Protein AF-A0A7X6SJB8-F1 (afdb_monomer_lite)

pLDDT: mean 87.21, std 11.18, range [40.03, 98.75]

Radius of gyration: 23.11 Å; chains: 1; bounding box: 65×49×62 Å

Foldseek 3Di:
DDDDDDDDPLEFLQDAFFFDFPPDDSCVNRPPVNNCCLFVLLVCCVVVVDQADEHEGALSLQGWGDRDPPRPTDGCVDPLSVLSSLLSVLLSCLSNCLSQHQYEYEQDAQAQADDPPDPDGSCPTPSRPRVSSVSNVVSLVVSCVLDVSYHYDHLNVQCQVVAVGQCHCQQHVRRHDGDPVVVVSSVVVVCVVCPPRGGDDDPPQDDLQPQDPQPDPDDADAADPPQAFDAADVPRAFEEEFEEEVQSQLLLSLLCVVCVPPHRHHGHRNHHHPAHLLDWFWFADPNDIDIDRPSSSCSSPLLVVCVSRVGSAYEYDYALNLATWGQHPPGDDTDGQVDPSSLVSSLRSVLSVLCSNCVSNHAYEYEQFAQFQAQVVVVDGDDSSNPVVSSVRVRVSLVVSCVSHDPRYDYDHVRCVQCVPPPDHGDCVQPVRRGHGDNVNSNVVSVVVVVVSSVSSNDDD

Structure (mmCIF, N/CA/C/O backbone):
data_AF-A0A7X6SJB8-F1
#
_entry.id   AF-A0A7X6SJB8-F1
#
loop_
_atom_site.group_PDB
_atom_site.id
_atom_site.type_symbol
_atom_site.label_atom_id
_atom_site.label_alt_id
_atom_site.label_comp_id
_atom_site.label_asym_id
_atom_site.label_entity_id
_atom_site.label_seq_id
_atom_site.pdbx_PDB_ins_code
_atom_site.Cartn_x
_atom_site.Cartn_y
_atom_site.Cartn_z
_atom_site.occupancy
_atom_site.B_iso_or_equiv
_atom_site.auth_seq_id
_atom_site.auth_comp_id
_atom_site.auth_asym_id
_atom_site.auth_atom_id
_atom_site.pdbx_PDB_model_num
ATOM 1 N N . MET A 1 1 ? 20.930 -30.275 -2.840 1.00 73.94 1 MET A N 1
ATOM 2 C CA . MET A 1 1 ? 20.291 -28.973 -3.097 1.00 73.94 1 MET A CA 1
ATOM 3 C C . MET A 1 1 ? 19.413 -29.147 -4.318 1.00 73.94 1 MET A C 1
ATOM 5 O O . MET A 1 1 ? 19.915 -29.628 -5.327 1.00 73.94 1 MET A O 1
ATOM 9 N N . VAL A 1 2 ? 18.123 -28.867 -4.185 1.00 82.69 2 VAL A N 1
ATOM 10 C CA . VAL A 1 2 ? 17.165 -28.847 -5.297 1.00 82.69 2 VAL A CA 1
ATOM 11 C C . VAL A 1 2 ? 16.886 -27.376 -5.569 1.00 82.69 2 VAL A C 1
ATOM 13 O O . VAL A 1 2 ? 16.696 -26.624 -4.618 1.00 82.69 2 VAL A O 1
ATOM 16 N N . ILE A 1 3 ? 16.951 -26.963 -6.831 1.00 86.19 3 ILE A N 1
ATOM 17 C CA . ILE A 1 3 ? 16.716 -25.577 -7.239 1.00 86.19 3 ILE A CA 1
ATOM 18 C C . ILE A 1 3 ? 15.522 -25.582 -8.181 1.00 86.19 3 ILE A C 1
ATOM 20 O O . ILE A 1 3 ? 15.520 -26.324 -9.163 1.00 86.19 3 ILE A O 1
ATOM 24 N N . GLU A 1 4 ? 14.558 -24.721 -7.890 1.00 88.88 4 GLU A N 1
ATOM 25 C CA . GLU A 1 4 ? 13.525 -24.310 -8.830 1.00 88.88 4 GLU A CA 1
ATOM 26 C C . GLU A 1 4 ? 13.706 -22.827 -9.152 1.00 88.88 4 GLU A C 1
ATOM 28 O O . GLU A 1 4 ? 14.265 -22.066 -8.360 1.00 88.88 4 GLU A O 1
ATOM 33 N N . SER A 1 5 ? 13.288 -22.429 -10.350 1.00 90.44 5 SER A N 1
ATOM 34 C CA . SER A 1 5 ? 13.408 -21.053 -10.822 1.00 90.44 5 SER A CA 1
ATOM 35 C C . SER A 1 5 ? 12.132 -20.637 -11.525 1.00 90.44 5 SER A C 1
ATOM 37 O O . SER A 1 5 ? 11.656 -21.358 -12.403 1.00 90.44 5 SER A O 1
ATOM 39 N N . ASP A 1 6 ? 11.658 -19.440 -11.213 1.00 91.00 6 ASP A N 1
ATOM 40 C CA . ASP A 1 6 ? 10.577 -18.779 -11.927 1.00 91.00 6 ASP A CA 1
ATOM 41 C C . ASP A 1 6 ? 11.060 -17.417 -12.420 1.00 91.00 6 ASP A C 1
ATOM 43 O O . ASP A 1 6 ? 11.679 -16.659 -11.674 1.00 91.00 6 ASP A O 1
ATOM 47 N N . ILE A 1 7 ? 10.845 -17.138 -13.704 1.00 88.88 7 ILE A N 1
ATOM 48 C CA . ILE A 1 7 ? 11.342 -15.927 -14.357 1.00 88.88 7 ILE A CA 1
ATOM 49 C C . ILE A 1 7 ? 10.234 -15.377 -15.242 1.00 88.88 7 ILE A C 1
ATOM 51 O O . ILE A 1 7 ? 9.797 -16.044 -16.179 1.00 88.88 7 ILE A O 1
ATOM 55 N N . THR A 1 8 ? 9.859 -14.123 -14.994 1.00 89.00 8 THR A N 1
ATOM 56 C CA . THR A 1 8 ? 8.967 -13.361 -15.871 1.00 89.00 8 THR A CA 1
ATOM 57 C C . THR A 1 8 ? 9.757 -12.200 -16.481 1.00 89.00 8 THR A C 1
ATOM 59 O O . THR A 1 8 ? 9.997 -11.191 -15.811 1.00 89.00 8 THR A O 1
ATOM 62 N N . PRO A 1 9 ? 10.242 -12.335 -17.732 1.00 88.06 9 PRO A N 1
ATOM 63 C CA . PRO A 1 9 ? 11.034 -11.296 -18.377 1.00 88.06 9 PRO A CA 1
ATOM 64 C C . PRO A 1 9 ? 10.268 -9.978 -18.470 1.00 88.06 9 PRO A C 1
ATOM 66 O O . PRO A 1 9 ? 9.088 -9.959 -18.804 1.00 88.06 9 PRO A O 1
ATOM 69 N N . GLY A 1 10 ? 10.962 -8.865 -18.237 1.00 88.12 10 GLY A N 1
ATOM 70 C CA . GLY A 1 10 ? 10.339 -7.544 -18.342 1.00 88.12 10 GLY A CA 1
ATOM 71 C C . GLY A 1 10 ? 9.633 -7.074 -17.071 1.00 88.12 10 GLY A C 1
ATOM 72 O O . GLY A 1 10 ? 9.008 -6.019 -17.109 1.00 88.12 10 GLY A O 1
ATOM 73 N N . CYS A 1 11 ? 9.731 -7.810 -15.963 1.00 91.38 11 CYS A N 1
ATOM 74 C CA . CYS A 1 11 ? 9.098 -7.450 -14.697 1.00 91.38 11 CYS A CA 1
ATOM 75 C C . CYS A 1 11 ? 10.116 -7.153 -13.592 1.00 91.38 11 CYS A C 1
ATOM 77 O O . CYS A 1 11 ? 11.247 -7.643 -13.624 1.00 91.38 11 CYS A O 1
ATOM 79 N N . GLY A 1 12 ? 9.697 -6.317 -12.643 1.00 92.25 12 GLY A N 1
ATOM 80 C CA . GLY A 1 12 ? 10.386 -6.077 -11.378 1.00 92.25 12 GLY A CA 1
ATOM 81 C C . GLY A 1 12 ? 9.691 -6.798 -10.223 1.00 92.25 12 GLY A C 1
ATOM 82 O O . GLY A 1 12 ? 8.715 -7.520 -10.429 1.00 92.25 12 GLY A O 1
ATOM 83 N N . ALA A 1 13 ? 10.194 -6.579 -9.015 1.00 92.12 13 ALA A N 1
ATOM 84 C CA . ALA A 1 13 ? 9.530 -6.960 -7.776 1.00 92.12 13 ALA A CA 1
ATOM 85 C C . ALA A 1 13 ? 8.397 -5.992 -7.388 1.00 92.12 13 ALA A C 1
ATOM 87 O O . ALA A 1 13 ? 7.448 -6.420 -6.738 1.00 92.12 13 ALA A O 1
ATOM 88 N N . THR A 1 14 ? 8.479 -4.717 -7.777 1.00 91.38 14 THR A N 1
ATOM 89 C CA . THR A 1 14 ? 7.467 -3.699 -7.473 1.00 91.38 14 THR A CA 1
ATOM 90 C C . THR A 1 14 ? 6.388 -3.670 -8.552 1.00 91.38 14 THR A C 1
ATOM 92 O O . THR A 1 14 ? 6.624 -3.264 -9.700 1.00 91.38 14 THR A O 1
ATOM 95 N N . VAL A 1 15 ? 5.183 -4.118 -8.198 1.00 84.69 15 VAL A N 1
ATOM 96 C CA . VAL A 1 15 ? 4.076 -4.335 -9.137 1.00 84.69 15 VAL A CA 1
ATOM 97 C C . VAL A 1 15 ? 2.980 -3.304 -8.882 1.00 84.69 15 VAL A C 1
ATOM 99 O O . VAL A 1 15 ? 2.517 -3.124 -7.765 1.00 84.69 15 VAL A O 1
ATOM 102 N N . GLY A 1 16 ? 2.557 -2.606 -9.935 1.00 81.81 16 GLY A N 1
ATOM 103 C CA . GLY A 1 16 ? 1.631 -1.475 -9.843 1.00 81.81 16 GLY A CA 1
ATOM 104 C C . GLY A 1 16 ? 2.263 -0.168 -10.313 1.00 81.81 16 GLY A C 1
ATOM 105 O O . GLY A 1 16 ? 3.471 -0.102 -10.543 1.00 81.81 16 GLY A O 1
ATOM 106 N N . ALA A 1 17 ? 1.431 0.865 -10.473 1.00 82.38 17 ALA A N 1
ATOM 107 C CA . ALA A 1 17 ? 1.760 2.087 -11.209 1.00 82.38 17 ALA A CA 1
ATOM 108 C C . ALA A 1 17 ? 2.204 1.827 -12.667 1.00 82.38 17 ALA A C 1
ATOM 110 O O . ALA A 1 17 ? 2.637 0.742 -13.053 1.00 82.38 17 ALA A O 1
ATOM 111 N N . THR A 1 18 ? 2.076 2.835 -13.523 1.00 88.75 18 THR A N 1
ATOM 112 C CA . THR A 1 18 ? 2.458 2.722 -14.934 1.00 88.75 18 THR A CA 1
ATOM 113 C C . THR A 1 18 ? 3.924 3.089 -15.088 1.00 88.75 18 THR A C 1
ATOM 115 O O . THR A 1 18 ? 4.294 4.241 -14.865 1.00 88.75 18 THR A O 1
ATOM 118 N N . ARG A 1 19 ? 4.772 2.140 -15.499 1.00 93.00 19 ARG A N 1
ATOM 119 C CA . ARG A 1 19 ? 6.168 2.440 -15.849 1.00 93.00 19 ARG A CA 1
ATOM 120 C C . ARG A 1 19 ? 6.223 3.325 -17.084 1.00 93.00 19 ARG A C 1
ATOM 122 O O . ARG A 1 19 ? 5.568 3.029 -18.083 1.00 93.00 19 ARG A O 1
ATOM 129 N N . VAL A 1 20 ? 7.044 4.360 -17.010 1.00 93.56 20 VAL A N 1
ATOM 130 C CA . VAL A 1 20 ? 7.344 5.299 -18.086 1.00 93.56 20 VAL A CA 1
ATOM 131 C C . VAL A 1 20 ? 8.816 5.136 -18.433 1.00 93.56 20 VAL A C 1
ATOM 133 O O . VAL A 1 20 ? 9.686 5.217 -17.568 1.00 93.56 20 VAL A O 1
ATOM 136 N N . VAL A 1 21 ? 9.087 4.841 -19.702 1.00 94.69 21 VAL A N 1
ATOM 137 C CA . VAL A 1 21 ? 10.436 4.550 -20.199 1.00 94.69 21 VAL A CA 1
ATOM 138 C C . VAL A 1 21 ? 10.669 5.327 -21.485 1.00 94.69 21 VAL A C 1
ATOM 140 O O . VAL A 1 21 ? 9.822 5.349 -22.381 1.00 94.69 21 VAL A O 1
ATOM 143 N N . THR A 1 22 ? 11.838 5.946 -21.582 1.00 94.75 22 THR A N 1
ATOM 144 C CA . THR A 1 22 ? 12.256 6.824 -22.671 1.00 94.75 22 THR A CA 1
ATOM 145 C C . THR A 1 22 ? 11.993 6.191 -24.035 1.00 94.75 22 THR A C 1
ATOM 147 O O . THR A 1 22 ? 12.540 5.144 -24.381 1.00 94.75 22 THR A O 1
ATOM 150 N N . GLY A 1 23 ? 11.139 6.846 -24.826 1.00 92.69 23 GLY A N 1
ATOM 151 C CA . GLY A 1 23 ? 10.826 6.453 -26.200 1.00 92.69 23 GLY A CA 1
ATOM 152 C C . GLY A 1 23 ? 10.146 5.088 -26.355 1.00 92.69 23 GLY A C 1
ATOM 153 O O . GLY A 1 23 ? 10.135 4.556 -27.462 1.00 92.69 23 GLY A O 1
ATOM 154 N N . GLN A 1 24 ? 9.596 4.511 -25.282 1.00 93.44 24 GLN A N 1
ATOM 155 C CA . GLN A 1 24 ? 8.822 3.269 -25.328 1.00 93.44 24 GLN A CA 1
ATOM 156 C C . GLN A 1 24 ? 7.328 3.543 -25.125 1.00 93.44 24 GLN A C 1
ATOM 158 O O . GLN A 1 24 ? 6.945 4.458 -24.401 1.00 93.44 24 GLN A O 1
ATOM 163 N N . ALA A 1 25 ? 6.477 2.723 -25.744 1.00 90.00 25 ALA A N 1
ATOM 164 C CA . ALA A 1 25 ? 5.044 2.732 -25.463 1.00 90.00 25 ALA A CA 1
ATOM 165 C C . ALA A 1 25 ? 4.762 2.100 -24.090 1.00 90.00 25 ALA A C 1
ATOM 167 O O . ALA A 1 25 ? 5.371 1.081 -23.750 1.00 90.00 25 ALA A O 1
ATOM 168 N N . ASN A 1 26 ? 3.820 2.664 -23.329 1.00 86.06 26 ASN A N 1
ATOM 169 C CA . ASN A 1 26 ? 3.499 2.204 -21.974 1.00 86.06 26 ASN A CA 1
ATOM 170 C C . ASN A 1 26 ? 3.107 0.721 -21.944 1.00 86.06 26 ASN A C 1
ATOM 172 O O . ASN A 1 26 ? 3.527 0.001 -21.044 1.00 86.06 26 ASN A O 1
ATOM 176 N N . GLU A 1 27 ? 2.368 0.232 -22.939 1.00 83.50 27 GLU A N 1
ATOM 177 C CA . GLU A 1 27 ? 1.947 -1.171 -23.021 1.00 83.50 27 GLU A CA 1
ATOM 178 C C . GLU A 1 27 ? 3.139 -2.118 -23.214 1.00 83.50 27 GLU A C 1
ATOM 180 O O . GLU A 1 27 ? 3.134 -3.239 -22.711 1.00 83.50 27 GLU A O 1
ATOM 185 N N . ALA A 1 28 ? 4.183 -1.667 -23.917 1.00 85.44 28 ALA A N 1
ATOM 186 C CA . ALA A 1 28 ? 5.380 -2.467 -24.165 1.00 85.44 28 ALA A CA 1
ATOM 187 C C . ALA A 1 28 ? 6.241 -2.626 -22.905 1.00 85.44 28 ALA A C 1
ATOM 189 O O . ALA A 1 28 ? 6.912 -3.644 -22.737 1.00 85.44 28 ALA A O 1
ATOM 190 N N . VAL A 1 29 ? 6.215 -1.628 -22.019 1.00 88.94 29 VAL A N 1
ATOM 191 C CA . VAL A 1 29 ? 6.977 -1.637 -20.764 1.00 88.94 29 VAL A CA 1
ATOM 192 C C . VAL A 1 29 ? 6.134 -2.000 -19.552 1.00 88.94 29 VAL A C 1
ATOM 194 O O . VAL A 1 29 ? 6.699 -2.119 -18.478 1.00 88.94 29 VAL A O 1
ATOM 197 N N . ASN A 1 30 ? 4.830 -2.245 -19.710 1.00 88.75 30 ASN A N 1
ATOM 198 C CA . ASN A 1 30 ? 3.932 -2.747 -18.667 1.00 88.75 30 ASN A CA 1
ATOM 199 C C . ASN A 1 30 ? 3.173 -4.000 -19.141 1.00 88.75 30 ASN A C 1
ATOM 201 O O . ASN A 1 30 ? 1.950 -3.963 -19.285 1.00 88.75 30 ASN A O 1
ATOM 205 N N . PRO A 1 31 ? 3.870 -5.119 -19.423 1.00 90.12 31 PRO A N 1
ATOM 206 C CA . PRO A 1 31 ? 3.198 -6.345 -19.827 1.00 90.12 31 PRO A CA 1
ATOM 207 C C . PRO A 1 31 ? 2.320 -6.885 -18.692 1.00 90.12 31 PRO A C 1
ATOM 209 O O . PRO A 1 31 ? 2.777 -7.008 -17.557 1.00 90.12 31 PRO A O 1
ATOM 212 N N . ALA A 1 32 ? 1.092 -7.291 -19.031 1.00 84.62 32 ALA A N 1
ATOM 213 C CA . ALA A 1 32 ? 0.098 -7.803 -18.079 1.00 84.62 32 ALA A CA 1
ATOM 214 C C . ALA A 1 32 ? 0.592 -9.000 -17.243 1.00 84.62 32 ALA A C 1
ATOM 216 O O . ALA A 1 32 ? 0.143 -9.203 -16.123 1.00 84.62 32 ALA A O 1
ATOM 217 N N . ALA A 1 33 ? 1.563 -9.767 -17.751 1.00 86.25 33 ALA A N 1
ATOM 218 C CA . ALA A 1 33 ? 2.172 -10.873 -17.012 1.00 86.25 33 ALA A CA 1
ATOM 219 C C . ALA A 1 33 ? 2.864 -10.431 -15.705 1.00 86.25 33 ALA A C 1
ATOM 221 O O . ALA A 1 33 ? 3.036 -11.249 -14.806 1.00 86.25 33 ALA A O 1
ATOM 222 N N . CYS A 1 34 ? 3.259 -9.158 -15.573 1.00 88.44 34 CYS A N 1
ATOM 223 C CA . CYS A 1 34 ? 3.830 -8.661 -14.320 1.00 88.44 34 CYS A CA 1
ATOM 224 C C . CYS A 1 34 ? 2.791 -8.562 -13.197 1.00 88.44 34 CYS A C 1
ATOM 226 O O . CYS A 1 34 ? 3.163 -8.690 -12.033 1.00 88.44 34 CYS A O 1
ATOM 228 N N . ASP A 1 35 ? 1.508 -8.389 -13.529 1.00 83.06 35 ASP A N 1
ATOM 229 C CA . ASP A 1 35 ? 0.429 -8.249 -12.543 1.00 83.06 35 ASP A CA 1
ATOM 230 C C . ASP A 1 35 ? 0.170 -9.560 -11.779 1.00 83.06 35 ASP A C 1
ATOM 232 O O . ASP A 1 35 ? -0.405 -9.548 -10.691 1.00 83.06 35 ASP A O 1
ATOM 236 N N . GLU A 1 36 ? 0.628 -10.692 -12.324 1.00 83.62 36 GLU A N 1
ATOM 237 C CA . GLU A 1 36 ? 0.484 -12.024 -11.729 1.00 83.62 36 GLU A CA 1
ATOM 238 C C . GLU A 1 36 ? 1.592 -12.364 -10.722 1.00 83.62 36 GLU A C 1
ATOM 240 O O . GLU A 1 36 ? 1.409 -13.260 -9.898 1.00 83.62 36 GLU A O 1
ATOM 245 N N . ILE A 1 37 ? 2.733 -11.661 -10.746 1.00 86.31 37 ILE A N 1
ATOM 246 C CA . ILE A 1 37 ? 3.886 -11.937 -9.865 1.00 86.31 37 ILE A CA 1
ATOM 247 C C . ILE A 1 37 ? 3.498 -11.976 -8.376 1.00 86.31 37 ILE A C 1
ATOM 249 O O . ILE A 1 37 ? 3.881 -12.938 -7.704 1.00 86.31 37 ILE A O 1
ATOM 253 N N . PRO A 1 38 ? 2.699 -11.018 -7.858 1.00 80.38 38 PRO A N 1
ATOM 254 C CA . PRO A 1 38 ? 2.208 -11.025 -6.480 1.00 80.38 38 PRO A CA 1
ATOM 255 C C . PRO A 1 38 ? 1.437 -12.274 -6.048 1.00 80.38 38 PRO A C 1
ATOM 257 O O . PRO A 1 38 ? 1.288 -12.504 -4.855 1.00 80.38 38 PRO A O 1
ATOM 260 N N . THR A 1 39 ? 0.893 -13.038 -6.994 1.00 76.88 39 THR A N 1
ATOM 261 C CA . THR A 1 39 ? 0.118 -14.256 -6.718 1.00 76.88 39 THR A CA 1
ATOM 262 C C . THR A 1 39 ? 0.949 -15.501 -7.011 1.00 76.88 39 THR A C 1
ATOM 264 O O . THR A 1 39 ? 1.017 -16.422 -6.202 1.00 76.88 39 THR A O 1
ATOM 267 N N . ARG A 1 40 ? 1.656 -15.499 -8.143 1.00 83.56 40 ARG A N 1
ATOM 268 C CA . ARG A 1 40 ? 2.423 -16.638 -8.653 1.00 83.56 40 ARG A CA 1
ATOM 269 C C . ARG A 1 40 ? 3.593 -17.021 -7.753 1.00 83.56 40 ARG A C 1
ATOM 271 O O . ARG A 1 40 ? 3.819 -18.201 -7.499 1.00 83.56 40 ARG A O 1
ATOM 278 N N . TRP A 1 41 ? 4.371 -16.043 -7.295 1.00 89.50 41 TRP A N 1
ATOM 279 C CA . TRP A 1 41 ? 5.560 -16.319 -6.486 1.00 89.50 41 TRP A CA 1
ATOM 280 C C . TRP A 1 41 ? 5.223 -16.983 -5.141 1.00 89.50 41 TRP A C 1
ATOM 282 O O . TRP A 1 41 ? 5.845 -18.003 -4.829 1.00 89.50 41 TRP A O 1
ATOM 292 N N . PRO A 1 42 ? 4.232 -16.495 -4.370 1.00 78.50 42 PRO A N 1
ATOM 293 C CA . PRO A 1 42 ? 3.814 -17.160 -3.135 1.00 78.50 42 PRO A CA 1
ATOM 294 C C . PRO A 1 42 ? 3.244 -18.560 -3.365 1.00 78.50 42 PRO A C 1
ATOM 296 O O . PRO A 1 42 ? 3.556 -19.468 -2.600 1.00 78.50 42 PRO A O 1
ATOM 299 N N . GLU A 1 43 ? 2.473 -18.778 -4.436 1.00 80.62 43 GLU A N 1
ATOM 300 C CA . GLU A 1 43 ? 1.957 -20.109 -4.792 1.00 80.62 43 GLU A CA 1
ATOM 301 C C . GLU A 1 43 ? 3.086 -21.111 -5.058 1.00 80.62 43 GLU A C 1
ATOM 303 O O . GLU A 1 43 ? 3.062 -22.234 -4.548 1.00 80.62 43 GLU A O 1
ATOM 308 N N . LEU A 1 44 ? 4.110 -20.696 -5.808 1.00 84.25 44 LEU A N 1
ATOM 309 C CA . LEU A 1 44 ? 5.292 -21.519 -6.063 1.00 84.25 44 LEU A CA 1
ATOM 310 C C . LEU A 1 44 ? 6.082 -21.783 -4.779 1.00 84.25 44 LEU A C 1
ATOM 312 O O . LEU A 1 44 ? 6.469 -22.923 -4.523 1.00 84.25 44 LEU A O 1
ATOM 316 N N . ALA A 1 45 ? 6.279 -20.765 -3.938 1.00 84.69 45 ALA A N 1
ATOM 317 C CA . ALA A 1 45 ? 6.945 -20.926 -2.648 1.00 84.69 45 ALA A CA 1
ATOM 318 C C . ALA A 1 45 ? 6.169 -21.876 -1.718 1.00 84.69 45 ALA A C 1
ATOM 320 O O . ALA A 1 45 ? 6.773 -22.723 -1.062 1.00 84.69 45 ALA A O 1
ATOM 321 N N . ALA A 1 46 ? 4.838 -21.795 -1.693 1.00 76.62 46 ALA A N 1
ATOM 322 C CA . ALA A 1 46 ? 3.979 -22.686 -0.919 1.00 76.62 46 ALA A CA 1
ATOM 323 C C . ALA A 1 46 ? 4.022 -24.133 -1.428 1.00 76.62 46 ALA A C 1
ATOM 325 O O . ALA A 1 46 ? 4.078 -25.065 -0.620 1.00 76.62 46 ALA A O 1
ATOM 326 N N . ALA A 1 47 ? 4.033 -24.324 -2.750 1.00 76.00 47 ALA A N 1
ATOM 327 C CA . ALA A 1 47 ? 4.099 -25.641 -3.377 1.00 76.00 47 ALA A CA 1
ATOM 328 C C . ALA A 1 47 ? 5.470 -26.311 -3.194 1.00 76.00 47 ALA A C 1
ATOM 330 O O . ALA A 1 47 ? 5.538 -27.501 -2.884 1.00 76.00 47 ALA A O 1
ATOM 331 N N . PHE A 1 48 ? 6.554 -25.553 -3.368 1.00 87.25 48 PHE A N 1
ATOM 332 C CA . PHE A 1 48 ? 7.923 -26.070 -3.316 1.00 87.25 48 PHE A CA 1
ATOM 333 C C . PHE A 1 48 ? 8.499 -26.126 -1.891 1.00 87.25 48 PHE A C 1
ATOM 335 O O . PHE A 1 48 ? 9.322 -26.989 -1.593 1.00 87.25 48 PHE A O 1
ATOM 342 N N . GLN A 1 49 ? 8.050 -25.238 -0.998 1.00 83.38 49 GLN A N 1
ATOM 343 C CA . GLN A 1 49 ? 8.553 -25.053 0.373 1.00 83.38 49 GLN A CA 1
ATOM 344 C C . GLN A 1 49 ? 10.084 -24.884 0.473 1.00 83.38 49 GLN A C 1
ATOM 346 O O . GLN A 1 49 ? 10.751 -25.672 1.150 1.00 83.38 49 GLN A O 1
ATOM 351 N N . PRO A 1 50 ? 10.664 -23.859 -0.177 1.00 89.00 50 PRO A N 1
ATOM 352 C CA . PRO A 1 50 ? 12.107 -23.644 -0.183 1.00 89.00 50 PRO A CA 1
ATOM 353 C C . PRO A 1 50 ? 12.664 -23.267 1.199 1.00 89.00 50 PRO A C 1
ATOM 355 O O . PRO A 1 50 ? 12.041 -22.540 1.970 1.00 89.00 50 PRO A O 1
ATOM 358 N N . ASP A 1 51 ? 13.901 -23.686 1.480 1.00 89.31 51 ASP A N 1
ATOM 359 C CA . ASP A 1 51 ? 14.662 -23.191 2.637 1.00 89.31 51 ASP A CA 1
ATOM 360 C C . ASP A 1 51 ? 15.119 -21.737 2.450 1.00 89.31 51 ASP A C 1
ATOM 362 O O . ASP A 1 51 ? 15.182 -20.953 3.403 1.00 89.31 51 ASP A O 1
ATOM 366 N N . VAL A 1 52 ? 15.456 -21.392 1.206 1.00 93.19 52 VAL A N 1
ATOM 367 C CA . VAL A 1 52 ? 15.987 -20.095 0.793 1.00 93.19 52 VAL A CA 1
ATOM 368 C C . VAL A 1 52 ? 15.327 -19.693 -0.513 1.00 93.19 52 VAL A C 1
ATOM 370 O O . VAL A 1 52 ? 15.280 -20.490 -1.450 1.00 93.19 52 VAL A O 1
ATOM 373 N N . ILE A 1 53 ? 14.879 -18.446 -0.595 1.00 95.50 53 ILE A N 1
ATOM 374 C CA . ILE A 1 53 ? 14.393 -17.844 -1.836 1.00 95.50 53 ILE A CA 1
ATOM 375 C C . ILE A 1 53 ? 15.347 -16.721 -2.207 1.00 95.50 53 ILE A C 1
ATOM 377 O O . ILE A 1 53 ? 15.573 -15.810 -1.412 1.00 95.50 53 ILE A O 1
ATOM 381 N N . VAL A 1 54 ? 15.913 -16.793 -3.410 1.00 96.19 54 VAL A N 1
ATOM 382 C CA . VAL A 1 54 ? 16.741 -15.715 -3.953 1.00 96.19 54 VAL A CA 1
ATOM 383 C C . VAL A 1 54 ? 15.890 -14.865 -4.883 1.00 96.19 54 VAL A C 1
ATOM 385 O O . VAL A 1 54 ? 15.360 -15.379 -5.866 1.00 96.19 54 VAL A O 1
ATOM 388 N N . VAL A 1 55 ? 15.800 -13.569 -4.597 1.00 96.25 55 VAL A N 1
ATOM 389 C CA . VAL A 1 55 ? 15.102 -12.599 -5.442 1.00 96.25 55 VAL A CA 1
ATOM 390 C C . VAL A 1 55 ? 16.128 -11.715 -6.140 1.00 96.25 55 VAL A C 1
ATOM 392 O O . VAL A 1 55 ? 16.956 -11.062 -5.499 1.00 96.25 55 VAL A O 1
ATOM 395 N N . SER A 1 56 ? 16.084 -11.716 -7.472 1.00 93.88 56 SER A N 1
ATOM 396 C CA . SER A 1 56 ? 16.974 -10.925 -8.320 1.00 93.88 56 SER A CA 1
ATOM 397 C C . SER A 1 56 ? 16.159 -10.115 -9.324 1.00 93.88 56 SER A C 1
ATOM 399 O O . SER A 1 56 ? 15.691 -10.631 -10.338 1.00 93.88 56 SER A O 1
ATOM 401 N N . THR A 1 57 ? 15.964 -8.838 -9.003 1.00 93.44 57 THR A N 1
ATOM 402 C CA . THR A 1 57 ? 15.199 -7.848 -9.778 1.00 93.44 57 THR A CA 1
ATOM 403 C C . THR A 1 57 ? 15.957 -6.512 -9.790 1.00 93.44 57 THR A C 1
ATOM 405 O O . THR A 1 57 ? 17.085 -6.443 -9.298 1.00 93.44 57 THR A O 1
ATOM 408 N N . GLY A 1 58 ? 15.401 -5.450 -10.386 1.00 88.50 58 GLY A N 1
ATOM 409 C CA . GLY A 1 58 ? 16.001 -4.118 -10.276 1.00 88.50 58 GLY A CA 1
ATOM 410 C C . GLY A 1 58 ? 15.717 -3.168 -11.438 1.00 88.50 58 GLY A C 1
ATOM 411 O O . GLY A 1 58 ? 15.154 -2.106 -11.215 1.00 88.50 58 GLY A O 1
ATOM 412 N N . PHE A 1 59 ? 16.088 -3.504 -12.686 1.00 92.44 59 PHE A N 1
ATOM 413 C CA . PHE A 1 59 ? 16.051 -2.517 -13.791 1.00 92.44 59 PHE A CA 1
ATOM 414 C C . PHE A 1 59 ? 14.655 -1.899 -13.967 1.00 92.44 59 PHE A C 1
ATOM 416 O O . PHE A 1 59 ? 14.521 -0.694 -14.135 1.00 92.44 59 PHE A O 1
ATOM 423 N N . TRP A 1 60 ? 13.616 -2.729 -13.880 1.00 93.81 60 TRP A N 1
ATOM 424 C CA . TRP A 1 60 ? 12.217 -2.309 -13.990 1.00 93.81 60 TRP A CA 1
ATOM 425 C C . TRP A 1 60 ? 11.642 -1.721 -12.692 1.00 93.81 60 TRP A C 1
ATOM 427 O O . TRP A 1 60 ? 10.604 -1.061 -12.716 1.00 93.81 60 TRP A O 1
ATOM 437 N N . ASP A 1 61 ? 12.304 -1.957 -11.562 1.00 94.81 61 ASP A N 1
ATOM 438 C CA . ASP A 1 61 ? 11.940 -1.430 -10.244 1.00 94.81 61 ASP A CA 1
ATOM 439 C C . ASP A 1 61 ? 12.397 0.014 -10.044 1.00 94.81 61 ASP A C 1
ATOM 441 O O . ASP A 1 61 ? 11.968 0.651 -9.092 1.00 94.81 61 ASP A O 1
ATOM 445 N N . VAL A 1 62 ? 13.262 0.514 -10.932 1.00 95.75 62 VAL A N 1
ATOM 446 C CA . VAL A 1 62 ? 13.813 1.871 -10.875 1.00 95.75 62 VAL A CA 1
ATOM 447 C C . VAL A 1 62 ? 13.447 2.724 -12.081 1.00 95.75 62 VAL A C 1
ATOM 449 O O . VAL A 1 62 ? 13.977 3.820 -12.207 1.00 95.75 62 VAL A O 1
ATOM 452 N N . THR A 1 63 ? 12.597 2.257 -12.999 1.00 95.00 63 THR A N 1
ATOM 453 C CA . THR A 1 63 ? 12.085 3.102 -14.095 1.00 95.00 63 THR A CA 1
ATOM 454 C C . THR A 1 63 ? 11.121 4.139 -13.546 1.00 95.00 63 THR A C 1
ATOM 456 O O . THR A 1 63 ? 10.444 3.864 -12.555 1.00 95.00 63 THR A O 1
ATOM 459 N N . ASP A 1 64 ? 10.996 5.289 -14.201 1.00 95.56 64 ASP A N 1
ATOM 460 C CA . ASP A 1 64 ? 10.017 6.290 -13.775 1.00 95.56 64 ASP A CA 1
ATOM 461 C C . ASP A 1 64 ? 8.603 5.713 -13.792 1.00 95.56 64 ASP A C 1
ATOM 463 O O . ASP A 1 64 ? 8.297 4.789 -14.556 1.00 95.56 64 ASP A O 1
ATOM 467 N N . ARG A 1 65 ? 7.744 6.214 -12.906 1.00 92.00 65 ARG A N 1
ATOM 468 C CA . ARG A 1 65 ? 6.379 5.709 -12.759 1.00 92.00 65 ARG A CA 1
ATOM 469 C C . ARG A 1 65 ? 5.379 6.840 -12.673 1.00 92.00 65 ARG A C 1
ATOM 471 O O . ARG A 1 65 ? 5.602 7.851 -12.023 1.00 92.00 65 ARG A O 1
ATOM 478 N N . SER A 1 66 ? 4.252 6.628 -13.323 1.00 87.25 66 SER A N 1
ATOM 479 C CA . SER A 1 66 ? 3.035 7.395 -13.131 1.00 87.25 66 SER A CA 1
ATOM 480 C C . SER A 1 66 ? 2.121 6.540 -12.256 1.00 87.25 66 SER A C 1
ATOM 482 O O . SER A 1 66 ? 1.687 5.462 -12.670 1.00 87.25 66 SER A O 1
ATOM 484 N N . PHE A 1 67 ? 1.910 6.958 -11.007 1.00 79.62 67 PHE A N 1
ATOM 485 C CA . PHE A 1 67 ? 1.087 6.210 -10.048 1.00 79.62 67 PHE A CA 1
ATOM 486 C C . PHE A 1 67 ? -0.386 6.214 -10.448 1.00 79.62 67 PHE A C 1
ATOM 488 O O . PHE A 1 67 ? -1.082 5.215 -10.265 1.00 79.62 67 PHE A O 1
ATOM 495 N N . TRP A 1 68 ? -0.808 7.283 -11.119 1.00 70.38 68 TRP A N 1
ATOM 496 C CA . TRP A 1 68 ? -2.164 7.490 -11.611 1.00 70.38 68 TRP A CA 1
ATOM 497 C C . TRP A 1 68 ? -2.121 8.135 -12.995 1.00 70.38 68 TRP A C 1
ATOM 499 O O . TRP A 1 68 ? -1.167 8.831 -13.312 1.00 70.38 68 TRP A O 1
ATOM 509 N N . ILE A 1 69 ? -3.150 7.949 -13.828 1.00 59.50 69 ILE A N 1
ATOM 510 C CA . ILE A 1 69 ? -3.100 8.358 -15.249 1.00 59.50 69 ILE A CA 1
ATOM 511 C C . ILE A 1 69 ? -2.841 9.862 -15.470 1.00 59.50 69 ILE A C 1
ATOM 513 O O . ILE A 1 69 ? -2.333 10.244 -16.522 1.00 59.50 69 ILE A O 1
ATOM 517 N N . GLU A 1 70 ? -3.194 10.701 -14.493 1.00 62.16 70 GLU A N 1
ATOM 518 C CA . GLU A 1 70 ? -3.001 12.158 -14.519 1.00 62.16 70 GLU A CA 1
ATOM 519 C C . GLU A 1 70 ? -1.842 12.616 -13.626 1.00 62.16 70 GLU A C 1
ATOM 521 O O . GLU A 1 70 ? -1.509 13.801 -13.589 1.00 62.16 70 GLU A O 1
ATOM 526 N N . ASP A 1 71 ? -1.222 11.681 -12.908 1.00 66.50 71 ASP A N 1
ATOM 527 C CA . ASP A 1 71 ? -0.159 11.984 -11.972 1.00 66.50 71 ASP A CA 1
ATOM 528 C C . ASP A 1 71 ? 1.124 12.343 -12.716 1.00 66.50 71 ASP A C 1
ATOM 530 O O . ASP A 1 71 ? 1.459 11.692 -13.720 1.00 66.50 71 ASP A O 1
ATOM 534 N N . PRO A 1 72 ? 1.881 13.344 -12.233 1.00 83.69 72 PRO A N 1
ATOM 535 C CA . PRO A 1 72 ? 3.187 13.611 -12.793 1.00 83.69 72 PRO A CA 1
ATOM 536 C C . PRO A 1 72 ? 4.051 12.357 -12.678 1.00 83.69 72 PRO A C 1
ATOM 538 O O . PRO A 1 72 ? 4.005 11.614 -11.697 1.00 83.69 72 PRO A O 1
ATOM 541 N N . VAL A 1 73 ? 4.849 12.129 -13.714 1.00 90.75 73 VAL A N 1
ATOM 542 C CA . VAL A 1 73 ? 5.829 11.049 -13.728 1.00 90.75 73 VAL A CA 1
ATOM 543 C C . VAL A 1 73 ? 6.812 11.272 -12.580 1.00 90.75 73 VAL A C 1
ATOM 545 O O . VAL A 1 73 ? 7.450 12.321 -12.510 1.00 90.75 73 VAL A O 1
ATOM 548 N N . ARG A 1 74 ? 6.915 10.282 -11.693 1.00 91.62 74 ARG A N 1
ATOM 549 C CA . ARG A 1 74 ? 7.771 10.286 -10.508 1.00 91.62 74 ARG A CA 1
ATOM 550 C C . ARG A 1 74 ? 9.034 9.469 -10.746 1.00 91.62 74 ARG A C 1
ATOM 552 O O . ARG A 1 74 ? 8.988 8.386 -11.340 1.00 91.62 74 ARG A O 1
ATOM 559 N N . SER A 1 75 ? 10.143 9.970 -10.223 1.00 94.25 75 SER A N 1
ATOM 560 C CA . SER A 1 75 ? 11.459 9.329 -10.237 1.00 94.25 75 SER A CA 1
ATOM 561 C C . SER A 1 75 ? 11.795 8.684 -8.881 1.00 94.25 75 SER A C 1
ATOM 563 O O . SER A 1 75 ? 11.262 9.115 -7.858 1.00 94.25 75 SER A O 1
ATOM 565 N N . PRO A 1 76 ? 12.731 7.713 -8.821 1.00 93.56 76 PRO A N 1
ATOM 566 C CA . PRO A 1 76 ? 13.054 6.965 -7.601 1.00 93.56 76 PRO A CA 1
ATOM 567 C C . PRO A 1 76 ? 13.351 7.776 -6.333 1.00 93.56 76 PRO A C 1
ATOM 569 O O . PRO A 1 76 ? 13.054 7.337 -5.230 1.00 93.56 76 PRO A O 1
ATOM 572 N N . THR A 1 77 ? 13.930 8.968 -6.459 1.00 89.06 77 THR A N 1
ATOM 573 C CA . THR A 1 77 ? 14.302 9.793 -5.300 1.00 89.06 77 THR A CA 1
ATOM 574 C C . THR A 1 77 ? 13.151 10.621 -4.725 1.00 89.06 77 THR A C 1
ATOM 576 O O . THR A 1 77 ? 13.346 11.283 -3.710 1.00 89.06 77 THR A O 1
ATOM 579 N N . GLU A 1 78 ? 11.982 10.638 -5.366 1.00 89.56 78 GLU A N 1
ATOM 580 C CA . GLU A 1 78 ? 10.796 11.333 -4.855 1.00 89.56 78 GLU A CA 1
ATOM 581 C C . GLU A 1 78 ? 10.099 10.492 -3.775 1.00 89.56 78 GLU A C 1
ATOM 583 O O . GLU A 1 78 ? 9.993 9.275 -3.921 1.00 89.56 78 GLU A O 1
ATOM 588 N N . SER A 1 79 ? 9.603 11.130 -2.706 1.00 80.81 79 SER A N 1
ATOM 589 C CA . SER A 1 79 ? 9.061 10.449 -1.512 1.00 80.81 79 SER A CA 1
ATOM 590 C C . SER A 1 79 ? 7.985 9.415 -1.846 1.00 80.81 79 SER A C 1
ATOM 592 O O . SER A 1 79 ? 8.116 8.258 -1.466 1.00 80.81 79 SER A O 1
ATOM 594 N N . VAL A 1 80 ? 7.005 9.776 -2.680 1.00 77.81 80 VAL A N 1
ATOM 595 C CA . VAL A 1 80 ? 5.942 8.857 -3.133 1.00 77.81 80 VAL A CA 1
ATOM 596 C C . VAL A 1 80 ? 6.509 7.589 -3.790 1.00 77.81 80 VAL A C 1
ATOM 598 O O . VAL A 1 80 ? 6.000 6.488 -3.578 1.00 77.81 80 VAL A O 1
ATOM 601 N N . TYR A 1 81 ? 7.587 7.716 -4.571 1.00 89.75 81 TYR A N 1
ATOM 602 C CA . TYR A 1 81 ? 8.237 6.567 -5.203 1.00 89.75 81 TYR A CA 1
ATOM 603 C C . TYR A 1 81 ? 8.992 5.713 -4.180 1.00 89.75 81 TYR A C 1
ATOM 605 O O . TYR A 1 81 ? 8.941 4.478 -4.246 1.00 89.75 81 TYR A O 1
ATOM 613 N N . VAL A 1 82 ? 9.691 6.362 -3.242 1.00 86.56 82 VAL A N 1
ATOM 614 C CA . VAL A 1 82 ? 10.393 5.701 -2.133 1.00 86.56 82 VAL A CA 1
ATOM 615 C C . VAL A 1 82 ? 9.414 4.860 -1.321 1.00 86.56 82 VAL A C 1
ATOM 617 O O . VAL A 1 82 ? 9.661 3.668 -1.135 1.00 86.56 82 VAL A O 1
ATOM 620 N N . ASP A 1 83 ? 8.284 5.433 -0.919 1.00 74.06 83 ASP A N 1
ATOM 621 C CA . ASP A 1 83 ? 7.287 4.751 -0.093 1.00 74.06 83 ASP A CA 1
ATOM 622 C C . ASP A 1 83 ? 6.648 3.581 -0.831 1.00 74.06 83 ASP A C 1
ATOM 624 O O . ASP A 1 83 ? 6.547 2.484 -0.279 1.00 74.06 83 ASP A O 1
ATOM 628 N N . PHE A 1 84 ? 6.296 3.775 -2.106 1.00 86.00 84 PHE A N 1
ATOM 629 C CA . PHE A 1 84 ? 5.798 2.695 -2.953 1.00 86.00 84 PHE A CA 1
ATOM 630 C C . PHE A 1 84 ? 6.803 1.543 -3.045 1.00 86.00 84 PHE A C 1
ATOM 632 O O . PHE A 1 84 ? 6.450 0.382 -2.850 1.00 86.00 84 PHE A O 1
ATOM 639 N N . THR A 1 85 ? 8.069 1.856 -3.320 1.00 92.06 85 THR A N 1
ATOM 640 C CA . THR A 1 85 ? 9.104 0.832 -3.499 1.00 92.06 85 THR A CA 1
ATOM 641 C C . THR A 1 85 ? 9.366 0.085 -2.200 1.00 92.06 85 THR A C 1
ATOM 643 O O . THR A 1 85 ? 9.462 -1.139 -2.211 1.00 92.06 85 THR A O 1
ATOM 646 N N . ASN A 1 86 ? 9.423 0.794 -1.073 1.00 85.31 86 ASN A N 1
ATOM 647 C CA . ASN A 1 86 ? 9.590 0.189 0.244 1.00 85.31 86 ASN A CA 1
ATOM 648 C C . ASN A 1 86 ? 8.416 -0.720 0.606 1.00 85.31 86 ASN A C 1
ATOM 650 O O . ASN A 1 86 ? 8.636 -1.847 1.055 1.00 85.31 86 ASN A O 1
ATOM 654 N N . ALA A 1 87 ? 7.185 -0.263 0.369 1.00 76.12 87 ALA A N 1
ATOM 655 C CA . ALA A 1 87 ? 5.982 -1.047 0.615 1.00 76.12 87 ALA A CA 1
ATOM 656 C C . ALA A 1 87 ? 5.959 -2.324 -0.235 1.00 76.12 87 ALA A C 1
ATOM 658 O O . ALA A 1 87 ? 5.714 -3.409 0.292 1.00 76.12 87 ALA A O 1
ATOM 659 N N . GLU A 1 88 ? 6.281 -2.225 -1.524 1.00 87.69 88 GLU A N 1
ATOM 660 C CA . GLU A 1 88 ? 6.297 -3.375 -2.427 1.00 87.69 88 GLU A CA 1
ATOM 661 C C . GLU A 1 88 ? 7.426 -4.365 -2.102 1.00 87.69 88 GLU A C 1
ATOM 663 O O . GLU A 1 88 ? 7.191 -5.573 -2.043 1.00 87.69 88 GLU A O 1
ATOM 668 N N . LEU A 1 89 ? 8.646 -3.892 -1.828 1.00 92.12 89 LEU A N 1
ATOM 669 C CA . LEU A 1 89 ? 9.765 -4.762 -1.443 1.00 92.12 89 LEU A CA 1
ATOM 670 C C . LEU A 1 89 ? 9.494 -5.498 -0.123 1.00 92.12 89 LEU A C 1
ATOM 672 O O . LEU A 1 89 ? 9.770 -6.701 -0.015 1.00 92.12 89 LEU A O 1
ATOM 676 N N . GLN A 1 90 ? 8.919 -4.799 0.860 1.00 81.50 90 GLN A N 1
ATOM 677 C CA . GLN A 1 90 ? 8.472 -5.407 2.111 1.00 81.50 90 GLN A CA 1
ATOM 678 C C . GLN A 1 90 ? 7.377 -6.441 1.843 1.00 81.50 90 GLN A C 1
ATOM 680 O O . GLN A 1 90 ? 7.511 -7.587 2.261 1.00 81.50 90 GLN A O 1
ATOM 685 N N . ALA A 1 91 ? 6.350 -6.092 1.064 1.00 76.50 91 ALA A N 1
ATOM 686 C CA . ALA A 1 91 ? 5.274 -7.015 0.730 1.00 76.50 91 ALA A CA 1
ATOM 687 C C . ALA A 1 91 ? 5.799 -8.279 0.033 1.00 76.50 91 ALA A C 1
ATOM 689 O O . ALA A 1 91 ? 5.333 -9.377 0.325 1.00 76.50 91 ALA A O 1
ATOM 690 N N . ARG A 1 92 ? 6.758 -8.159 -0.903 1.00 88.50 92 ARG A N 1
ATOM 691 C CA . ARG A 1 92 ? 7.332 -9.313 -1.641 1.00 88.50 92 ARG A CA 1
ATOM 692 C C . ARG A 1 92 ? 8.147 -10.193 -0.721 1.00 88.50 92 ARG A C 1
ATOM 694 O O . ARG A 1 92 ? 8.062 -11.412 -0.815 1.00 88.50 92 ARG A O 1
ATOM 701 N N . THR A 1 93 ? 8.874 -9.576 0.197 1.00 88.31 93 THR A N 1
ATOM 702 C CA . THR A 1 93 ? 9.578 -10.296 1.249 1.00 88.31 93 THR A CA 1
ATOM 703 C C . THR A 1 93 ? 8.617 -11.082 2.127 1.00 88.31 93 THR A C 1
ATOM 705 O O . THR A 1 93 ? 8.825 -12.280 2.289 1.00 88.31 93 THR A O 1
ATOM 708 N N . ASP A 1 94 ? 7.574 -10.439 2.652 1.00 76.69 94 ASP A N 1
ATOM 709 C CA . ASP A 1 94 ? 6.624 -11.064 3.579 1.00 76.69 94 ASP A CA 1
ATOM 710 C C . ASP A 1 94 ? 5.889 -12.237 2.928 1.00 76.69 94 ASP A C 1
ATOM 712 O O . ASP A 1 94 ? 5.732 -13.301 3.520 1.00 76.69 94 ASP A O 1
ATOM 716 N N . GLU A 1 95 ? 5.477 -12.073 1.672 1.00 76.50 95 GLU A N 1
ATOM 717 C CA . GLU A 1 95 ? 4.765 -13.122 0.946 1.00 76.50 95 GLU A CA 1
ATOM 718 C C . GLU A 1 95 ? 5.655 -14.334 0.640 1.00 76.50 95 GLU A C 1
ATOM 720 O O . GLU A 1 95 ? 5.219 -15.479 0.746 1.00 76.50 95 GLU A O 1
ATOM 725 N N . LEU A 1 96 ? 6.921 -14.103 0.292 1.00 86.94 96 LEU A N 1
ATOM 726 C CA . LEU A 1 96 ? 7.878 -15.182 0.050 1.00 86.94 96 LEU A CA 1
ATOM 727 C C . LEU A 1 96 ? 8.320 -15.851 1.361 1.00 86.94 96 LEU A C 1
ATOM 729 O O . LEU A 1 96 ? 8.571 -17.060 1.390 1.00 86.94 96 LEU A O 1
ATOM 733 N N . SER A 1 97 ? 8.408 -15.089 2.454 1.00 82.44 97 SER A N 1
ATOM 734 C CA . SER A 1 97 ? 8.819 -15.590 3.768 1.00 82.44 97 SER A CA 1
ATOM 735 C C . SER A 1 97 ? 7.678 -16.240 4.549 1.00 82.44 97 SER A C 1
ATOM 737 O O . SER A 1 97 ? 7.953 -16.868 5.569 1.00 82.44 97 SER A O 1
ATOM 739 N N . ALA A 1 98 ? 6.430 -16.181 4.067 1.00 72.81 98 ALA A N 1
ATOM 740 C CA . ALA A 1 98 ? 5.250 -16.750 4.730 1.00 72.81 98 ALA A CA 1
ATOM 741 C C . ALA A 1 98 ? 5.406 -18.243 5.073 1.00 72.81 98 ALA A C 1
ATOM 743 O O . ALA A 1 98 ? 4.936 -18.726 6.102 1.00 72.81 98 ALA A O 1
ATOM 744 N N . THR A 1 99 ? 6.144 -18.993 4.249 1.00 72.88 99 THR A N 1
ATOM 745 C CA . THR A 1 99 ? 6.448 -20.406 4.522 1.00 72.88 99 THR A CA 1
ATOM 746 C C . THR A 1 99 ? 7.639 -20.598 5.467 1.00 72.88 99 THR A C 1
ATOM 748 O O . THR A 1 99 ? 7.938 -21.722 5.856 1.00 72.88 99 THR A O 1
ATOM 751 N N . GLY A 1 100 ? 8.314 -19.537 5.894 1.00 78.62 100 GLY A N 1
ATOM 752 C CA . GLY A 1 100 ? 9.506 -19.544 6.743 1.00 78.62 100 GLY A CA 1
ATOM 753 C C . GLY A 1 100 ? 10.829 -19.566 5.975 1.00 78.62 100 GLY A C 1
ATOM 754 O O . GLY A 1 100 ? 11.872 -19.780 6.593 1.00 78.62 100 GLY A O 1
ATOM 755 N N . ALA A 1 101 ? 10.819 -19.407 4.650 1.00 88.88 101 ALA A N 1
ATOM 756 C CA . ALA A 1 101 ? 12.042 -19.339 3.853 1.00 88.88 101 ALA A CA 1
ATOM 757 C C . ALA A 1 101 ? 12.905 -18.128 4.256 1.00 88.88 101 ALA A C 1
ATOM 759 O O . ALA A 1 101 ? 12.383 -17.051 4.541 1.00 88.88 101 ALA A O 1
ATOM 760 N N . THR A 1 102 ? 14.233 -18.282 4.244 1.00 92.19 102 THR A N 1
ATOM 761 C CA . THR A 1 102 ? 15.136 -17.119 4.322 1.00 92.19 102 THR A CA 1
ATOM 762 C C . THR A 1 102 ? 15.115 -16.395 2.980 1.00 92.19 102 THR A C 1
ATOM 764 O O . THR A 1 102 ? 15.357 -17.022 1.945 1.00 92.19 102 THR A O 1
ATOM 767 N N . ILE A 1 103 ? 14.868 -15.086 2.982 1.00 95.44 103 ILE A N 1
ATOM 768 C CA . ILE A 1 103 ? 14.795 -14.295 1.747 1.00 95.44 103 ILE A CA 1
ATOM 769 C C . ILE A 1 103 ? 16.145 -13.645 1.481 1.00 95.44 103 ILE A C 1
ATOM 771 O O . ILE A 1 103 ? 16.698 -12.962 2.340 1.00 95.44 103 ILE A O 1
ATOM 775 N N . VAL A 1 104 ? 16.689 -13.867 0.290 1.00 97.44 104 VAL A N 1
ATOM 776 C CA . VAL A 1 104 ? 17.982 -13.337 -0.138 1.00 97.44 104 VAL A CA 1
ATOM 777 C C . VAL A 1 104 ? 17.773 -12.436 -1.347 1.00 97.44 104 VAL A C 1
ATOM 779 O O . VAL A 1 104 ? 17.554 -12.915 -2.456 1.00 97.44 104 VAL A O 1
ATOM 782 N N . TRP A 1 105 ? 17.875 -11.128 -1.151 1.00 97.94 105 TRP A N 1
ATOM 783 C CA . TRP A 1 105 ? 17.854 -10.156 -2.240 1.00 97.94 105 TRP A CA 1
ATOM 784 C C . TRP A 1 105 ? 19.260 -9.947 -2.803 1.00 97.94 105 TRP A C 1
ATOM 786 O O . TRP A 1 105 ? 20.235 -9.845 -2.054 1.00 97.94 105 TRP A O 1
ATOM 796 N N . THR A 1 106 ? 19.384 -9.857 -4.125 1.00 97.62 106 THR A N 1
ATOM 797 C CA . THR A 1 106 ? 20.660 -9.528 -4.780 1.00 97.62 106 THR A CA 1
ATOM 798 C C . THR A 1 106 ? 20.730 -8.043 -5.111 1.00 97.62 106 THR A C 1
ATOM 800 O O . THR A 1 106 ? 19.795 -7.523 -5.720 1.00 97.62 106 THR A O 1
ATOM 803 N N . THR A 1 107 ? 21.845 -7.373 -4.808 1.00 97.44 107 THR A N 1
ATOM 804 C CA . THR A 1 107 ? 22.062 -5.997 -5.288 1.00 97.44 107 THR A CA 1
ATOM 805 C C . THR A 1 107 ? 22.129 -5.943 -6.817 1.00 97.44 107 THR A C 1
ATOM 807 O O . THR A 1 107 ? 22.664 -6.832 -7.482 1.00 97.44 107 THR A O 1
ATOM 810 N N . MET A 1 108 ? 21.592 -4.875 -7.396 1.00 94.31 108 MET A N 1
ATOM 811 C CA . MET A 1 108 ? 21.615 -4.605 -8.825 1.00 94.31 108 MET A CA 1
ATOM 812 C C . MET A 1 108 ? 22.912 -3.866 -9.210 1.00 94.31 108 MET A C 1
ATOM 814 O O . MET A 1 108 ? 23.161 -2.770 -8.700 1.00 94.31 108 MET A O 1
ATOM 818 N N . PRO A 1 109 ? 23.737 -4.392 -10.139 1.00 94.06 109 PRO A N 1
ATOM 819 C CA . PRO A 1 109 ? 24.830 -3.616 -10.718 1.00 94.06 109 PRO A CA 1
ATOM 820 C C . PRO A 1 109 ? 24.300 -2.472 -11.607 1.00 94.06 109 PRO A C 1
ATOM 822 O O . PRO A 1 109 ? 23.173 -2.563 -12.098 1.00 94.06 109 PRO A O 1
ATOM 825 N N . PRO A 1 110 ? 25.099 -1.423 -11.889 1.00 93.88 110 PRO A N 1
ATOM 826 C CA . PRO A 1 110 ? 24.734 -0.378 -12.848 1.00 93.88 110 PRO A CA 1
ATOM 827 C C . PRO A 1 110 ? 24.270 -0.951 -14.192 1.00 93.88 110 PRO A C 1
ATOM 829 O O . PRO A 1 110 ? 24.715 -2.026 -14.600 1.00 93.88 110 PRO A O 1
ATOM 832 N N . GLN A 1 111 ? 23.372 -0.251 -14.879 1.00 93.19 111 GLN A N 1
ATOM 833 C CA . GLN A 1 111 ? 22.701 -0.744 -16.085 1.00 93.19 111 GLN A CA 1
ATOM 834 C C . GLN A 1 111 ? 23.157 0.056 -17.309 1.00 93.19 111 GLN A C 1
ATOM 836 O O . GLN A 1 111 ? 23.421 1.250 -17.211 1.00 93.19 111 GLN A O 1
ATOM 841 N N . ARG A 1 112 ? 23.298 -0.609 -18.461 1.00 92.81 112 ARG A N 1
ATOM 842 C CA . ARG A 1 112 ? 23.592 0.042 -19.750 1.00 92.81 112 ARG A CA 1
ATOM 843 C C . ARG A 1 112 ? 22.733 -0.576 -20.844 1.00 92.81 112 ARG A C 1
ATOM 845 O O . ARG A 1 112 ? 23.229 -1.232 -21.753 1.00 92.81 112 ARG A O 1
ATOM 852 N N . ARG A 1 113 ? 21.421 -0.391 -20.733 1.00 91.69 113 ARG A N 1
ATOM 853 C CA . ARG A 1 113 ? 20.449 -0.904 -21.696 1.00 91.69 113 ARG A CA 1
ATOM 854 C C . ARG A 1 113 ? 20.371 -0.010 -22.931 1.00 91.69 113 ARG A C 1
ATOM 856 O O . ARG A 1 113 ? 20.139 1.188 -22.812 1.00 91.69 113 ARG A O 1
ATOM 863 N N . VAL A 1 114 ? 20.448 -0.607 -24.116 1.00 91.62 114 VAL A N 1
ATOM 864 C CA . VAL A 1 114 ? 19.999 0.043 -25.357 1.00 91.62 114 VAL A CA 1
ATOM 865 C C . VAL A 1 114 ? 18.493 -0.186 -25.506 1.00 91.62 114 VAL A C 1
ATOM 867 O O . VAL A 1 114 ? 18.040 -1.332 -25.496 1.00 91.62 114 VAL A O 1
ATOM 870 N N . LEU A 1 115 ? 17.711 0.889 -25.621 1.00 90.88 115 LEU A N 1
ATOM 871 C CA . LEU A 1 115 ? 16.257 0.816 -25.793 1.00 90.88 115 LEU A CA 1
ATOM 872 C C . LEU A 1 115 ? 15.886 0.744 -27.278 1.00 90.88 115 LEU A C 1
ATOM 874 O O . LEU A 1 115 ? 16.398 1.495 -28.108 1.00 90.88 115 LEU A O 1
ATOM 878 N N . ALA A 1 116 ? 14.991 -0.181 -27.625 1.00 89.56 116 ALA A N 1
ATOM 879 C CA . ALA A 1 116 ? 14.602 -0.413 -29.010 1.00 89.56 116 ALA A CA 1
ATOM 880 C C . ALA A 1 116 ? 13.885 0.814 -29.595 1.00 89.56 116 ALA A C 1
ATOM 882 O O . ALA A 1 116 ? 12.920 1.302 -29.018 1.00 89.56 116 ALA A O 1
ATOM 883 N N . GLY A 1 117 ? 14.335 1.299 -30.754 1.00 90.19 117 GLY A N 1
ATOM 884 C CA . GLY A 1 117 ? 13.727 2.460 -31.416 1.00 90.19 117 GLY A CA 1
ATOM 885 C C . GLY A 1 117 ? 14.110 3.820 -30.819 1.00 90.19 117 GLY A C 1
ATOM 886 O O . GLY A 1 117 ? 13.572 4.832 -31.259 1.00 90.19 117 GLY A O 1
ATOM 887 N N . VAL A 1 118 ? 15.045 3.859 -29.865 1.00 92.38 118 VAL A N 1
ATOM 888 C CA . VAL A 1 118 ? 15.550 5.100 -29.265 1.00 92.38 118 VAL A CA 1
ATOM 889 C C . VAL A 1 118 ? 16.912 5.441 -29.862 1.00 92.38 118 VAL A C 1
ATOM 891 O O . VAL A 1 118 ? 17.878 4.704 -29.678 1.00 92.38 118 VAL A O 1
ATOM 894 N N . ASP A 1 119 ? 16.993 6.568 -30.572 1.00 92.12 119 ASP A N 1
ATOM 895 C CA . ASP A 1 119 ? 18.240 7.089 -31.149 1.00 92.12 119 ASP A CA 1
ATOM 896 C C . ASP A 1 119 ? 18.993 7.956 -30.125 1.00 92.12 119 ASP A C 1
ATOM 898 O O . ASP A 1 119 ? 19.090 9.177 -30.243 1.00 92.12 119 ASP A O 1
ATOM 902 N N . ALA A 1 120 ? 19.454 7.313 -29.051 1.00 91.56 120 ALA A N 1
ATOM 903 C CA . ALA A 1 120 ? 20.271 7.929 -28.011 1.00 91.56 120 ALA A CA 1
ATOM 904 C C . ALA A 1 120 ? 21.306 6.930 -27.483 1.00 91.56 120 ALA A C 1
ATOM 906 O O . ALA A 1 120 ? 21.081 5.717 -27.472 1.00 91.56 120 ALA A O 1
ATOM 907 N N . ALA A 1 121 ? 22.452 7.438 -27.025 1.00 92.00 121 ALA A N 1
ATOM 908 C CA . ALA A 1 121 ? 23.454 6.600 -26.377 1.00 92.00 121 ALA A CA 1
ATOM 909 C C . ALA A 1 121 ? 22.897 6.043 -25.060 1.00 92.00 121 ALA A C 1
ATOM 911 O O . ALA A 1 121 ? 22.246 6.772 -24.308 1.00 92.00 121 ALA A O 1
ATOM 912 N N . ALA A 1 122 ? 23.185 4.776 -24.753 1.00 91.75 122 ALA A N 1
ATOM 913 C CA . ALA A 1 122 ? 22.672 4.120 -23.551 1.00 91.75 122 ALA A CA 1
ATOM 914 C C . ALA A 1 122 ? 23.030 4.904 -22.277 1.00 91.75 122 ALA A C 1
ATOM 916 O O . ALA A 1 122 ? 22.205 5.043 -21.384 1.00 91.75 122 ALA A O 1
ATOM 917 N N . GLU A 1 123 ? 24.224 5.489 -22.222 1.00 90.50 123 GLU A N 1
ATOM 918 C CA . GLU A 1 123 ? 24.728 6.282 -21.097 1.00 90.50 123 GLU A CA 1
ATOM 919 C C . GLU A 1 123 ? 23.970 7.597 -20.874 1.00 90.50 123 GLU A C 1
ATOM 921 O O . GLU A 1 123 ? 24.103 8.204 -19.817 1.00 90.50 123 GLU A O 1
ATOM 926 N N . THR A 1 124 ? 23.204 8.057 -21.865 1.00 93.19 124 THR A N 1
ATOM 927 C CA . THR A 1 124 ? 22.396 9.284 -21.769 1.00 93.19 124 THR A CA 1
ATOM 928 C C . THR A 1 124 ? 20.946 9.024 -21.374 1.00 93.19 124 THR A C 1
ATOM 930 O O . THR A 1 124 ? 20.207 9.973 -21.126 1.00 93.19 124 THR A O 1
ATOM 933 N N . LEU A 1 125 ? 20.532 7.755 -21.320 1.00 95.12 125 LEU A N 1
ATOM 934 C CA . LEU A 1 125 ? 19.190 7.368 -20.903 1.00 95.12 125 LEU A CA 1
ATOM 935 C C . LEU A 1 125 ? 19.091 7.426 -19.382 1.00 95.12 125 LEU A C 1
ATOM 937 O O . LEU A 1 125 ? 19.934 6.864 -18.680 1.00 95.12 125 LEU A O 1
ATOM 941 N N . VAL A 1 126 ? 18.045 8.076 -18.877 1.00 94.12 126 VAL A N 1
ATOM 942 C CA . VAL A 1 126 ? 17.860 8.282 -17.436 1.00 94.12 126 VAL A CA 1
ATOM 943 C C . VAL A 1 126 ? 17.718 6.953 -16.683 1.00 94.12 126 VAL A C 1
ATOM 945 O O . VAL A 1 126 ? 18.178 6.828 -15.552 1.00 94.12 126 VAL A O 1
ATOM 948 N N . GLU A 1 127 ? 17.162 5.926 -17.327 1.00 93.50 127 GLU A N 1
ATOM 949 C CA . GLU A 1 127 ? 16.982 4.577 -16.778 1.00 93.50 127 GLU A CA 1
ATOM 950 C C . GLU A 1 127 ? 18.313 3.855 -16.527 1.00 93.50 127 GLU A C 1
ATOM 952 O O . GLU A 1 127 ? 18.370 2.916 -15.735 1.00 93.50 127 GLU A O 1
ATOM 957 N N . ASN A 1 128 ? 19.385 4.289 -17.196 1.00 95.12 128 ASN A N 1
ATOM 958 C CA . ASN A 1 128 ? 20.733 3.748 -17.043 1.00 95.12 128 ASN A CA 1
ATOM 959 C C . ASN A 1 128 ? 21.600 4.567 -16.076 1.00 95.12 128 ASN A C 1
ATOM 961 O O . ASN A 1 128 ? 22.782 4.253 -15.917 1.00 95.12 128 ASN A O 1
ATOM 965 N N . ASP A 1 129 ? 21.050 5.601 -15.429 1.00 95.50 129 ASP A N 1
ATOM 966 C CA . ASP A 1 129 ? 21.787 6.365 -14.424 1.00 95.50 129 ASP A CA 1
ATOM 967 C C . ASP A 1 129 ? 22.252 5.418 -13.294 1.00 95.50 129 ASP A C 1
ATOM 969 O O . ASP A 1 129 ? 21.417 4.786 -12.633 1.00 95.50 129 ASP A O 1
ATOM 973 N N . PRO A 1 130 ? 23.570 5.283 -13.040 1.00 94.25 130 PRO A N 1
ATOM 974 C CA . PRO A 1 130 ? 24.081 4.421 -11.977 1.00 94.25 130 PRO A CA 1
ATOM 975 C C . PRO A 1 130 ? 23.529 4.781 -10.590 1.00 94.25 130 PRO A C 1
ATOM 977 O O . PRO A 1 130 ? 23.446 3.895 -9.736 1.00 94.25 130 PRO A O 1
ATOM 980 N N . ALA A 1 131 ? 23.102 6.031 -10.370 1.00 96.06 131 ALA A N 1
ATOM 981 C CA . ALA A 1 131 ? 22.460 6.453 -9.129 1.00 96.06 131 ALA A CA 1
ATOM 982 C C . ALA A 1 131 ? 21.149 5.698 -8.862 1.00 96.06 131 ALA A C 1
ATOM 984 O O . ALA A 1 131 ? 20.833 5.436 -7.706 1.00 96.06 131 ALA A O 1
ATOM 985 N N . ARG A 1 132 ? 20.416 5.263 -9.899 1.00 96.31 132 ARG A N 1
ATOM 986 C CA . ARG A 1 132 ? 19.199 4.445 -9.735 1.00 96.31 132 ARG A CA 1
ATOM 987 C C . ARG A 1 132 ? 19.514 3.058 -9.181 1.00 96.31 132 ARG A C 1
ATOM 989 O O . ARG A 1 132 ? 18.817 2.572 -8.294 1.00 96.31 132 ARG A O 1
ATOM 996 N N . ALA A 1 133 ? 20.591 2.433 -9.664 1.00 95.44 133 ALA A N 1
ATOM 997 C CA . ALA A 1 133 ? 21.049 1.148 -9.139 1.00 95.44 133 ALA A CA 1
ATOM 998 C C . ALA A 1 133 ? 21.538 1.265 -7.695 1.00 95.44 133 ALA A C 1
ATOM 1000 O O . ALA A 1 133 ? 21.184 0.436 -6.859 1.00 95.44 133 ALA A O 1
ATOM 1001 N N . GLN A 1 134 ? 22.297 2.319 -7.391 1.00 95.75 134 GLN A N 1
ATOM 1002 C CA . GLN A 1 134 ? 22.712 2.610 -6.023 1.00 95.75 134 GLN A CA 1
ATOM 1003 C C . GLN A 1 134 ? 21.501 2.809 -5.103 1.00 95.75 134 GLN A C 1
ATOM 1005 O O . GLN A 1 134 ? 21.409 2.146 -4.074 1.00 95.75 134 GLN A O 1
ATOM 1010 N N . TRP A 1 135 ? 20.557 3.660 -5.503 1.00 97.25 135 TRP A N 1
ATOM 1011 C CA . TRP A 1 135 ? 19.346 3.949 -4.740 1.00 97.25 135 TRP A CA 1
ATOM 1012 C C . TRP A 1 135 ? 18.540 2.679 -4.434 1.00 97.25 135 TRP A C 1
ATOM 1014 O O . TRP A 1 135 ? 18.133 2.472 -3.294 1.00 97.25 135 TRP A O 1
ATOM 1024 N N . TYR A 1 136 ? 18.368 1.780 -5.409 1.00 97.69 136 TYR A N 1
ATOM 1025 C CA . TYR A 1 136 ? 17.657 0.514 -5.194 1.00 97.69 136 TYR A CA 1
ATOM 1026 C C . TYR A 1 136 ? 18.385 -0.392 -4.196 1.00 97.69 136 TYR A C 1
ATOM 1028 O O . TYR A 1 136 ? 17.769 -0.974 -3.304 1.00 97.69 136 TYR A O 1
ATOM 1036 N N . ASN A 1 137 ? 19.713 -0.469 -4.301 1.00 97.81 137 ASN A N 1
ATOM 1037 C CA . ASN A 1 137 ? 20.533 -1.261 -3.386 1.00 97.81 137 ASN A CA 1
ATOM 1038 C C . ASN A 1 137 ? 20.484 -0.726 -1.947 1.00 97.81 137 ASN A C 1
ATOM 1040 O O . ASN A 1 137 ? 20.526 -1.520 -1.009 1.00 97.81 137 ASN A O 1
ATOM 1044 N N . GLU A 1 138 ? 20.360 0.590 -1.763 1.00 96.75 138 GLU A N 1
ATOM 1045 C CA . GLU A 1 138 ? 20.155 1.209 -0.448 1.00 96.75 138 GLU A CA 1
ATOM 1046 C C . GLU A 1 138 ? 18.807 0.797 0.164 1.00 96.75 138 GLU A C 1
ATOM 1048 O O . GLU A 1 138 ? 18.772 0.416 1.333 1.00 96.75 138 GLU A O 1
ATOM 1053 N N . ARG A 1 139 ? 17.721 0.757 -0.624 1.00 96.62 139 ARG A N 1
ATOM 1054 C CA . ARG A 1 139 ? 16.404 0.274 -0.153 1.00 96.62 139 ARG A CA 1
ATOM 1055 C C . ARG A 1 139 ? 16.435 -1.201 0.246 1.00 96.62 139 ARG A C 1
ATOM 1057 O O . ARG A 1 139 ? 15.885 -1.577 1.278 1.00 96.62 139 ARG A O 1
ATOM 1064 N N . LEU A 1 140 ? 17.137 -2.040 -0.520 1.00 97.81 140 LEU A N 1
ATOM 1065 C CA . LEU A 1 140 ? 17.358 -3.439 -0.141 1.00 97.81 140 LEU A CA 1
ATOM 1066 C C . LEU A 1 140 ? 18.135 -3.549 1.181 1.00 97.81 140 LEU A C 1
ATOM 1068 O O . LEU A 1 140 ? 17.790 -4.366 2.036 1.00 97.81 140 LEU A O 1
ATOM 1072 N N . ALA A 1 141 ? 19.171 -2.727 1.373 1.00 96.19 141 ALA A N 1
ATOM 1073 C CA . ALA A 1 141 ? 19.946 -2.712 2.612 1.00 96.19 141 ALA A CA 1
ATOM 1074 C C . ALA A 1 141 ? 19.099 -2.277 3.822 1.00 96.19 141 ALA A C 1
ATOM 1076 O O . ALA A 1 141 ? 19.209 -2.883 4.888 1.00 96.19 141 ALA A O 1
ATOM 1077 N N . GLU A 1 142 ? 18.230 -1.278 3.655 1.00 90.69 142 GLU A N 1
ATOM 1078 C CA . GLU A 1 142 ? 17.268 -0.846 4.677 1.00 90.69 142 GLU A CA 1
ATOM 1079 C C . GLU A 1 142 ? 16.268 -1.954 5.025 1.00 90.69 142 GLU A C 1
ATOM 1081 O O . GLU A 1 142 ? 16.060 -2.241 6.206 1.00 90.69 142 GLU A O 1
ATOM 1086 N N . LEU A 1 143 ? 15.724 -2.644 4.018 1.00 90.44 143 LEU A N 1
ATOM 1087 C CA . LEU A 1 143 ? 14.834 -3.792 4.205 1.00 90.44 143 LEU A CA 1
ATOM 1088 C C . LEU A 1 143 ? 15.503 -4.908 5.022 1.00 90.44 143 LEU A C 1
ATOM 1090 O O . LEU A 1 143 ? 14.913 -5.435 5.964 1.00 90.44 143 LEU A O 1
ATOM 1094 N N . ALA A 1 144 ? 16.757 -5.242 4.709 1.00 92.81 144 ALA A N 1
ATOM 1095 C CA . ALA A 1 144 ? 17.520 -6.241 5.459 1.00 92.81 144 ALA A CA 1
ATOM 1096 C C . ALA A 1 144 ? 17.869 -5.792 6.884 1.00 92.81 144 ALA A C 1
ATOM 1098 O O . ALA A 1 144 ? 17.915 -6.614 7.798 1.00 92.81 144 ALA A O 1
ATOM 1099 N N . ALA A 1 145 ? 18.106 -4.496 7.096 1.00 86.38 145 ALA A N 1
ATOM 1100 C CA . ALA A 1 145 ? 18.342 -3.950 8.429 1.00 86.38 145 ALA A CA 1
ATOM 1101 C C . ALA A 1 145 ? 17.078 -4.004 9.306 1.00 86.38 145 ALA A C 1
ATOM 1103 O O . ALA A 1 145 ? 17.187 -4.176 10.521 1.00 86.38 145 ALA A O 1
ATOM 1104 N N . ALA A 1 146 ? 15.896 -3.881 8.695 1.00 78.31 146 ALA A N 1
ATOM 1105 C CA . ALA A 1 146 ? 14.606 -3.948 9.375 1.00 78.31 146 ALA A CA 1
ATOM 1106 C C . ALA A 1 146 ? 14.098 -5.385 9.596 1.00 78.31 146 ALA A C 1
ATOM 1108 O O . ALA A 1 146 ? 13.325 -5.613 10.526 1.00 78.31 146 ALA A O 1
ATOM 1109 N N . ASN A 1 147 ? 14.530 -6.360 8.787 1.00 77.75 147 ASN A N 1
ATOM 1110 C CA . ASN A 1 147 ? 14.012 -7.727 8.826 1.00 77.75 147 ASN A CA 1
ATOM 1111 C C . ASN A 1 147 ? 15.127 -8.782 8.939 1.00 77.75 147 ASN A C 1
ATOM 1113 O 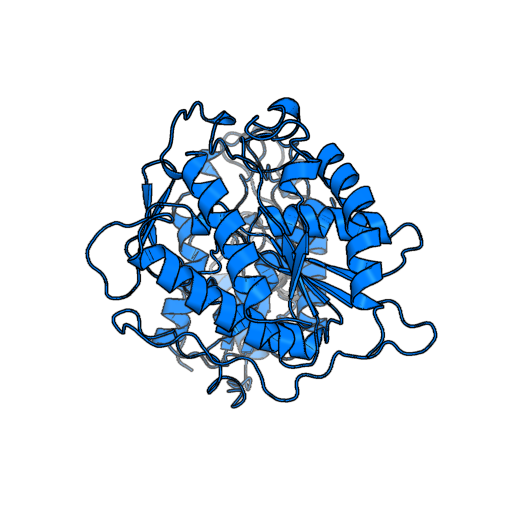O . ASN A 1 147 ? 15.839 -9.080 7.986 1.00 77.75 147 ASN A O 1
ATOM 1117 N N . SER A 1 148 ? 15.214 -9.436 10.101 1.00 79.94 148 SER A N 1
ATOM 1118 C CA . SER A 1 148 ? 16.223 -10.475 10.373 1.00 79.94 148 SER A CA 1
ATOM 1119 C C . SER A 1 148 ? 16.103 -11.754 9.524 1.00 79.94 148 SER A C 1
ATOM 1121 O O . SER A 1 148 ? 17.064 -12.525 9.454 1.00 79.94 148 SER A O 1
ATOM 1123 N N . GLN A 1 149 ? 14.955 -11.992 8.877 1.00 79.25 149 GLN A N 1
ATOM 1124 C CA . GLN A 1 149 ? 14.762 -13.091 7.919 1.00 79.25 149 GLN A CA 1
ATOM 1125 C C . GLN A 1 149 ? 15.229 -12.734 6.501 1.00 79.25 149 GLN A C 1
ATOM 1127 O O . GLN A 1 149 ? 15.272 -13.606 5.628 1.00 79.25 149 GLN A O 1
ATOM 1132 N N . VAL A 1 150 ? 15.601 -11.473 6.277 1.00 92.56 150 VAL A N 1
ATOM 1133 C CA . VAL A 1 150 ? 16.107 -10.968 5.007 1.00 92.56 150 VAL A CA 1
ATOM 1134 C C . VAL A 1 150 ? 17.622 -10.873 5.041 1.00 92.56 150 VAL A C 1
ATOM 1136 O O . VAL A 1 150 ? 18.236 -10.423 6.007 1.00 92.56 150 VAL A O 1
ATOM 1139 N N . ARG A 1 151 ? 18.244 -11.265 3.935 1.00 95.25 151 ARG A N 1
ATOM 1140 C CA . ARG A 1 151 ? 19.652 -11.012 3.652 1.00 95.25 151 ARG A CA 1
ATOM 1141 C C . ARG A 1 151 ? 19.778 -10.303 2.321 1.00 95.25 151 ARG A C 1
ATOM 1143 O O . ARG A 1 151 ? 19.043 -10.595 1.384 1.00 95.25 151 ARG A O 1
ATOM 1150 N N . VAL A 1 152 ? 20.760 -9.421 2.229 1.00 97.38 152 VAL A N 1
ATOM 1151 C CA . VAL A 1 152 ? 21.175 -8.825 0.961 1.00 97.38 152 VAL A CA 1
ATOM 1152 C C . VAL A 1 152 ? 22.569 -9.321 0.637 1.00 97.38 152 VAL A C 1
ATOM 1154 O O . VAL A 1 152 ? 23.467 -9.255 1.476 1.00 97.38 152 VAL A O 1
ATOM 1157 N N . VAL A 1 153 ? 22.739 -9.838 -0.575 1.00 97.31 153 VAL A N 1
ATOM 1158 C CA . VAL A 1 153 ? 24.033 -10.285 -1.094 1.00 97.31 153 VAL A CA 1
ATOM 1159 C C . VAL A 1 153 ? 24.492 -9.334 -2.189 1.00 97.31 153 VAL A C 1
ATOM 1161 O O . VAL A 1 153 ? 23.722 -8.963 -3.078 1.00 97.31 153 VAL A O 1
ATOM 1164 N N . ASP A 1 154 ? 25.759 -8.928 -2.117 1.00 95.88 154 ASP A N 1
ATOM 1165 C CA . ASP A 1 154 ? 26.291 -7.867 -2.969 1.00 95.88 154 ASP A CA 1
ATOM 1166 C C . ASP A 1 154 ? 26.716 -8.377 -4.356 1.00 95.88 154 ASP A C 1
ATOM 1168 O O . ASP A 1 154 ? 27.899 -8.488 -4.697 1.00 95.88 154 ASP A O 1
ATOM 1172 N N . PHE A 1 155 ? 25.714 -8.725 -5.158 1.00 94.75 155 PHE A N 1
ATOM 1173 C CA . PHE A 1 155 ? 25.894 -9.210 -6.517 1.00 94.75 155 PHE A CA 1
ATOM 1174 C C . PHE A 1 155 ? 26.480 -8.135 -7.444 1.00 94.75 155 PHE A C 1
ATOM 1176 O O . PHE A 1 155 ? 27.307 -8.446 -8.304 1.00 94.75 155 PHE A O 1
ATOM 1183 N N . ALA A 1 156 ? 26.133 -6.863 -7.229 1.00 93.25 156 ALA A N 1
ATOM 1184 C CA . ALA A 1 156 ? 26.694 -5.725 -7.950 1.00 93.25 156 ALA A CA 1
ATOM 1185 C C . ALA A 1 156 ? 28.228 -5.679 -7.860 1.00 93.25 156 ALA A C 1
ATOM 1187 O O . ALA A 1 156 ? 28.913 -5.594 -8.890 1.00 93.25 156 ALA A O 1
ATOM 1188 N N . SER A 1 157 ? 28.781 -5.793 -6.649 1.00 91.81 157 SER A N 1
ATOM 1189 C CA . SER A 1 157 ? 30.234 -5.835 -6.446 1.00 91.81 157 SER A CA 1
ATOM 1190 C C . SER A 1 157 ? 30.859 -7.131 -6.951 1.00 91.81 157 SER A C 1
ATOM 1192 O O . SER A 1 157 ? 31.957 -7.096 -7.513 1.00 91.81 157 SER A O 1
ATOM 1194 N N . ALA A 1 158 ? 30.172 -8.269 -6.801 1.00 91.12 158 ALA A N 1
ATOM 1195 C CA . ALA A 1 158 ? 30.661 -9.561 -7.280 1.00 91.12 158 ALA A CA 1
ATOM 1196 C C . ALA A 1 158 ? 30.872 -9.563 -8.800 1.00 91.12 158 ALA A C 1
ATOM 1198 O O . ALA A 1 158 ? 31.955 -9.902 -9.275 1.00 91.12 158 ALA A O 1
ATOM 1199 N N . VAL A 1 159 ? 29.877 -9.102 -9.561 1.00 86.50 159 VAL A N 1
ATOM 1200 C CA . VAL A 1 159 ? 29.958 -8.974 -11.024 1.00 86.50 159 VAL A CA 1
ATOM 1201 C C . VAL A 1 159 ? 31.023 -7.962 -11.439 1.00 86.50 159 VAL A C 1
ATOM 1203 O O . VAL A 1 159 ? 31.797 -8.231 -12.354 1.00 86.50 159 VAL A O 1
ATOM 1206 N N . THR A 1 160 ? 31.107 -6.823 -10.745 1.00 81.81 160 THR A N 1
ATOM 1207 C CA . THR A 1 160 ? 32.127 -5.797 -11.028 1.00 81.81 160 THR A CA 1
ATOM 1208 C C . THR A 1 160 ? 33.545 -6.306 -10.768 1.00 81.81 160 THR A C 1
ATOM 1210 O O . THR A 1 160 ? 34.477 -5.875 -11.435 1.00 81.81 160 THR A O 1
ATOM 1213 N N . SER A 1 161 ? 33.718 -7.236 -9.827 1.00 82.00 161 SER A N 1
ATOM 1214 C CA . SER A 1 161 ? 35.020 -7.832 -9.501 1.00 82.00 161 SER A CA 1
ATOM 1215 C C . SER A 1 161 ? 35.406 -8.994 -10.430 1.00 82.00 161 SER A C 1
ATOM 1217 O O . SER A 1 161 ? 36.573 -9.380 -10.467 1.00 82.00 161 SER A O 1
ATOM 1219 N N . ALA A 1 162 ? 34.444 -9.557 -11.172 1.00 71.75 162 ALA A N 1
ATOM 1220 C CA . ALA A 1 162 ? 34.631 -10.697 -12.076 1.00 71.75 162 ALA A CA 1
ATOM 1221 C C . ALA A 1 162 ? 35.121 -10.316 -13.487 1.00 71.75 162 ALA A C 1
ATOM 1223 O O . ALA A 1 162 ? 35.609 -11.176 -14.219 1.00 71.75 162 ALA A O 1
ATOM 1224 N N . GLY A 1 163 ? 34.995 -9.043 -13.867 1.00 59.97 163 GLY A N 1
ATOM 1225 C CA . GLY A 1 163 ? 35.401 -8.478 -15.157 1.00 59.97 163 GLY A CA 1
ATOM 1226 C C . GLY A 1 163 ? 35.930 -7.057 -14.969 1.00 59.97 163 GLY A C 1
ATOM 1227 O O . GLY A 1 163 ? 35.841 -6.507 -13.880 1.00 59.97 163 GLY A O 1
ATOM 1228 N N . ILE A 1 164 ? 36.511 -6.433 -15.990 1.00 60.81 164 ILE A N 1
ATOM 1229 C CA . ILE A 1 164 ? 37.253 -5.149 -15.891 1.00 60.81 164 ILE A CA 1
ATOM 1230 C C . ILE A 1 164 ? 36.283 -3.938 -15.769 1.00 60.81 164 ILE A C 1
ATOM 1232 O O . ILE A 1 164 ? 36.445 -2.909 -16.423 1.00 60.81 164 ILE A O 1
ATOM 1236 N N . GLY A 1 165 ? 35.224 -4.069 -14.963 1.00 74.25 165 GLY A N 1
ATOM 1237 C CA . GLY A 1 165 ? 34.160 -3.088 -14.747 1.00 74.25 165 GLY A CA 1
ATOM 1238 C C . GLY A 1 165 ? 32.740 -3.675 -14.857 1.00 74.25 165 GLY A C 1
ATOM 1239 O O . GLY A 1 165 ? 32.556 -4.799 -15.322 1.00 74.25 165 GLY A O 1
ATOM 1240 N N . PRO A 1 166 ? 31.701 -2.903 -14.482 1.00 82.88 166 PRO A N 1
ATOM 1241 C CA . PRO A 1 166 ? 30.309 -3.377 -14.365 1.00 82.88 166 PRO A CA 1
ATOM 1242 C C . PRO A 1 166 ? 29.620 -3.728 -15.701 1.00 82.88 166 PRO A C 1
ATOM 1244 O O . PRO A 1 166 ? 28.496 -4.237 -15.705 1.00 82.88 166 PRO A O 1
ATOM 1247 N N . PHE A 1 167 ? 30.288 -3.453 -16.827 1.00 89.00 167 PHE A N 1
ATOM 1248 C CA . PHE A 1 167 ? 29.795 -3.632 -18.198 1.00 89.00 167 PHE A CA 1
ATOM 1249 C C . PHE A 1 167 ? 30.753 -4.461 -19.063 1.00 89.00 167 PHE A C 1
ATOM 1251 O O . PHE A 1 167 ? 30.800 -4.273 -20.278 1.00 89.00 167 PHE A O 1
ATOM 1258 N N . ASP A 1 168 ? 31.568 -5.325 -18.451 1.00 88.75 168 ASP A N 1
ATOM 1259 C CA . ASP A 1 168 ? 32.445 -6.226 -19.199 1.00 88.75 168 ASP A CA 1
ATOM 1260 C C . ASP A 1 168 ? 31.605 -7.075 -20.175 1.00 88.75 168 ASP A C 1
ATOM 1262 O O . ASP A 1 168 ? 30.769 -7.858 -19.719 1.00 88.75 168 ASP A O 1
ATOM 1266 N N . PRO A 1 169 ? 31.803 -6.963 -21.502 1.00 88.75 169 PRO A N 1
ATOM 1267 C CA . PRO A 1 169 ? 30.965 -7.648 -22.481 1.00 88.75 169 PRO A CA 1
ATOM 1268 C C . PRO A 1 169 ? 31.097 -9.178 -22.435 1.00 88.75 169 PRO A C 1
ATOM 1270 O O . PRO A 1 169 ? 30.226 -9.876 -22.953 1.00 88.75 169 PRO A O 1
ATOM 1273 N N . ALA A 1 170 ? 32.147 -9.725 -21.809 1.00 88.19 170 ALA A N 1
ATOM 1274 C CA . ALA A 1 170 ? 32.264 -11.164 -21.583 1.00 88.19 170 ALA A CA 1
ATOM 1275 C C . ALA A 1 170 ? 31.279 -11.663 -20.515 1.00 88.19 170 ALA A C 1
ATOM 1277 O O . ALA A 1 170 ? 30.835 -12.810 -20.587 1.00 88.19 170 ALA A O 1
ATOM 1278 N N . ILE A 1 171 ? 30.916 -10.813 -19.551 1.00 89.50 171 ILE A N 1
ATOM 1279 C CA . ILE A 1 171 ? 30.005 -11.135 -18.442 1.00 89.50 171 ILE A CA 1
ATOM 1280 C C . ILE A 1 171 ? 28.605 -10.578 -18.707 1.00 89.50 171 ILE A C 1
ATOM 1282 O O . ILE A 1 171 ? 27.628 -11.294 -18.502 1.00 89.50 171 ILE A O 1
ATOM 1286 N N . ARG A 1 172 ? 28.503 -9.340 -19.203 1.00 91.38 172 ARG A N 1
ATOM 1287 C CA . ARG A 1 172 ? 27.259 -8.615 -19.498 1.00 91.38 172 ARG A CA 1
ATOM 1288 C C . ARG A 1 172 ? 27.291 -8.014 -20.906 1.00 91.38 172 ARG A C 1
ATOM 1290 O O . ARG A 1 172 ? 27.610 -6.834 -21.059 1.00 91.38 172 ARG A O 1
ATOM 1297 N N . PRO A 1 173 ? 26.990 -8.808 -21.948 1.00 89.62 173 PRO A N 1
ATOM 1298 C CA . PRO A 1 173 ? 27.217 -8.427 -23.345 1.00 89.62 173 PRO A CA 1
ATOM 1299 C C . PRO A 1 173 ? 26.380 -7.229 -23.805 1.00 89.62 173 PRO A C 1
ATOM 1301 O O . PRO A 1 173 ? 26.802 -6.496 -24.695 1.00 89.62 173 PRO A O 1
ATOM 1304 N N . ASP A 1 174 ? 25.217 -7.014 -23.197 1.00 87.88 174 ASP A N 1
ATOM 1305 C CA . ASP A 1 174 ? 24.306 -5.896 -23.460 1.00 87.88 174 ASP A CA 1
ATOM 1306 C C . ASP A 1 174 ? 24.258 -4.893 -22.292 1.00 87.88 174 ASP A C 1
ATOM 1308 O O . ASP A 1 174 ? 23.346 -4.075 -22.223 1.00 87.88 174 ASP A O 1
ATOM 1312 N N . GLY A 1 175 ? 25.194 -4.997 -21.338 1.00 88.88 175 GLY A N 1
ATOM 1313 C CA . GLY A 1 175 ? 25.233 -4.157 -20.141 1.00 88.88 175 GLY A CA 1
ATOM 1314 C C . GLY A 1 175 ? 24.092 -4.386 -19.142 1.00 88.88 175 GLY A C 1
ATOM 1315 O O . GLY A 1 175 ? 23.987 -3.628 -18.176 1.00 88.88 175 GLY A O 1
ATOM 1316 N N . VAL A 1 176 ? 23.251 -5.406 -19.353 1.00 89.25 176 VAL A N 1
ATOM 1317 C CA . VAL A 1 176 ? 22.080 -5.727 -18.525 1.00 89.25 176 VAL A CA 1
ATOM 1318 C C . VAL A 1 176 ? 22.088 -7.203 -18.139 1.00 89.25 176 VAL A C 1
ATOM 1320 O O . VAL A 1 176 ? 22.248 -7.519 -16.959 1.00 89.25 176 VAL A O 1
ATOM 1323 N N . THR A 1 177 ? 21.940 -8.090 -19.119 1.00 89.06 177 THR A N 1
ATOM 1324 C CA . THR A 1 177 ? 21.825 -9.541 -18.965 1.00 89.06 177 THR A CA 1
ATOM 1325 C C . THR A 1 177 ? 23.183 -10.197 -18.756 1.00 89.06 177 THR A C 1
ATOM 1327 O O . THR A 1 177 ? 24.222 -9.631 -19.087 1.00 89.06 177 THR A O 1
ATOM 1330 N N . LEU A 1 178 ? 23.186 -11.401 -18.181 1.00 89.88 178 LEU A N 1
ATOM 1331 C CA . LEU A 1 178 ? 24.397 -12.206 -18.054 1.00 89.88 178 LEU A CA 1
ATOM 1332 C C . LEU A 1 178 ? 24.615 -13.035 -19.321 1.00 89.88 178 LEU A C 1
ATOM 1334 O O . LEU A 1 178 ? 23.696 -13.681 -19.828 1.00 89.88 178 LEU A O 1
ATOM 1338 N N . SER A 1 179 ? 25.859 -13.080 -19.795 1.00 92.38 179 SER A N 1
ATOM 1339 C CA . SER A 1 179 ? 26.299 -14.123 -20.718 1.00 92.38 179 SER A CA 1
ATOM 1340 C C . SER A 1 179 ? 26.259 -15.486 -20.021 1.00 92.38 179 SER A C 1
ATOM 1342 O O . SER A 1 179 ? 26.138 -15.578 -18.801 1.00 92.38 179 SER A O 1
ATOM 1344 N N . ARG A 1 180 ? 26.464 -16.572 -20.771 1.00 91.94 180 ARG A N 1
ATOM 1345 C CA . ARG A 1 180 ? 26.621 -17.901 -20.164 1.00 91.94 180 ARG A CA 1
ATOM 1346 C C . ARG A 1 180 ? 27.785 -17.962 -19.167 1.00 91.94 180 ARG A C 1
ATOM 1348 O O . ARG A 1 180 ? 27.635 -18.543 -18.104 1.00 91.94 180 ARG A O 1
ATOM 1355 N N . VAL A 1 181 ? 28.906 -17.312 -19.486 1.00 89.94 181 VAL A N 1
ATOM 1356 C CA . VAL A 1 181 ? 30.072 -17.228 -18.590 1.00 89.94 181 VAL A CA 1
ATOM 1357 C C . VAL A 1 181 ? 29.728 -16.427 -17.333 1.00 89.94 181 VAL A C 1
ATOM 1359 O O . VAL A 1 181 ? 30.074 -16.834 -16.228 1.00 89.94 181 VAL A O 1
ATOM 1362 N N . GLY A 1 182 ? 29.009 -15.313 -17.492 1.00 90.62 182 GLY A N 1
ATOM 1363 C CA . GLY A 1 182 ? 28.535 -14.511 -16.368 1.00 90.62 182 GLY A CA 1
ATOM 1364 C C . GLY A 1 182 ? 27.530 -15.251 -15.486 1.00 90.62 182 GLY A C 1
ATOM 1365 O O . GLY A 1 182 ? 27.593 -15.124 -14.269 1.00 90.62 182 GLY A O 1
ATOM 1366 N N . ALA A 1 183 ? 26.643 -16.051 -16.079 1.00 90.81 183 ALA A N 1
ATOM 1367 C CA . ALA A 1 183 ? 25.674 -16.871 -15.359 1.00 90.81 183 ALA A CA 1
ATOM 1368 C C . ALA A 1 183 ? 26.350 -18.005 -14.574 1.00 90.81 183 ALA A C 1
ATOM 1370 O O . ALA A 1 183 ? 26.004 -18.212 -13.415 1.00 90.81 183 ALA A O 1
ATOM 1371 N N . ASP A 1 184 ? 27.342 -18.685 -15.163 1.00 90.25 184 ASP A N 1
ATOM 1372 C CA . ASP A 1 184 ? 28.124 -19.718 -14.471 1.00 90.25 184 ASP A CA 1
ATOM 1373 C C . ASP A 1 184 ? 28.864 -19.118 -13.259 1.00 90.25 184 ASP A C 1
ATOM 1375 O O . ASP A 1 184 ? 28.798 -19.667 -12.161 1.00 90.25 184 ASP A O 1
ATOM 1379 N N . PHE A 1 185 ? 29.493 -17.946 -13.426 1.00 90.75 185 PHE A N 1
ATOM 1380 C CA . PHE A 1 185 ? 30.105 -17.198 -12.321 1.00 90.75 185 PHE A CA 1
ATOM 1381 C C . PHE A 1 185 ? 29.082 -16.807 -11.243 1.00 90.75 185 PHE A C 1
ATOM 1383 O O . PHE A 1 185 ? 29.314 -17.033 -10.055 1.00 90.75 185 PHE A O 1
ATOM 1390 N N . ALA A 1 186 ? 27.956 -16.215 -11.653 1.00 90.94 186 ALA A N 1
ATOM 1391 C CA . ALA A 1 186 ? 26.921 -15.734 -10.745 1.00 90.94 186 ALA A CA 1
ATOM 1392 C C . ALA A 1 186 ? 26.328 -16.874 -9.918 1.00 90.94 186 ALA A C 1
ATOM 1394 O O . ALA A 1 186 ? 26.136 -16.713 -8.715 1.00 90.94 186 ALA A O 1
ATOM 1395 N N . LEU A 1 187 ? 26.078 -18.025 -10.550 1.00 90.38 187 LEU A N 1
ATOM 1396 C CA . LEU A 1 187 ? 25.584 -19.218 -9.879 1.00 90.38 187 LEU A CA 1
ATOM 1397 C C . LEU A 1 187 ? 26.584 -19.698 -8.825 1.00 90.38 187 LEU A C 1
ATOM 1399 O O . LEU A 1 187 ? 26.205 -19.846 -7.668 1.00 90.38 187 LEU A O 1
ATOM 1403 N N . ASP A 1 188 ? 27.851 -19.890 -9.190 1.00 91.25 188 ASP A N 1
ATOM 1404 C CA . ASP A 1 188 ? 28.871 -20.410 -8.268 1.00 91.25 188 ASP A CA 1
ATOM 1405 C C . ASP A 1 188 ? 29.077 -19.469 -7.066 1.00 91.25 188 ASP A C 1
ATOM 1407 O O . ASP A 1 188 ? 29.105 -19.900 -5.909 1.00 91.25 188 ASP A O 1
ATOM 1411 N N . TRP A 1 189 ? 29.117 -18.158 -7.326 1.00 94.38 189 TRP A N 1
ATOM 1412 C CA . TRP A 1 189 ? 29.187 -17.134 -6.285 1.00 94.38 189 TRP A CA 1
ATOM 1413 C C . TRP A 1 189 ? 27.958 -17.154 -5.367 1.00 94.38 189 TRP A C 1
ATOM 1415 O O . TRP A 1 189 ? 28.111 -17.183 -4.142 1.00 94.38 189 TRP A O 1
ATOM 1425 N N . LEU A 1 190 ? 26.750 -17.165 -5.940 1.00 93.56 190 LEU A N 1
ATOM 1426 C CA . LEU A 1 190 ? 25.489 -17.109 -5.197 1.00 93.56 190 LEU A CA 1
ATOM 1427 C C . LEU A 1 190 ? 25.301 -18.351 -4.326 1.00 93.56 190 LEU A C 1
ATOM 1429 O O . LEU A 1 190 ? 24.901 -18.228 -3.170 1.00 93.56 190 LEU A O 1
ATOM 1433 N N . LEU A 1 191 ? 25.650 -19.533 -4.841 1.00 91.75 191 LEU A N 1
ATOM 1434 C CA . LEU A 1 191 ? 25.622 -20.775 -4.071 1.00 91.75 191 LEU A CA 1
ATOM 1435 C C . LEU A 1 191 ? 26.523 -20.703 -2.837 1.00 91.75 191 LEU A C 1
ATOM 1437 O O . LEU A 1 191 ? 26.134 -21.188 -1.776 1.00 91.75 191 LEU A O 1
ATOM 1441 N N . GLY A 1 192 ? 27.677 -20.041 -2.944 1.00 93.62 192 GLY A N 1
ATOM 1442 C CA . GLY A 1 192 ? 28.539 -19.751 -1.800 1.00 93.62 192 GLY A CA 1
ATOM 1443 C C . GLY A 1 192 ? 27.903 -18.811 -0.769 1.00 93.62 192 GLY A C 1
ATOM 1444 O O . GLY A 1 192 ? 28.163 -18.967 0.422 1.00 93.62 192 GLY A O 1
ATOM 1445 N N . GLN A 1 193 ? 27.049 -17.872 -1.196 1.00 94.88 193 GLN A N 1
ATOM 1446 C CA . GLN A 1 193 ? 26.368 -16.933 -0.291 1.00 94.88 193 GLN A CA 1
ATOM 1447 C C . GLN A 1 193 ? 25.192 -17.565 0.459 1.00 94.88 193 GLN A C 1
ATOM 1449 O O . GLN A 1 193 ? 24.939 -17.222 1.613 1.00 94.88 193 GLN A O 1
ATOM 1454 N N . VAL A 1 194 ? 24.457 -18.468 -0.195 1.00 93.06 194 VAL A N 1
ATOM 1455 C CA . VAL A 1 194 ? 23.244 -19.077 0.381 1.00 93.06 194 VAL A CA 1
ATOM 1456 C C . VAL A 1 194 ? 23.512 -20.395 1.105 1.00 93.06 194 VAL A C 1
ATOM 1458 O O . VAL A 1 194 ? 22.615 -20.955 1.738 1.00 93.06 194 VAL A O 1
ATOM 1461 N N . HIS A 1 195 ? 24.741 -20.909 1.033 1.00 89.25 195 HIS A N 1
ATOM 1462 C CA . HIS A 1 195 ? 25.107 -22.167 1.666 1.00 89.25 195 HIS A CA 1
ATOM 1463 C C . HIS A 1 195 ? 24.904 -22.122 3.189 1.00 89.25 195 HIS A C 1
ATOM 1465 O O . HIS A 1 195 ? 25.421 -21.247 3.879 1.00 89.25 195 HIS A O 1
ATOM 1471 N N . GLY A 1 196 ? 24.180 -23.110 3.722 1.00 85.31 196 GLY A N 1
ATOM 1472 C CA . GLY A 1 196 ? 23.947 -23.256 5.162 1.00 85.31 196 GLY A CA 1
ATOM 1473 C C . GLY A 1 196 ? 22.839 -22.369 5.736 1.00 85.31 196 GLY A C 1
ATOM 1474 O O . GLY A 1 196 ? 22.589 -22.439 6.938 1.00 85.31 196 GLY A O 1
ATOM 1475 N N . LEU A 1 197 ? 22.161 -21.567 4.911 1.00 88.56 197 LEU A N 1
ATOM 1476 C CA . LEU A 1 197 ? 20.926 -20.900 5.314 1.00 88.56 197 LEU A CA 1
ATOM 1477 C C . LEU A 1 197 ? 19.802 -21.932 5.473 1.00 88.56 197 LEU A C 1
ATOM 1479 O O . LEU A 1 197 ? 19.735 -22.913 4.732 1.00 88.56 197 LEU A O 1
ATOM 1483 N N . THR A 1 198 ? 18.933 -21.714 6.455 1.00 81.44 198 THR A N 1
ATOM 1484 C CA . THR A 1 198 ? 17.861 -22.647 6.818 1.00 81.44 198 THR A CA 1
ATOM 1485 C C . THR A 1 198 ? 16.529 -21.928 6.926 1.00 81.44 198 THR A C 1
ATOM 1487 O O . THR A 1 198 ? 16.471 -20.777 7.366 1.00 81.44 198 THR A O 1
ATOM 1490 N N . ARG A 1 199 ? 15.447 -22.643 6.622 1.00 80.00 199 ARG A N 1
ATOM 1491 C CA . ARG A 1 199 ? 14.080 -22.212 6.919 1.00 80.00 199 ARG A CA 1
ATOM 1492 C C . ARG A 1 199 ? 13.918 -21.897 8.413 1.00 80.00 199 ARG A C 1
ATOM 1494 O O . ARG A 1 199 ? 14.301 -22.702 9.261 1.00 80.00 199 ARG A O 1
ATOM 1501 N N . THR A 1 200 ? 13.308 -20.761 8.738 1.00 70.31 200 THR A N 1
ATOM 1502 C CA . THR A 1 200 ? 12.896 -20.397 10.101 1.00 70.31 200 THR A CA 1
ATOM 1503 C C . THR A 1 200 ? 11.375 -20.385 10.172 1.00 70.31 200 THR A C 1
ATOM 1505 O O . THR A 1 200 ? 10.727 -19.416 9.792 1.00 70.31 200 THR A O 1
ATOM 1508 N N . VAL A 1 201 ? 10.790 -21.475 10.667 1.00 59.59 201 VAL A N 1
ATOM 1509 C CA . VAL A 1 201 ? 9.340 -21.551 10.881 1.00 59.59 201 VAL A CA 1
ATOM 1510 C C . VAL A 1 201 ? 9.013 -20.892 12.219 1.00 59.59 201 VAL A C 1
ATOM 1512 O O . VAL A 1 201 ? 9.311 -21.445 13.279 1.00 59.59 201 VAL A O 1
ATOM 1515 N N . SER A 1 202 ? 8.422 -19.698 12.178 1.00 48.03 202 SER A N 1
ATOM 1516 C CA . SER A 1 202 ? 7.853 -19.080 13.376 1.00 48.03 202 SER A CA 1
ATOM 1517 C C . SER A 1 202 ? 6.604 -19.857 13.792 1.00 48.03 202 SER A C 1
ATOM 1519 O O . SER A 1 202 ? 5.672 -20.010 13.013 1.00 48.03 202 SER A O 1
ATOM 1521 N N . SER A 1 203 ? 6.571 -20.341 15.034 1.00 40.06 203 SER A N 1
ATOM 1522 C CA . SER A 1 203 ? 5.397 -21.006 15.622 1.00 40.06 203 SER A CA 1
ATOM 1523 C C . SER A 1 203 ? 4.325 -20.021 16.118 1.00 40.06 203 SER A C 1
ATOM 1525 O O . SER A 1 203 ? 3.352 -20.439 16.740 1.00 40.06 203 SER A O 1
ATOM 1527 N N . ALA A 1 204 ? 4.496 -18.715 15.873 1.00 42.12 204 ALA A N 1
ATOM 1528 C CA . ALA A 1 204 ? 3.640 -17.661 16.421 1.00 42.12 204 ALA A CA 1
ATOM 1529 C C . ALA A 1 204 ? 2.399 -17.332 15.569 1.00 42.12 204 ALA A C 1
ATOM 1531 O O . ALA A 1 204 ? 1.506 -16.634 16.046 1.00 42.12 204 ALA A O 1
ATOM 1532 N N . ALA A 1 205 ? 2.308 -17.838 14.340 1.00 40.97 205 ALA A N 1
ATOM 1533 C CA . ALA A 1 205 ? 1.166 -17.603 13.466 1.00 40.97 205 ALA A CA 1
ATOM 1534 C C . ALA A 1 205 ? 0.259 -18.833 13.445 1.00 40.97 205 ALA A C 1
ATOM 1536 O O . ALA A 1 205 ? 0.408 -19.657 12.559 1.00 40.97 205 ALA A O 1
ATOM 1537 N N . THR A 1 206 ? -0.632 -18.981 14.433 1.00 44.38 206 THR A N 1
ATOM 1538 C CA . THR A 1 206 ? -1.925 -19.688 14.281 1.00 44.38 206 THR A CA 1
ATOM 1539 C C . THR A 1 206 ? -2.635 -19.807 15.627 1.00 44.38 206 THR A C 1
ATOM 1541 O O . THR A 1 206 ? -2.237 -20.613 16.465 1.00 44.38 206 THR A O 1
ATOM 1544 N N . ALA A 1 207 ? -3.690 -19.006 15.806 1.00 40.50 207 ALA A N 1
ATOM 1545 C CA . ALA A 1 207 ? -4.883 -19.326 16.611 1.00 40.50 207 ALA A CA 1
ATOM 1546 C C . ALA A 1 207 ? -5.930 -18.190 16.569 1.00 40.50 207 ALA A C 1
ATOM 1548 O O . ALA A 1 207 ? -7.099 -18.439 16.831 1.00 40.50 207 ALA A O 1
ATOM 1549 N N . ALA A 1 208 ? -5.539 -16.954 16.228 1.00 40.03 208 ALA A N 1
ATOM 1550 C CA . ALA A 1 208 ? -6.444 -15.793 16.193 1.00 40.03 208 ALA A CA 1
ATOM 1551 C C . ALA A 1 208 ? -6.919 -15.389 14.776 1.00 40.03 208 ALA A C 1
ATOM 1553 O O . ALA A 1 208 ? -7.574 -14.365 14.628 1.00 40.03 208 ALA A O 1
ATOM 1554 N N . ALA A 1 209 ? -6.562 -16.166 13.746 1.00 46.31 209 ALA A N 1
ATOM 1555 C CA . ALA A 1 209 ? -6.534 -15.733 12.343 1.00 46.31 209 ALA A CA 1
ATOM 1556 C C . ALA A 1 209 ? -7.335 -16.607 11.361 1.00 46.31 209 ALA A C 1
ATOM 1558 O O . ALA A 1 209 ? -7.334 -16.308 10.168 1.00 46.31 209 ALA A O 1
ATOM 1559 N N . GLU A 1 210 ? -7.993 -17.682 11.814 1.00 53.62 210 GLU A N 1
ATOM 1560 C CA . GLU A 1 210 ? -8.751 -18.535 10.889 1.00 53.62 210 GLU A CA 1
ATOM 1561 C C . GLU A 1 210 ? -9.808 -17.706 10.144 1.00 53.62 210 GLU A C 1
ATOM 1563 O O . GLU A 1 210 ? -10.550 -16.926 10.752 1.00 53.62 210 GLU A O 1
ATOM 1568 N N . MET A 1 211 ? -9.825 -17.840 8.812 1.00 51.94 211 MET A N 1
ATOM 1569 C CA . MET A 1 211 ? -10.826 -17.214 7.953 1.00 51.94 211 MET A CA 1
ATOM 1570 C C . MET A 1 211 ? -12.213 -17.559 8.489 1.00 51.94 211 MET A C 1
ATOM 1572 O O . MET A 1 211 ? -12.497 -18.702 8.858 1.00 51.94 211 MET A O 1
ATOM 1576 N N . THR A 1 212 ? -13.054 -16.541 8.621 1.00 54.84 212 THR A N 1
ATOM 1577 C CA . THR A 1 212 ? -14.309 -16.688 9.339 1.00 54.84 212 THR A CA 1
ATOM 1578 C C . THR A 1 212 ? -15.294 -17.515 8.496 1.00 54.84 212 THR A C 1
ATOM 1580 O O . THR A 1 212 ? -15.841 -16.984 7.543 1.00 54.84 212 THR A O 1
ATOM 1583 N N . ASP A 1 213 ? -15.591 -18.770 8.887 1.00 50.69 213 ASP A N 1
ATOM 1584 C CA . ASP A 1 213 ? -16.459 -19.729 8.149 1.00 50.69 213 ASP A CA 1
ATOM 1585 C C . ASP A 1 213 ? -17.629 -19.053 7.408 1.00 50.69 213 ASP A C 1
ATOM 1587 O O . ASP A 1 213 ? -18.513 -18.446 8.022 1.00 50.69 213 ASP A O 1
ATOM 1591 N N . ASP A 1 214 ? -17.579 -19.133 6.084 1.00 48.50 214 ASP A N 1
ATOM 1592 C CA . ASP A 1 214 ? -18.252 -18.249 5.128 1.00 48.50 214 ASP A CA 1
ATOM 1593 C C . ASP A 1 214 ? -19.734 -18.600 4.902 1.00 48.50 214 ASP A C 1
ATOM 1595 O O . ASP A 1 214 ? -20.475 -17.869 4.236 1.00 48.50 214 ASP A O 1
ATOM 1599 N N . VAL A 1 215 ? -20.168 -19.758 5.414 1.00 47.34 215 VAL A N 1
ATOM 1600 C CA . VAL A 1 215 ? -21.515 -20.326 5.202 1.00 47.34 215 VAL A CA 1
ATOM 1601 C C . VAL A 1 215 ? -22.324 -20.362 6.498 1.00 47.34 215 VAL A C 1
ATOM 1603 O O . VAL A 1 215 ? -23.553 -20.485 6.479 1.00 47.34 215 VAL A O 1
ATOM 1606 N N . ALA A 1 216 ? -21.664 -20.232 7.643 1.00 47.94 216 ALA A N 1
ATOM 1607 C CA . ALA A 1 216 ? -22.355 -20.167 8.910 1.00 47.94 216 ALA A CA 1
ATOM 1608 C C . ALA A 1 216 ? -23.078 -18.814 9.037 1.00 47.94 216 ALA A C 1
ATOM 1610 O O . ALA A 1 216 ? -22.480 -17.749 8.887 1.00 47.94 216 ALA A O 1
ATOM 1611 N N . ASN A 1 217 ? -24.345 -18.843 9.464 1.00 50.56 217 ASN A N 1
ATOM 1612 C CA . ASN A 1 217 ? -24.862 -17.799 10.356 1.00 50.56 217 ASN A CA 1
ATOM 1613 C C . ASN A 1 217 ? -24.057 -17.884 11.665 1.00 50.56 217 ASN A C 1
ATOM 1615 O O . ASN A 1 217 ? -24.567 -18.317 12.695 1.00 50.56 217 ASN A O 1
ATOM 1619 N N . ALA A 1 218 ? -22.759 -17.606 11.587 1.00 57.53 218 ALA A N 1
ATOM 1620 C CA . ALA A 1 218 ? -21.881 -17.551 12.726 1.00 57.53 218 ALA A CA 1
ATOM 1621 C C . ALA A 1 218 ? -22.243 -16.282 13.479 1.00 57.53 218 ALA A C 1
ATOM 1623 O O . ALA A 1 218 ? -22.353 -15.204 12.883 1.00 57.53 218 ALA A O 1
ATOM 1624 N N . ASP A 1 219 ? -22.430 -16.426 14.784 1.00 66.31 219 ASP A N 1
ATOM 1625 C CA . ASP A 1 219 ? -22.551 -15.279 15.663 1.00 66.31 219 ASP A CA 1
ATOM 1626 C C . ASP A 1 219 ? -21.342 -14.357 15.461 1.00 66.31 219 ASP A C 1
ATOM 1628 O O . ASP A 1 219 ? -20.221 -14.800 15.186 1.00 66.31 219 ASP A O 1
ATOM 1632 N N . LEU A 1 220 ? -21.578 -13.051 15.577 1.00 78.19 220 LEU A N 1
ATOM 1633 C CA . LEU A 1 220 ? -20.496 -12.076 15.531 1.00 78.19 220 LEU A CA 1
ATOM 1634 C C . LEU A 1 220 ? -19.480 -12.381 16.642 1.00 78.19 220 LEU A C 1
ATOM 1636 O O . LEU A 1 220 ? -19.883 -12.786 17.739 1.00 78.19 220 LEU A O 1
ATOM 1640 N N . PRO A 1 221 ? -18.175 -12.153 16.404 1.00 72.25 221 PRO A N 1
ATOM 1641 C CA . PRO A 1 221 ? -17.171 -12.350 17.437 1.00 72.25 221 PRO A CA 1
ATOM 1642 C C . PRO A 1 221 ? -17.518 -11.506 18.669 1.00 72.25 221 PRO A C 1
ATOM 1644 O O . PRO A 1 221 ? -17.825 -10.309 18.570 1.00 72.25 221 PRO A O 1
ATOM 1647 N N . SER A 1 222 ? -17.484 -12.146 19.839 1.00 73.69 222 SER A N 1
ATOM 1648 C CA . SER A 1 222 ? -17.704 -11.467 21.117 1.00 73.69 222 SER A CA 1
ATOM 1649 C C . SER A 1 222 ? -16.639 -10.395 21.337 1.00 73.69 222 SER A C 1
ATOM 1651 O O . SER A 1 222 ? -15.489 -10.576 20.948 1.00 73.69 222 SER A O 1
ATOM 1653 N N . ALA A 1 223 ? -17.014 -9.284 21.973 1.00 75.62 223 ALA A N 1
ATOM 1654 C CA . ALA A 1 223 ? -16.060 -8.224 22.274 1.00 75.62 223 ALA A CA 1
ATOM 1655 C C . ALA A 1 223 ? -14.911 -8.739 23.169 1.00 75.62 223 ALA A C 1
ATOM 1657 O O . ALA A 1 223 ? -15.175 -9.516 24.096 1.00 75.62 223 ALA A O 1
ATOM 1658 N N . PRO A 1 224 ? -13.660 -8.292 22.944 1.00 74.69 224 PRO A N 1
ATOM 1659 C CA . PRO A 1 224 ? -12.532 -8.650 23.794 1.00 74.69 224 PRO A CA 1
ATOM 1660 C C . PRO A 1 224 ? -12.792 -8.296 25.265 1.00 74.69 224 PRO A C 1
ATOM 1662 O O . PRO A 1 224 ? -13.089 -7.150 25.609 1.00 74.69 224 PRO A O 1
ATOM 1665 N N . VAL A 1 225 ? -12.668 -9.281 26.157 1.00 75.00 225 VAL A N 1
ATOM 1666 C CA . VAL A 1 225 ? -12.824 -9.067 27.601 1.00 75.00 225 VAL A CA 1
ATOM 1667 C C . VAL A 1 225 ? -11.510 -8.560 28.183 1.00 75.00 225 VAL A C 1
ATOM 1669 O O . VAL A 1 225 ? -10.462 -9.165 27.978 1.00 75.00 225 VAL A O 1
ATOM 1672 N N . GLY A 1 226 ? -11.568 -7.475 28.958 1.00 77.31 226 GLY A N 1
ATOM 1673 C CA . GLY A 1 226 ? -10.392 -6.954 29.660 1.00 77.31 226 GLY A CA 1
ATOM 1674 C C . GLY A 1 226 ? -9.372 -6.275 28.747 1.00 77.31 226 GLY A C 1
ATOM 1675 O O . GLY A 1 226 ? -8.200 -6.209 29.108 1.00 77.31 226 GLY A O 1
ATOM 1676 N N . TRP A 1 227 ? -9.802 -5.771 27.586 1.00 87.25 227 TRP A N 1
ATOM 1677 C CA . TRP A 1 227 ? -8.973 -4.896 26.762 1.00 87.25 227 TRP A CA 1
ATOM 1678 C C . TRP A 1 227 ? -8.534 -3.664 27.566 1.00 87.25 227 TRP A C 1
ATOM 1680 O O . TRP A 1 227 ? -9.338 -3.047 28.270 1.00 87.25 227 TRP A O 1
ATOM 1690 N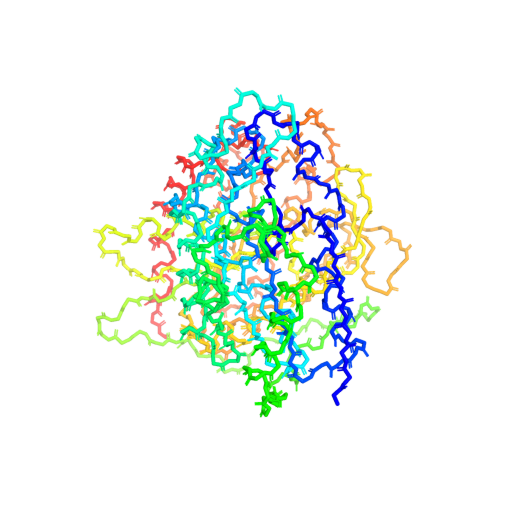 N . VAL A 1 228 ? -7.251 -3.317 27.471 1.00 85.12 228 VAL A N 1
ATOM 1691 C CA . VAL A 1 228 ? -6.658 -2.159 28.149 1.00 85.12 228 VAL A CA 1
ATOM 1692 C C . VAL A 1 228 ? -5.875 -1.351 27.117 1.00 85.12 228 VAL A C 1
ATOM 1694 O O . VAL A 1 228 ? -5.009 -1.929 26.456 1.00 85.12 228 VAL A O 1
ATOM 1697 N N . PRO A 1 229 ? -6.115 -0.032 26.996 1.00 89.06 229 PRO A N 1
ATOM 1698 C CA . PRO A 1 229 ? -5.378 0.789 26.051 1.00 89.06 229 PRO A CA 1
ATOM 1699 C C . PRO A 1 229 ? -3.897 0.879 26.432 1.00 89.06 229 PRO A C 1
ATOM 1701 O O . PRO A 1 229 ? -3.536 1.015 27.612 1.00 89.06 229 PRO A O 1
ATOM 1704 N N . LEU A 1 230 ? -3.033 0.873 25.417 1.00 87.75 230 LEU A N 1
ATOM 1705 C CA . LEU A 1 230 ? -1.630 1.235 25.573 1.00 87.75 230 LEU A CA 1
ATOM 1706 C C . LEU A 1 230 ? -1.540 2.649 26.142 1.00 87.75 230 LEU A C 1
ATOM 1708 O O . LEU A 1 230 ? -2.220 3.571 25.704 1.00 87.75 230 LEU A O 1
ATOM 1712 N N . SER A 1 231 ? -0.715 2.804 27.171 1.00 84.12 231 SER A N 1
ATOM 1713 C CA . SER A 1 231 ? -0.537 4.081 27.857 1.00 84.12 231 SER A CA 1
ATOM 1714 C C . SER A 1 231 ? 0.724 4.754 27.332 1.00 84.12 231 SER A C 1
ATOM 1716 O O . SER A 1 231 ? 1.773 4.116 27.302 1.00 84.12 231 SER A O 1
ATOM 1718 N N . LEU A 1 232 ? 0.622 6.029 26.962 1.00 88.25 232 LEU A N 1
ATOM 1719 C CA . LEU A 1 232 ? 1.777 6.837 26.573 1.00 88.25 232 LEU A CA 1
ATOM 1720 C C . LEU A 1 232 ? 2.636 7.175 27.791 1.00 88.25 232 LEU A C 1
ATOM 1722 O O . LEU A 1 232 ? 2.122 7.647 28.811 1.00 88.25 232 LEU A O 1
ATOM 1726 N N . ALA A 1 233 ? 3.946 6.981 27.678 1.00 85.94 233 ALA A N 1
ATOM 1727 C CA . ALA A 1 233 ? 4.894 7.496 28.654 1.00 85.94 233 ALA A CA 1
ATOM 1728 C C . ALA A 1 233 ? 4.996 9.031 28.575 1.00 85.94 233 ALA A C 1
ATOM 1730 O O . ALA A 1 233 ? 4.672 9.664 27.568 1.00 85.94 233 ALA A O 1
ATOM 1731 N N . ALA A 1 234 ? 5.468 9.659 29.654 1.00 84.06 234 ALA A N 1
ATOM 1732 C CA . ALA A 1 234 ? 5.661 11.107 29.682 1.00 84.06 234 ALA A CA 1
ATOM 1733 C C . ALA A 1 234 ? 6.655 11.547 28.590 1.00 84.06 234 ALA A C 1
ATOM 1735 O O . ALA A 1 234 ? 7.795 11.088 28.564 1.00 84.06 234 ALA A O 1
ATOM 1736 N N . GLY A 1 235 ? 6.218 12.445 27.703 1.00 83.88 235 GLY A N 1
ATOM 1737 C CA . GLY A 1 235 ? 7.022 12.931 26.575 1.00 83.88 235 GLY A CA 1
ATOM 1738 C C . GLY A 1 235 ? 7.091 11.981 25.372 1.00 83.88 235 GLY A C 1
ATOM 1739 O O . GLY A 1 235 ? 7.743 12.316 24.386 1.00 83.88 235 GLY A O 1
ATOM 1740 N N . GLU A 1 236 ? 6.423 10.825 25.415 1.00 88.69 236 GLU A N 1
ATOM 1741 C CA . GLU A 1 236 ? 6.330 9.914 24.274 1.00 88.69 236 GLU A CA 1
ATOM 1742 C C . GLU A 1 236 ? 5.364 10.457 23.212 1.00 88.69 236 GLU A C 1
ATOM 1744 O O . GLU A 1 236 ? 4.244 10.874 23.518 1.00 88.69 236 GLU A O 1
ATOM 1749 N N . LYS A 1 237 ? 5.790 10.425 21.944 1.00 91.12 237 LYS A N 1
ATOM 1750 C CA . LYS A 1 237 ? 4.910 10.705 20.806 1.00 91.12 237 LYS A CA 1
ATOM 1751 C C . LYS A 1 237 ? 4.076 9.453 20.479 1.00 91.12 237 LYS A C 1
ATOM 1753 O O . LYS A 1 237 ? 4.659 8.372 20.341 1.00 91.12 237 LYS A O 1
ATOM 1758 N N . PRO A 1 238 ? 2.745 9.558 20.319 1.00 93.81 238 PRO A N 1
ATOM 1759 C CA . PRO A 1 238 ? 1.925 8.433 19.900 1.00 93.81 238 PRO A CA 1
ATOM 1760 C C . PRO A 1 238 ? 2.324 7.913 18.524 1.00 93.81 238 PRO A C 1
ATOM 1762 O O . PRO A 1 238 ? 2.292 8.643 17.546 1.00 93.81 238 PRO A O 1
ATOM 1765 N N . ARG A 1 239 ? 2.663 6.624 18.463 1.00 93.81 239 ARG A N 1
ATOM 1766 C CA . ARG A 1 239 ? 2.707 5.831 17.228 1.00 93.81 239 ARG A CA 1
ATOM 1767 C C . ARG A 1 239 ? 1.293 5.575 16.710 1.00 93.81 239 ARG A C 1
ATOM 1769 O O . ARG A 1 239 ? 0.495 4.983 17.443 1.00 93.81 239 ARG A O 1
ATOM 1776 N N . ILE A 1 240 ? 1.013 6.005 15.488 1.00 97.44 240 ILE A N 1
ATOM 1777 C CA . ILE A 1 240 ? -0.289 5.891 14.831 1.00 97.44 240 ILE A CA 1
ATOM 1778 C C . ILE A 1 240 ? -0.073 5.176 13.500 1.00 97.44 240 ILE A C 1
ATOM 1780 O O . ILE A 1 240 ? 0.638 5.674 12.633 1.00 97.44 240 ILE A O 1
ATOM 1784 N N . MET A 1 241 ? -0.657 3.991 13.353 1.00 97.62 241 MET A N 1
ATOM 1785 C CA . MET A 1 241 ? -0.514 3.170 12.151 1.00 97.62 241 MET A CA 1
ATOM 1786 C C . MET A 1 241 ? -1.726 3.354 11.240 1.00 97.62 241 MET A C 1
ATOM 1788 O O . MET A 1 241 ? -2.857 3.317 11.715 1.00 97.62 241 MET A O 1
ATOM 1792 N N . ILE A 1 242 ? -1.501 3.541 9.942 1.00 98.06 242 ILE A N 1
ATOM 1793 C CA . ILE A 1 242 ? -2.558 3.705 8.942 1.00 98.06 242 ILE A CA 1
ATOM 1794 C C . ILE A 1 242 ? -2.590 2.433 8.109 1.00 98.06 242 ILE A C 1
ATOM 1796 O 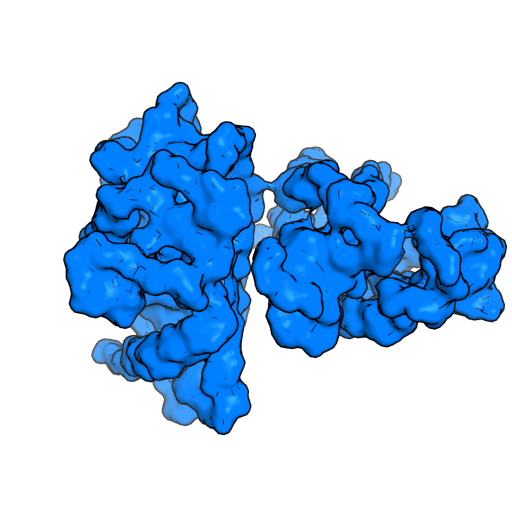O . ILE A 1 242 ? -1.604 2.103 7.456 1.00 98.06 242 ILE A O 1
ATOM 1800 N N . VAL A 1 243 ? -3.706 1.714 8.140 1.00 96.94 243 VAL A N 1
ATOM 1801 C CA . VAL A 1 243 ? -3.907 0.482 7.372 1.00 96.94 243 VAL A CA 1
ATOM 1802 C C . VAL A 1 243 ? -5.102 0.632 6.445 1.00 96.94 243 VAL A C 1
ATOM 1804 O O . VAL A 1 243 ? -6.058 1.349 6.741 1.00 96.94 243 VAL A O 1
ATOM 1807 N N . GLY A 1 244 ? -5.051 -0.078 5.329 1.00 95.38 244 GLY A N 1
ATOM 1808 C CA . GLY A 1 244 ? -6.161 -0.184 4.401 1.00 95.38 244 GLY A CA 1
ATOM 1809 C C . GLY A 1 244 ? -5.679 -0.450 2.992 1.00 95.38 244 GLY A C 1
ATOM 1810 O O . GLY A 1 244 ? -4.698 -1.171 2.827 1.00 95.38 244 GLY A O 1
ATOM 1811 N N . ASP A 1 245 ? -6.352 0.111 1.995 1.00 93.19 245 ASP A N 1
ATOM 1812 C CA . ASP A 1 245 ? -5.988 -0.057 0.588 1.00 93.19 245 ASP A CA 1
ATOM 1813 C C . ASP A 1 245 ? -5.115 1.104 0.058 1.00 93.19 245 ASP A C 1
ATOM 1815 O O . ASP A 1 245 ? -4.348 1.724 0.802 1.00 93.19 245 ASP A O 1
ATOM 1819 N N . SER A 1 246 ? -5.191 1.388 -1.244 1.00 91.06 246 SER A N 1
ATOM 1820 C CA . SER A 1 246 ? -4.490 2.502 -1.882 1.00 91.06 246 SER A CA 1
ATOM 1821 C C . SER A 1 246 ? -4.936 3.877 -1.369 1.00 91.06 246 SER A C 1
ATOM 1823 O O . SER A 1 246 ? -4.117 4.798 -1.344 1.00 91.06 246 SER A O 1
ATOM 1825 N N . VAL A 1 247 ? -6.184 4.044 -0.906 1.00 95.62 247 VAL A N 1
ATOM 1826 C CA . VAL A 1 247 ? -6.626 5.326 -0.330 1.00 95.62 247 VAL A CA 1
ATOM 1827 C C . VAL A 1 247 ? -6.063 5.536 1.078 1.00 95.62 247 VAL A C 1
ATOM 1829 O O . VAL A 1 247 ? -5.688 6.658 1.422 1.00 95.62 247 VAL A O 1
ATOM 1832 N N . ALA A 1 248 ? -5.898 4.464 1.867 1.00 96.81 248 ALA A N 1
ATOM 1833 C CA . ALA A 1 248 ? -5.126 4.508 3.113 1.00 96.81 248 ALA A CA 1
ATOM 1834 C C . ALA A 1 248 ? -3.657 4.828 2.856 1.00 96.81 248 ALA A C 1
ATOM 1836 O O . ALA A 1 248 ? -3.070 5.575 3.633 1.00 96.81 248 ALA A O 1
ATOM 1837 N N . PHE A 1 249 ? -3.071 4.289 1.784 1.00 93.81 249 PHE A N 1
ATOM 1838 C CA . PHE A 1 249 ? -1.684 4.579 1.440 1.00 93.81 249 PHE A CA 1
ATOM 1839 C C . PHE A 1 249 ? -1.469 6.072 1.162 1.00 93.81 249 PHE A C 1
ATOM 1841 O O . PHE A 1 249 ? -0.575 6.673 1.753 1.00 93.81 249 PHE A O 1
ATOM 1848 N N . GLY A 1 250 ? -2.311 6.693 0.328 1.00 92.00 250 GLY A N 1
ATOM 1849 C CA . GLY A 1 250 ? -2.224 8.137 0.066 1.00 92.00 250 GLY A CA 1
ATOM 1850 C C . GLY A 1 250 ? -2.428 8.978 1.331 1.00 92.00 250 GLY A C 1
ATOM 1851 O O . GLY A 1 250 ? -1.704 9.943 1.571 1.00 92.00 250 GLY A O 1
ATOM 1852 N N . LEU A 1 251 ? -3.373 8.578 2.189 1.00 96.44 251 LEU A N 1
ATOM 1853 C CA . LEU A 1 251 ? -3.607 9.243 3.471 1.00 96.44 251 LEU A CA 1
ATOM 1854 C C . LEU A 1 251 ? -2.422 9.097 4.437 1.00 96.44 251 LEU A C 1
ATOM 1856 O O . LEU A 1 251 ? -2.065 10.053 5.120 1.00 96.44 251 LEU A O 1
ATOM 1860 N N . GLY A 1 252 ? -1.819 7.908 4.499 1.00 94.62 252 GLY A N 1
ATOM 1861 C CA . GLY A 1 252 ? -0.642 7.621 5.313 1.00 94.62 252 GLY A CA 1
ATOM 1862 C C . GLY A 1 252 ? 0.552 8.475 4.903 1.00 94.62 252 GLY A C 1
ATOM 1863 O O . GLY A 1 252 ? 1.151 9.097 5.772 1.00 94.62 252 GLY A O 1
ATOM 1864 N N . TRP A 1 253 ? 0.811 8.581 3.596 1.00 93.56 253 TRP A N 1
ATOM 1865 C CA . TRP A 1 253 ? 1.853 9.448 3.038 1.00 93.56 253 TRP A CA 1
ATOM 1866 C C . TRP A 1 253 ? 1.688 10.906 3.491 1.00 93.56 253 TRP A C 1
ATOM 1868 O O . TRP A 1 253 ? 2.615 11.498 4.035 1.00 93.56 253 TRP A O 1
ATOM 1878 N N . ALA A 1 254 ? 0.489 11.482 3.354 1.00 94.12 254 ALA A N 1
ATOM 1879 C CA . ALA A 1 254 ? 0.270 12.874 3.749 1.00 94.12 254 ALA A CA 1
ATOM 1880 C C . ALA A 1 254 ? 0.343 13.101 5.266 1.00 94.12 254 ALA A C 1
ATOM 1882 O O . ALA A 1 254 ? 0.731 14.180 5.707 1.00 94.12 254 ALA A O 1
ATOM 1883 N N . LEU A 1 255 ? -0.016 12.101 6.076 1.00 95.00 255 LEU A N 1
ATOM 1884 C CA . LEU A 1 255 ? 0.159 12.156 7.530 1.00 95.00 255 LEU A CA 1
ATOM 1885 C C . LEU A 1 255 ? 1.634 12.057 7.943 1.00 95.00 255 LEU A C 1
ATOM 1887 O O . LEU A 1 255 ? 2.022 12.684 8.927 1.00 95.00 255 LEU A O 1
ATOM 1891 N N . GLU A 1 256 ? 2.446 11.288 7.217 1.00 91.12 256 GLU A N 1
ATOM 1892 C CA . GLU A 1 256 ? 3.899 11.229 7.414 1.00 91.12 256 GLU A CA 1
ATOM 1893 C C . GLU A 1 256 ? 4.549 12.571 7.040 1.00 91.12 256 GLU A C 1
ATOM 1895 O O . GLU A 1 256 ? 5.260 13.137 7.868 1.00 91.12 256 GLU A O 1
ATOM 1900 N N . GLU A 1 257 ? 4.198 13.155 5.889 1.00 87.06 257 GLU A N 1
ATOM 1901 C CA . GLU A 1 257 ? 4.658 14.496 5.479 1.00 87.06 257 GLU A CA 1
ATOM 1902 C C . GLU A 1 257 ? 4.253 15.582 6.495 1.00 87.06 257 GLU A C 1
ATOM 1904 O O . GLU A 1 257 ? 5.020 16.496 6.800 1.00 87.06 257 GLU A O 1
ATOM 1909 N N . TRP A 1 258 ? 3.055 15.472 7.080 1.00 88.06 258 TRP A N 1
ATOM 1910 C CA . TRP A 1 258 ? 2.585 16.390 8.121 1.00 88.06 258 TRP A CA 1
ATOM 1911 C C . TRP A 1 258 ? 3.440 16.340 9.406 1.00 88.06 258 TRP A C 1
ATOM 1913 O O . TRP A 1 258 ? 3.571 17.349 10.106 1.00 88.06 258 TRP A O 1
ATOM 1923 N N . ASP A 1 259 ? 4.031 15.187 9.744 1.00 80.75 259 ASP A N 1
ATOM 1924 C CA . ASP A 1 259 ? 4.826 14.988 10.970 1.00 80.75 259 ASP A CA 1
ATOM 1925 C C . ASP A 1 259 ? 6.226 15.620 10.894 1.00 80.75 259 ASP A C 1
ATOM 1927 O O . ASP A 1 259 ? 6.750 16.076 11.920 1.00 80.75 259 ASP A O 1
ATOM 1931 N N . ASP A 1 260 ? 6.805 15.722 9.693 1.00 64.31 260 ASP A N 1
ATOM 1932 C CA . ASP A 1 260 ? 8.188 16.163 9.444 1.00 64.31 260 ASP A CA 1
ATOM 1933 C C . ASP A 1 260 ? 8.478 17.627 9.856 1.00 64.31 260 ASP A C 1
ATOM 1935 O O . ASP A 1 260 ? 9.637 18.048 9.918 1.00 64.31 260 ASP A O 1
ATOM 1939 N N . GLY A 1 261 ? 7.450 18.403 10.225 1.00 54.41 261 GLY A N 1
ATOM 1940 C CA . GLY A 1 261 ? 7.576 19.796 10.673 1.00 54.41 261 GLY A CA 1
ATOM 1941 C C . GLY A 1 261 ? 7.867 20.020 12.169 1.00 54.41 261 GLY A C 1
ATOM 1942 O O . GLY A 1 261 ? 8.475 21.036 12.500 1.00 54.41 261 GLY A O 1
ATOM 1943 N N . ASP A 1 262 ? 7.428 19.121 13.070 1.00 62.19 262 ASP A N 1
ATOM 1944 C CA . ASP A 1 262 ? 7.693 19.148 14.539 1.00 62.19 262 ASP A CA 1
ATOM 1945 C C . ASP A 1 262 ? 7.026 17.962 15.310 1.00 62.19 262 ASP A C 1
ATOM 1947 O O . ASP A 1 262 ? 7.029 17.900 16.546 1.00 62.19 262 ASP A O 1
ATOM 1951 N N . GLY A 1 263 ? 6.404 17.001 14.614 1.00 61.91 263 GLY A N 1
ATOM 1952 C CA . GLY A 1 263 ? 5.000 16.633 14.842 1.00 61.91 263 GLY A CA 1
ATOM 1953 C C . GLY A 1 263 ? 4.594 15.934 16.148 1.00 61.91 263 GLY A C 1
ATOM 1954 O O . GLY A 1 263 ? 5.384 15.458 16.964 1.00 61.91 263 GLY A O 1
ATOM 1955 N N . GLY A 1 264 ? 3.288 15.945 16.418 1.00 84.06 264 GLY A N 1
ATOM 1956 C CA . GLY A 1 264 ? 2.700 15.483 17.679 1.00 84.06 264 GLY A CA 1
ATOM 1957 C C . GLY A 1 264 ? 2.566 13.963 17.828 1.00 84.06 264 GLY A C 1
ATOM 1958 O O . GLY A 1 264 ? 2.047 13.534 18.866 1.00 84.06 264 GLY A O 1
ATOM 1959 N N . ALA A 1 265 ? 3.006 13.182 16.835 1.00 91.75 265 ALA A N 1
ATOM 1960 C CA . ALA A 1 265 ? 2.869 11.729 16.718 1.00 91.75 265 ALA A CA 1
ATOM 1961 C C . ALA A 1 265 ? 4.092 11.110 16.013 1.00 91.75 265 ALA A C 1
ATOM 1963 O O . ALA A 1 265 ? 5.135 11.736 15.898 1.00 91.75 265 ALA A O 1
ATOM 1964 N N . ARG A 1 266 ? 3.990 9.828 15.669 1.00 91.75 266 ARG A N 1
ATOM 1965 C CA . ARG A 1 266 ? 4.757 9.167 14.615 1.00 91.75 266 ARG A CA 1
ATOM 1966 C C . ARG A 1 266 ? 3.747 8.415 13.764 1.00 91.75 266 ARG A C 1
ATOM 1968 O O . ARG A 1 266 ? 3.127 7.481 14.285 1.00 91.75 266 ARG A O 1
ATOM 1975 N N . PHE A 1 267 ? 3.551 8.830 12.522 1.00 93.94 267 PHE A N 1
ATOM 1976 C CA . PHE A 1 267 ? 2.664 8.125 11.599 1.00 93.94 267 PHE A CA 1
ATOM 1977 C C . PHE A 1 267 ? 3.415 6.991 10.897 1.00 93.94 267 PHE A C 1
ATOM 1979 O O . PHE A 1 267 ? 4.637 7.030 10.772 1.00 93.94 267 PHE A O 1
ATOM 1986 N N . MET A 1 268 ? 2.696 5.921 10.563 1.00 92.12 268 MET A N 1
ATOM 1987 C CA . MET A 1 268 ? 3.258 4.740 9.911 1.00 92.12 268 MET A CA 1
ATOM 1988 C C . MET A 1 268 ? 2.302 4.263 8.827 1.00 92.12 268 MET A C 1
ATOM 1990 O O . MET A 1 268 ? 1.266 3.660 9.128 1.00 92.12 268 MET A O 1
ATOM 1994 N N . ASN A 1 269 ? 2.659 4.505 7.575 1.00 91.81 269 ASN A N 1
ATOM 1995 C CA . A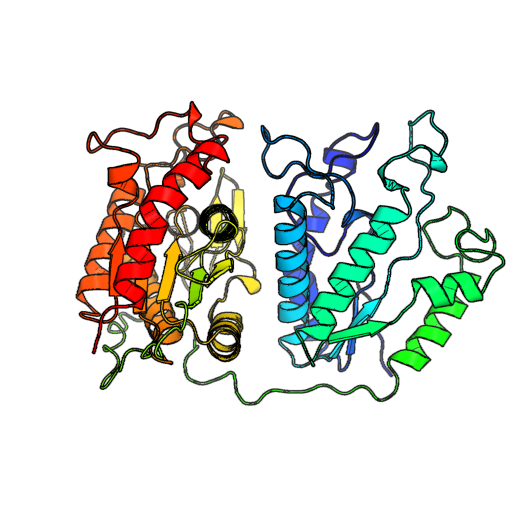SN A 1 269 ? 1.884 4.085 6.424 1.00 91.81 269 ASN A CA 1
ATOM 1996 C C . ASN A 1 269 ? 2.030 2.577 6.187 1.00 91.81 269 ASN A C 1
ATOM 1998 O O . ASN A 1 269 ? 3.127 2.054 5.984 1.00 91.81 269 ASN A O 1
ATOM 2002 N N . ARG A 1 270 ? 0.916 1.852 6.264 1.00 92.19 270 ARG A N 1
ATOM 2003 C CA . ARG A 1 270 ? 0.805 0.407 6.017 1.00 92.19 270 ARG A CA 1
ATOM 2004 C C . ARG A 1 270 ? -0.382 0.099 5.097 1.00 92.19 270 ARG A C 1
ATOM 2006 O O . ARG A 1 270 ? -0.991 -0.965 5.208 1.00 92.19 270 ARG A O 1
ATOM 2013 N N . GLY A 1 271 ? -0.727 1.032 4.204 1.00 89.50 271 GLY A N 1
ATOM 2014 C CA . GLY A 1 271 ? -1.707 0.794 3.145 1.00 89.50 271 GLY A CA 1
ATOM 2015 C C . GLY A 1 271 ? -1.229 -0.296 2.181 1.00 89.50 271 GLY A C 1
ATOM 2016 O O . GLY A 1 271 ? -0.054 -0.345 1.819 1.00 89.50 271 GLY A O 1
ATOM 2017 N N . ARG A 1 272 ? -2.135 -1.188 1.772 1.00 84.69 272 ARG A N 1
ATOM 2018 C CA . ARG A 1 272 ? -1.852 -2.314 0.877 1.00 84.69 272 ARG A CA 1
ATOM 2019 C C . ARG A 1 272 ? -2.746 -2.251 -0.351 1.00 84.69 272 ARG A C 1
ATOM 2021 O O . ARG A 1 272 ? -3.944 -2.514 -0.292 1.00 84.69 272 ARG A O 1
ATOM 2028 N N . PHE A 1 273 ? -2.144 -1.926 -1.487 1.00 84.31 273 PHE A N 1
ATOM 2029 C CA . PHE A 1 273 ? -2.864 -1.701 -2.735 1.00 84.31 273 PHE A CA 1
ATOM 2030 C C . PHE A 1 273 ? -3.725 -2.904 -3.140 1.00 84.31 273 PHE A C 1
ATOM 2032 O O . PHE A 1 273 ? -3.286 -4.063 -3.140 1.00 84.31 273 PHE A O 1
ATOM 2039 N N . ASN A 1 274 ? -4.944 -2.586 -3.569 1.00 84.56 274 ASN A N 1
ATOM 2040 C CA . ASN A 1 274 ? -5.917 -3.522 -4.124 1.00 84.56 274 ASN A CA 1
ATOM 2041 C C . ASN A 1 274 ? -6.440 -4.585 -3.147 1.00 84.56 274 ASN A C 1
ATOM 2043 O O . ASN A 1 274 ? -6.900 -5.639 -3.588 1.00 84.56 274 ASN A O 1
ATOM 2047 N N . CYS A 1 275 ? -6.361 -4.328 -1.837 1.00 89.94 275 CYS A N 1
ATOM 2048 C CA . CYS A 1 275 ? -6.806 -5.271 -0.818 1.00 89.94 275 CYS A CA 1
ATOM 2049 C C . CYS A 1 275 ? -8.047 -4.788 -0.045 1.00 89.94 275 CYS A C 1
ATOM 2051 O O . CYS A 1 275 ? -8.053 -3.667 0.462 1.00 89.94 275 CYS A O 1
ATOM 2053 N N . PRO A 1 276 ? -9.083 -5.633 0.095 1.00 94.31 276 PRO A N 1
ATOM 2054 C CA . PRO A 1 276 ? -10.242 -5.363 0.939 1.00 94.31 276 PRO A CA 1
ATOM 2055 C C . PRO A 1 276 ? -9.938 -5.674 2.409 1.00 94.31 276 PRO A C 1
ATOM 2057 O O . PRO A 1 276 ? -8.993 -6.405 2.718 1.00 94.31 276 PRO A O 1
ATOM 2060 N N . ILE A 1 277 ? -10.793 -5.203 3.317 1.00 94.06 277 ILE A N 1
ATOM 2061 C CA . ILE A 1 277 ? -10.829 -5.727 4.693 1.00 94.06 277 ILE A CA 1
ATOM 2062 C C . ILE A 1 277 ? -11.551 -7.073 4.726 1.00 94.06 277 ILE A C 1
ATOM 2064 O O . ILE A 1 277 ? -11.096 -8.001 5.394 1.00 94.06 277 ILE A O 1
ATOM 2068 N N . ALA A 1 278 ? -12.651 -7.216 3.988 1.00 93.56 278 ALA A N 1
ATOM 2069 C CA . ALA A 1 278 ? -13.326 -8.499 3.845 1.00 93.56 278 ALA A CA 1
ATOM 2070 C C . ALA A 1 278 ? -12.496 -9.424 2.940 1.00 93.56 278 ALA A C 1
ATOM 2072 O O . ALA A 1 278 ? -12.473 -9.225 1.726 1.00 93.56 278 ALA A O 1
ATOM 2073 N N . ARG A 1 279 ? -11.804 -10.427 3.491 1.00 89.56 279 ARG A N 1
ATOM 2074 C CA . ARG A 1 279 ? -10.798 -11.217 2.749 1.00 89.56 279 ARG A CA 1
ATOM 2075 C C . ARG A 1 279 ? -11.406 -12.161 1.704 1.00 89.56 279 ARG A C 1
ATOM 2077 O O . ARG A 1 279 ? -12.590 -12.489 1.762 1.00 89.56 279 ARG A O 1
ATOM 2084 N N . GLY A 1 280 ? -10.574 -12.608 0.761 1.00 84.56 280 GLY A N 1
ATOM 2085 C CA . GLY A 1 280 ? -10.829 -13.740 -0.144 1.00 84.56 280 GLY A CA 1
ATOM 2086 C C . GLY A 1 280 ? -11.917 -13.551 -1.209 1.00 84.56 280 GLY A C 1
ATOM 2087 O O . GLY A 1 280 ? -12.534 -12.503 -1.340 1.00 84.56 280 GLY A O 1
ATOM 2088 N N . GLY A 1 281 ? -12.180 -14.596 -1.990 1.00 84.88 281 GLY A N 1
ATOM 2089 C CA . GLY A 1 281 ? -13.264 -14.612 -2.972 1.00 84.88 281 GLY A CA 1
ATOM 2090 C C . GLY A 1 281 ? -12.960 -13.864 -4.273 1.00 84.88 281 GLY A C 1
ATOM 2091 O O . GLY A 1 281 ? -11.898 -13.268 -4.470 1.00 84.88 281 GLY A O 1
ATOM 2092 N N . THR A 1 282 ? -13.929 -13.922 -5.177 1.00 82.81 282 THR A N 1
ATOM 2093 C CA . THR A 1 282 ? -13.880 -13.287 -6.496 1.00 82.81 282 THR A CA 1
ATOM 2094 C C . THR A 1 282 ? -14.535 -11.915 -6.422 1.00 82.81 282 THR A C 1
ATOM 2096 O O . THR A 1 282 ? -15.540 -11.744 -5.732 1.00 82.81 282 THR A O 1
ATOM 2099 N N . TYR A 1 283 ? -14.026 -10.944 -7.169 1.00 91.38 283 TYR A N 1
ATOM 2100 C CA . TYR A 1 283 ? -14.641 -9.631 -7.309 1.00 91.38 283 TYR A CA 1
ATOM 2101 C C . TYR A 1 283 ? -14.828 -9.235 -8.771 1.00 91.38 283 TYR A C 1
ATOM 2103 O O . TYR A 1 283 ? -14.227 -9.808 -9.687 1.00 91.38 283 TYR A O 1
ATOM 2111 N N . ARG A 1 284 ? -15.686 -8.237 -8.987 1.00 88.00 284 ARG A N 1
ATOM 2112 C CA . ARG A 1 284 ? -15.839 -7.546 -10.265 1.00 88.00 284 ARG A CA 1
ATOM 2113 C C . ARG A 1 284 ? -15.578 -6.053 -10.085 1.00 88.00 284 ARG A C 1
ATOM 2115 O O . ARG A 1 284 ? -16.273 -5.409 -9.311 1.00 88.00 284 ARG A O 1
ATOM 2122 N N . PHE A 1 285 ? -14.604 -5.530 -10.823 1.00 91.00 285 PHE A N 1
ATOM 2123 C CA . PHE A 1 285 ? -14.161 -4.135 -10.775 1.00 91.00 285 PHE A CA 1
ATOM 2124 C C . PHE A 1 285 ? -13.862 -3.634 -12.187 1.00 91.00 285 PHE A C 1
ATOM 2126 O O . PHE A 1 285 ? -13.229 -4.350 -12.966 1.00 91.00 285 PHE A O 1
ATOM 2133 N N . GLU A 1 286 ? -14.345 -2.444 -12.543 1.00 88.06 286 GLU A N 1
ATOM 2134 C CA . GLU A 1 286 ? -14.245 -1.871 -13.894 1.00 88.06 286 GLU A CA 1
ATOM 2135 C C . GLU A 1 286 ? -14.637 -2.894 -14.979 1.00 88.06 286 GLU A C 1
ATOM 2137 O O . GLU A 1 286 ? -13.979 -3.048 -16.008 1.00 88.06 286 GLU A O 1
ATOM 2142 N N . GLN A 1 287 ? -15.711 -3.652 -14.719 1.00 82.94 287 GLN A N 1
ATOM 2143 C CA . GLN A 1 287 ? -16.244 -4.715 -15.588 1.00 82.94 287 GLN A CA 1
ATOM 2144 C C . GLN A 1 287 ? -15.332 -5.943 -15.779 1.00 82.94 287 GLN A C 1
ATOM 2146 O O . GLN A 1 287 ? -15.677 -6.845 -16.546 1.00 82.94 287 GLN A O 1
ATOM 2151 N N . LYS A 1 288 ? -14.206 -6.031 -15.068 1.00 77.00 288 LYS A N 1
ATOM 2152 C CA . LYS A 1 288 ? -13.312 -7.194 -15.070 1.00 77.00 288 LYS A CA 1
ATOM 2153 C C . LYS A 1 288 ? -13.545 -8.056 -13.842 1.00 77.00 288 LYS A C 1
ATOM 2155 O O . LYS A 1 288 ? -13.787 -7.544 -12.756 1.00 77.00 288 LYS A O 1
ATOM 2160 N N . THR A 1 289 ? -13.451 -9.368 -14.024 1.00 82.25 289 THR A N 1
ATOM 2161 C CA . THR A 1 289 ? -13.581 -10.355 -12.948 1.00 82.25 289 THR A CA 1
ATOM 2162 C C . THR A 1 289 ? -12.222 -10.949 -12.628 1.00 82.25 289 THR A C 1
ATOM 2164 O O . THR A 1 289 ? -11.521 -11.392 -13.535 1.00 82.25 289 THR A O 1
ATOM 2167 N N . THR A 1 290 ? -11.869 -10.969 -11.347 1.00 79.88 290 THR A N 1
ATOM 2168 C CA . THR A 1 290 ? -10.627 -11.568 -10.848 1.00 79.88 290 THR A CA 1
ATOM 2169 C C . THR A 1 290 ? -10.775 -11.923 -9.366 1.00 79.88 290 THR A C 1
ATOM 2171 O O . THR A 1 290 ? -11.810 -11.647 -8.757 1.00 79.88 290 THR A O 1
ATOM 2174 N N . GLU A 1 291 ? -9.772 -12.565 -8.784 1.00 76.62 291 GLU A N 1
ATOM 2175 C CA . GLU A 1 291 ? -9.742 -12.933 -7.368 1.00 76.62 291 GLU A CA 1
ATOM 2176 C C . GLU A 1 291 ? -8.795 -12.035 -6.583 1.00 76.62 291 GLU A C 1
ATOM 2178 O O . GLU A 1 291 ? -7.847 -11.460 -7.131 1.00 76.62 291 GLU A O 1
ATOM 2183 N N . PHE A 1 292 ? -9.064 -11.900 -5.283 1.00 78.56 292 PHE A N 1
ATOM 2184 C CA . PHE A 1 292 ? -8.107 -11.239 -4.412 1.00 78.56 292 PHE A CA 1
ATOM 2185 C C . PHE A 1 292 ? -6.883 -12.138 -4.200 1.00 78.56 292 PHE A C 1
ATOM 2187 O O . PHE A 1 292 ? -7.030 -13.317 -3.877 1.00 78.56 292 PHE A O 1
ATOM 2194 N N . PRO A 1 293 ? -5.672 -11.589 -4.353 1.00 73.12 293 PRO A N 1
ATOM 2195 C CA . PRO A 1 293 ? -4.438 -12.323 -4.119 1.00 73.12 293 PRO A CA 1
ATOM 2196 C C . PRO A 1 293 ? -4.293 -12.674 -2.635 1.00 73.12 293 PRO A C 1
ATOM 2198 O O . PRO A 1 293 ? -4.747 -11.914 -1.777 1.00 73.12 293 PRO A O 1
ATOM 2201 N N . LEU A 1 294 ? -3.601 -13.779 -2.325 1.00 71.81 294 LEU A N 1
ATOM 2202 C CA . LEU A 1 294 ? -3.395 -14.263 -0.946 1.00 71.81 294 LEU A CA 1
ATOM 2203 C C . LEU A 1 294 ? -2.819 -13.190 -0.014 1.00 71.81 294 LEU A C 1
ATOM 2205 O O . LEU A 1 294 ? -3.179 -13.124 1.153 1.00 71.81 294 LEU A O 1
ATOM 2209 N N . ARG A 1 295 ? -2.019 -12.264 -0.556 1.00 71.69 295 ARG A N 1
ATOM 2210 C CA . ARG A 1 295 ? -1.473 -11.105 0.164 1.00 71.69 295 ARG A CA 1
ATOM 2211 C C . ARG A 1 295 ? -2.524 -10.210 0.834 1.00 71.69 295 ARG A C 1
ATOM 2213 O O . ARG A 1 295 ? -2.195 -9.414 1.711 1.00 71.69 295 ARG A O 1
ATOM 2220 N N . CYS A 1 296 ? -3.766 -10.264 0.365 1.00 82.38 296 CYS A N 1
ATOM 2221 C CA . CYS A 1 296 ? -4.865 -9.514 0.950 1.00 82.38 296 CYS A CA 1
ATOM 2222 C C . CYS A 1 296 ? -5.460 -10.204 2.183 1.00 82.38 296 CYS A C 1
ATOM 2224 O O . CYS A 1 296 ? -6.339 -9.628 2.820 1.00 82.38 296 CYS A O 1
ATOM 2226 N N . ASP A 1 297 ? -4.972 -11.390 2.562 1.00 84.19 297 ASP A N 1
ATOM 2227 C CA . ASP A 1 297 ? -5.194 -11.929 3.897 1.00 84.19 297 ASP A CA 1
ATOM 2228 C C . ASP A 1 297 ? -4.355 -11.151 4.918 1.00 84.19 297 ASP A C 1
ATOM 2230 O O . ASP A 1 297 ? -3.189 -11.439 5.193 1.00 84.19 297 ASP A O 1
ATOM 2234 N N . TRP A 1 298 ? -4.965 -10.113 5.486 1.00 87.00 298 TRP A N 1
ATOM 2235 C CA . TRP A 1 298 ? -4.323 -9.277 6.493 1.00 87.00 298 TRP A CA 1
ATOM 2236 C C . TRP A 1 298 ? -3.967 -10.036 7.775 1.00 87.00 298 TRP A C 1
ATOM 2238 O O . TRP A 1 298 ? -3.165 -9.532 8.562 1.00 87.00 298 TRP A O 1
ATOM 2248 N N . ALA A 1 299 ? -4.511 -11.231 8.022 1.00 77.69 299 ALA A N 1
ATOM 2249 C CA . ALA A 1 299 ? -4.190 -11.968 9.238 1.00 77.69 299 ALA A CA 1
ATOM 2250 C C . ALA A 1 299 ? -2.753 -12.513 9.228 1.00 77.69 299 ALA A C 1
ATOM 2252 O O . ALA A 1 299 ? -2.170 -12.707 10.297 1.00 77.69 299 ALA A O 1
ATOM 2253 N N . GLU A 1 300 ? -2.157 -12.673 8.043 1.00 69.94 300 GLU A N 1
ATOM 2254 C CA . GLU A 1 300 ? -0.745 -13.028 7.892 1.00 69.94 300 GLU A CA 1
ATOM 2255 C C . GLU A 1 300 ? 0.192 -11.853 8.218 1.00 69.94 300 GLU A C 1
ATOM 2257 O O . GLU A 1 300 ? 1.283 -12.066 8.744 1.00 69.94 300 GLU A O 1
ATOM 2262 N N . SER A 1 301 ? -0.227 -10.605 7.964 1.00 73.88 301 SER A N 1
ATOM 2263 C CA . SER A 1 301 ? 0.640 -9.424 8.107 1.00 73.88 301 SER A CA 1
ATOM 2264 C C . SER A 1 301 ? 0.391 -8.607 9.378 1.00 73.88 301 SER A C 1
ATOM 2266 O O . SER A 1 301 ? 1.340 -8.146 10.018 1.00 73.88 301 SER A O 1
ATOM 2268 N N . PHE A 1 302 ? -0.862 -8.435 9.805 1.00 85.81 302 PHE A N 1
ATOM 2269 C CA . PHE A 1 302 ? -1.214 -7.541 10.916 1.00 85.81 302 PHE A CA 1
ATOM 2270 C C . PHE A 1 302 ? -0.577 -7.964 12.242 1.00 85.81 302 PHE A C 1
ATOM 2272 O O . PHE A 1 302 ? -0.136 -7.105 13.003 1.00 85.81 302 PHE A O 1
ATOM 2279 N N . ALA A 1 303 ? -0.462 -9.267 12.515 1.00 76.81 303 ALA A N 1
ATOM 2280 C CA . ALA A 1 303 ? 0.159 -9.757 13.746 1.00 76.81 303 ALA A CA 1
ATOM 2281 C C . ALA A 1 303 ? 1.628 -9.310 13.884 1.00 76.81 303 ALA A C 1
ATOM 2283 O O . ALA A 1 303 ? 2.045 -8.878 14.967 1.00 76.81 303 ALA A O 1
ATOM 2284 N N . GLY A 1 304 ? 2.391 -9.367 12.786 1.00 72.19 304 GLY A N 1
ATOM 2285 C CA . GLY A 1 304 ? 3.760 -8.853 12.720 1.00 72.19 304 GLY A CA 1
ATOM 2286 C C . GLY A 1 304 ? 3.786 -7.337 12.890 1.00 72.19 304 GLY A C 1
ATOM 2287 O O . GLY A 1 304 ? 4.427 -6.832 13.810 1.00 72.19 304 GLY A O 1
ATOM 2288 N N . LEU A 1 305 ? 2.972 -6.619 12.105 1.00 79.00 305 LEU A N 1
ATOM 2289 C CA . LEU A 1 305 ? 2.894 -5.156 12.157 1.00 79.00 305 LEU A CA 1
ATOM 2290 C C . LEU A 1 305 ? 2.627 -4.623 13.569 1.00 79.00 305 LEU A C 1
ATOM 2292 O O . LEU A 1 305 ? 3.305 -3.695 14.007 1.00 79.00 305 LEU A O 1
ATOM 2296 N N . ILE A 1 306 ? 1.678 -5.200 14.308 1.00 81.69 306 ILE A N 1
ATOM 2297 C CA . ILE A 1 306 ? 1.351 -4.760 15.675 1.00 81.69 306 ILE A CA 1
ATOM 2298 C C . ILE A 1 306 ? 2.488 -5.090 16.645 1.00 81.69 306 ILE A C 1
ATOM 2300 O O . ILE A 1 306 ? 2.789 -4.285 17.527 1.00 81.69 306 ILE A O 1
ATOM 2304 N N . THR A 1 307 ? 3.120 -6.257 16.496 1.00 76.00 307 THR A N 1
ATOM 2305 C CA . THR A 1 307 ? 4.239 -6.680 17.351 1.00 76.00 307 THR A CA 1
ATOM 2306 C C . THR A 1 307 ? 5.435 -5.747 17.193 1.00 76.00 307 THR A C 1
ATOM 2308 O O . THR A 1 307 ? 6.006 -5.319 18.198 1.00 76.00 307 THR A O 1
ATOM 2311 N N . ASP A 1 308 ? 5.751 -5.374 15.956 1.00 72.56 308 ASP A N 1
ATOM 2312 C CA . ASP A 1 308 ? 6.919 -4.558 15.633 1.00 72.56 308 ASP A CA 1
ATOM 2313 C C . ASP A 1 308 ? 6.683 -3.075 15.929 1.00 72.56 308 ASP A C 1
ATOM 2315 O O . ASP A 1 308 ? 7.538 -2.396 16.500 1.00 72.56 308 ASP A O 1
ATOM 2319 N N . SER A 1 309 ? 5.504 -2.557 15.578 1.00 79.50 309 SER A N 1
ATOM 2320 C CA . SER A 1 309 ? 5.203 -1.127 15.711 1.00 79.50 309 SER A CA 1
ATOM 2321 C C . SER A 1 309 ? 4.609 -0.740 17.064 1.00 79.50 309 SER A C 1
ATOM 2323 O O . SER A 1 309 ? 4.727 0.417 17.474 1.00 79.50 309 SER A O 1
ATOM 2325 N N . ARG A 1 310 ? 3.970 -1.677 17.780 1.00 83.94 310 ARG A N 1
ATOM 2326 C CA . ARG A 1 310 ? 3.224 -1.437 19.031 1.00 83.94 310 ARG A CA 1
ATOM 2327 C C . ARG A 1 310 ? 2.411 -0.132 18.983 1.00 83.94 310 ARG A C 1
ATOM 2329 O O . ARG A 1 310 ? 2.683 0.777 19.779 1.00 83.94 310 ARG A O 1
ATOM 2336 N N . PRO A 1 311 ? 1.479 0.027 18.033 1.00 93.44 311 PRO A N 1
ATOM 2337 C CA . PRO A 1 311 ? 0.831 1.308 17.786 1.00 93.44 311 PRO A CA 1
ATOM 2338 C C . PRO A 1 311 ? -0.116 1.657 18.939 1.00 93.44 311 PRO A C 1
ATOM 2340 O O . PRO A 1 311 ? -0.765 0.779 19.499 1.00 93.44 311 PRO A O 1
ATOM 2343 N N . HIS A 1 312 ? -0.210 2.936 19.309 1.00 95.44 312 HIS A N 1
ATOM 2344 C CA . HIS A 1 312 ? -1.218 3.390 20.282 1.00 95.44 312 HIS A CA 1
ATOM 2345 C C . HIS A 1 312 ? -2.593 3.513 19.630 1.00 95.44 312 HIS A C 1
ATOM 2347 O O . HIS A 1 312 ? -3.616 3.340 20.290 1.00 95.44 312 HIS A O 1
ATOM 2353 N N . GLU A 1 313 ? -2.605 3.795 18.330 1.00 97.12 313 GLU A N 1
ATOM 2354 C CA . GLU A 1 313 ? -3.804 3.888 17.518 1.00 97.12 313 GLU A CA 1
ATOM 2355 C C . GLU A 1 313 ? -3.561 3.291 16.134 1.00 97.12 313 GLU A C 1
ATOM 2357 O O . GLU A 1 313 ? -2.480 3.447 15.564 1.00 97.12 313 GLU A O 1
ATOM 2362 N N . VAL A 1 314 ? -4.580 2.624 15.598 1.00 98.38 314 VAL A N 1
ATOM 2363 C CA . VAL A 1 314 ? -4.639 2.191 14.204 1.00 98.38 314 VAL A CA 1
ATOM 2364 C C . VAL A 1 314 ? -5.824 2.871 13.527 1.00 98.38 314 VAL A C 1
ATOM 2366 O O . VAL A 1 314 ? -6.962 2.739 13.979 1.00 98.38 314 VAL A O 1
ATOM 2369 N N . ALA A 1 315 ? -5.561 3.598 12.446 1.00 98.56 315 ALA A N 1
ATOM 2370 C CA . ALA A 1 315 ? -6.578 4.153 11.567 1.00 98.56 315 ALA A CA 1
ATOM 2371 C C . ALA A 1 315 ? -6.796 3.203 10.381 1.00 98.56 315 ALA A C 1
ATOM 2373 O O . ALA A 1 315 ? -5.841 2.864 9.687 1.00 98.56 315 ALA A O 1
ATOM 2374 N N . ILE A 1 316 ? -8.040 2.777 10.163 1.00 98.56 316 ILE A N 1
ATOM 2375 C CA . ILE A 1 316 ? -8.441 1.917 9.047 1.00 98.56 316 ILE A CA 1
ATOM 2376 C C . ILE A 1 316 ? -9.170 2.778 8.017 1.00 98.56 316 ILE A C 1
ATOM 2378 O O . ILE A 1 316 ? -10.209 3.370 8.335 1.00 98.56 316 ILE A O 1
ATOM 2382 N N . PHE A 1 317 ? -8.637 2.838 6.796 1.00 98.25 317 PHE A N 1
ATOM 2383 C CA . PHE A 1 317 ? -9.264 3.528 5.670 1.00 98.25 317 PHE A CA 1
ATOM 2384 C C . PHE A 1 317 ? -9.256 2.654 4.410 1.00 98.25 317 PHE A C 1
ATOM 2386 O O . PHE A 1 317 ? -8.264 2.534 3.699 1.00 98.25 317 PHE A O 1
ATOM 2393 N N . ASN A 1 318 ? -10.402 2.041 4.142 1.00 94.31 318 ASN A N 1
ATOM 2394 C CA . ASN A 1 318 ? -10.681 1.275 2.931 1.00 94.31 318 ASN A CA 1
ATOM 2395 C C . ASN A 1 318 ? -11.944 1.830 2.273 1.00 94.31 318 ASN A C 1
ATOM 2397 O O . ASN A 1 318 ? -12.665 2.642 2.867 1.00 94.31 318 ASN A O 1
ATOM 2401 N N . GLY A 1 319 ? -12.258 1.340 1.080 1.00 87.31 319 GLY A N 1
ATOM 2402 C CA . GLY A 1 319 ? -13.584 1.550 0.514 1.00 87.31 319 GLY A CA 1
ATOM 2403 C C . GLY A 1 319 ? -13.844 0.674 -0.692 1.00 87.31 319 GLY A C 1
ATOM 2404 O O . GLY A 1 319 ? -14.595 -0.296 -0.608 1.00 87.31 319 GLY A O 1
ATOM 2405 N N . VAL A 1 320 ? -13.224 1.024 -1.821 1.00 93.50 320 VAL A N 1
ATOM 2406 C CA . VAL A 1 320 ? -13.614 0.507 -3.140 1.00 93.50 320 VAL A CA 1
ATOM 2407 C C . VAL A 1 320 ? -13.634 -1.026 -3.197 1.00 93.50 320 VAL A C 1
ATOM 2409 O O . VAL A 1 320 ? -14.611 -1.610 -3.659 1.00 93.50 320 VAL A O 1
ATOM 2412 N N . TRP A 1 321 ? -12.625 -1.695 -2.635 1.00 95.19 321 TRP A N 1
ATOM 2413 C CA . TRP A 1 321 ? -12.495 -3.157 -2.686 1.00 95.19 321 TRP A CA 1
ATOM 2414 C C . TRP A 1 321 ? -13.489 -3.905 -1.786 1.00 95.19 321 TRP A C 1
ATOM 2416 O O . TRP A 1 321 ? -13.713 -5.101 -1.978 1.00 95.19 321 TRP A O 1
ATOM 2426 N N . ASP A 1 322 ? -14.122 -3.212 -0.840 1.00 96.06 322 ASP A N 1
ATOM 2427 C CA . ASP A 1 322 ? -15.161 -3.767 0.027 1.00 96.06 322 ASP A CA 1
ATOM 2428 C C . ASP A 1 322 ? -16.584 -3.529 -0.524 1.00 96.06 322 ASP A C 1
ATOM 2430 O O . ASP A 1 322 ? -17.502 -4.259 -0.148 1.00 96.06 322 ASP A O 1
ATOM 2434 N N . VAL A 1 323 ? -16.781 -2.569 -1.444 1.00 96.94 323 VAL A N 1
ATOM 2435 C CA . VAL A 1 323 ? -18.100 -2.228 -2.039 1.00 96.94 323 VAL A CA 1
ATOM 2436 C C . VAL A 1 323 ? -18.350 -2.815 -3.436 1.00 96.94 323 VAL A C 1
ATOM 2438 O O . VAL A 1 323 ? -19.487 -2.779 -3.921 1.00 96.94 323 VAL A O 1
ATOM 2441 N N . VAL A 1 324 ? -17.319 -3.347 -4.099 1.00 96.50 324 VAL A N 1
ATOM 2442 C CA . VAL A 1 324 ? -17.451 -4.055 -5.388 1.00 96.50 324 VAL 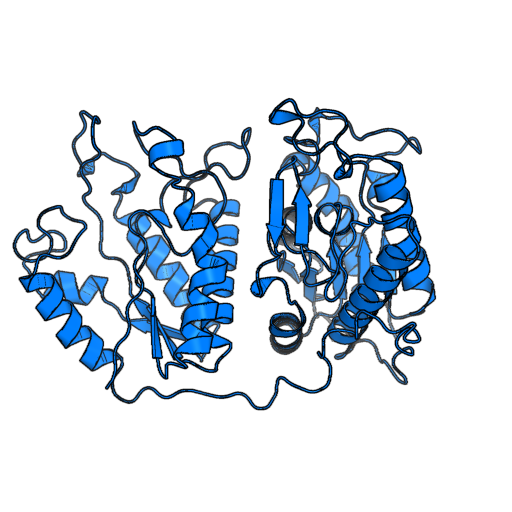A CA 1
ATOM 2443 C C . VAL A 1 324 ? -18.425 -5.234 -5.304 1.00 96.50 324 VAL A C 1
ATOM 2445 O O . VAL A 1 324 ? -18.729 -5.748 -4.227 1.00 96.50 324 VAL A O 1
ATOM 2448 N N . ASP A 1 325 ? -18.905 -5.698 -6.459 1.00 95.25 325 ASP A N 1
ATOM 2449 C CA . ASP A 1 325 ? -19.608 -6.981 -6.514 1.00 95.25 325 ASP A CA 1
ATOM 2450 C C . ASP A 1 325 ? -18.634 -8.119 -6.224 1.00 95.25 325 ASP A C 1
ATOM 2452 O O . ASP A 1 325 ? -17.521 -8.150 -6.760 1.00 95.25 325 ASP A O 1
ATOM 2456 N N . ARG A 1 326 ? -19.066 -9.083 -5.411 1.00 94.44 326 ARG A N 1
ATOM 2457 C CA . ARG A 1 326 ? -18.232 -10.196 -4.963 1.00 94.44 326 ARG A CA 1
ATOM 2458 C C . ARG A 1 326 ? -18.951 -11.527 -5.030 1.00 94.44 326 ARG A C 1
ATOM 2460 O O . ARG A 1 326 ? -20.142 -11.616 -4.760 1.00 94.44 326 ARG A O 1
ATOM 2467 N N . ILE A 1 327 ? -18.200 -12.576 -5.335 1.00 85.81 327 ILE A N 1
ATOM 2468 C CA . ILE A 1 327 ? -18.525 -13.935 -4.915 1.00 85.81 327 ILE A CA 1
ATOM 2469 C C . ILE A 1 327 ? -17.651 -14.190 -3.693 1.00 85.81 327 ILE A C 1
ATOM 2471 O O . ILE A 1 327 ? -16.432 -14.311 -3.806 1.00 85.81 327 ILE A O 1
ATOM 2475 N N . LEU A 1 328 ? -18.269 -14.204 -2.515 1.00 88.31 328 LEU A N 1
ATOM 2476 C CA . LEU A 1 328 ? -17.556 -14.439 -1.261 1.00 88.31 328 LEU A CA 1
ATOM 2477 C C . LEU A 1 328 ? -16.981 -15.867 -1.218 1.00 88.31 328 LEU A C 1
ATOM 2479 O O . LEU A 1 328 ? -17.513 -16.749 -1.906 1.00 88.31 328 LEU A O 1
ATOM 2483 N N . PRO A 1 329 ? -15.927 -16.124 -0.421 1.00 81.00 329 PRO A N 1
ATOM 2484 C CA . PRO A 1 329 ? -15.420 -17.476 -0.199 1.00 81.00 329 PRO A CA 1
ATOM 2485 C C . PRO A 1 329 ? -16.544 -18.488 0.083 1.00 81.00 329 PRO A C 1
ATOM 2487 O O . PRO A 1 329 ? -17.546 -18.176 0.724 1.00 81.00 329 PRO A O 1
ATOM 2490 N N . GLY A 1 330 ? -16.450 -19.676 -0.521 1.00 74.50 330 GLY A N 1
ATOM 2491 C CA . GLY A 1 330 ? -17.458 -20.737 -0.391 1.00 74.50 330 GLY A CA 1
ATOM 2492 C C . GLY A 1 330 ? -18.813 -20.485 -1.081 1.00 74.50 330 GLY A C 1
ATOM 2493 O O . GLY A 1 330 ? -19.604 -21.423 -1.217 1.00 74.50 330 GLY A O 1
ATOM 2494 N N . GLN A 1 331 ? -19.090 -19.269 -1.563 1.00 80.00 331 GLN A N 1
ATOM 2495 C CA . GLN A 1 331 ? -20.339 -18.912 -2.239 1.00 80.00 331 GLN A CA 1
ATOM 2496 C C . GLN A 1 331 ? -20.261 -19.129 -3.760 1.00 80.00 331 GLN A C 1
ATOM 2498 O O . GLN A 1 331 ? -19.215 -19.431 -4.332 1.00 80.00 331 GLN A O 1
ATOM 2503 N N . ARG A 1 332 ? -21.413 -19.025 -4.439 1.00 84.06 332 ARG A N 1
ATOM 2504 C CA . ARG A 1 332 ? -21.533 -19.209 -5.905 1.00 84.06 332 ARG A CA 1
ATOM 2505 C C . ARG A 1 332 ? -22.298 -18.097 -6.619 1.00 84.06 332 ARG A C 1
ATOM 2507 O O . ARG A 1 332 ? -22.486 -18.170 -7.832 1.00 84.06 332 ARG A O 1
ATOM 2514 N N . SER A 1 333 ? -22.791 -17.114 -5.878 1.00 88.00 333 SER A N 1
ATOM 2515 C CA . SER A 1 333 ? -23.577 -16.000 -6.399 1.00 88.00 333 SER A CA 1
ATOM 2516 C C . SER A 1 333 ? -22.871 -14.688 -6.120 1.00 88.00 333 SER A C 1
ATOM 2518 O O . SER A 1 333 ? -22.260 -14.529 -5.066 1.00 88.00 333 SER A O 1
ATOM 2520 N N . TRP A 1 334 ? -23.005 -13.760 -7.062 1.00 91.81 334 TRP A N 1
ATOM 2521 C CA . TRP A 1 334 ? -22.632 -12.372 -6.850 1.00 91.81 334 TRP A CA 1
ATOM 2522 C C . TRP A 1 334 ? -23.507 -11.756 -5.762 1.00 91.81 334 TRP A C 1
ATOM 2524 O O . TRP A 1 334 ? -24.718 -11.976 -5.752 1.00 91.81 334 TRP A O 1
ATOM 2534 N N . SER A 1 335 ? -22.878 -10.982 -4.893 1.00 95.19 335 SER A N 1
ATOM 2535 C CA . SER A 1 335 ? -23.508 -10.150 -3.881 1.00 95.19 335 SER A CA 1
ATOM 2536 C C . SER A 1 335 ? -22.706 -8.860 -3.707 1.00 95.19 335 SER A C 1
ATOM 2538 O O . SER A 1 335 ? -21.572 -8.749 -4.176 1.00 95.19 335 SER A O 1
ATOM 2540 N N . HIS A 1 336 ? -23.280 -7.867 -3.038 1.00 95.94 336 HIS A N 1
ATOM 2541 C CA . HIS A 1 336 ? -22.591 -6.612 -2.716 1.00 95.94 336 HIS A CA 1
ATOM 2542 C C . HIS A 1 336 ? -23.076 -6.046 -1.380 1.00 95.94 336 HIS A C 1
ATOM 2544 O O . HIS A 1 336 ? -24.053 -6.542 -0.812 1.00 95.94 336 HIS A O 1
ATOM 2550 N N . LEU A 1 337 ? -22.396 -5.025 -0.853 1.00 95.81 337 LEU A N 1
ATOM 2551 C CA . LEU A 1 337 ? -22.857 -4.333 0.354 1.00 95.81 337 LEU A CA 1
ATOM 2552 C C . LEU A 1 337 ? -24.248 -3.726 0.141 1.00 95.81 337 LEU A C 1
ATOM 2554 O O . LEU A 1 337 ? -24.537 -3.147 -0.906 1.00 95.81 337 LEU A O 1
ATOM 2558 N N . GLY A 1 338 ? -25.112 -3.884 1.140 1.00 95.94 338 GLY A N 1
ATOM 2559 C CA . GLY A 1 338 ? -26.555 -3.628 1.069 1.00 95.94 338 GLY A CA 1
ATOM 2560 C C . GLY A 1 338 ? -27.374 -4.915 1.058 1.00 95.94 338 GLY A C 1
ATOM 2561 O O . GLY A 1 338 ? -28.550 -4.902 1.427 1.00 95.94 338 GLY A O 1
ATOM 2562 N N . GLU A 1 339 ? -26.753 -6.038 0.700 1.00 96.00 339 GLU A N 1
ATOM 2563 C CA . GLU A 1 339 ? -27.355 -7.359 0.809 1.00 96.00 339 GLU A CA 1
ATOM 2564 C C . GLU A 1 339 ? -26.944 -8.042 2.126 1.00 96.00 339 GLU A C 1
ATOM 2566 O O . GLU A 1 339 ? -25.771 -7.988 2.508 1.00 96.00 339 GLU A O 1
ATOM 2571 N N . PRO A 1 340 ? -27.861 -8.755 2.815 1.00 93.00 340 PRO A N 1
ATOM 2572 C CA . PRO A 1 340 ? -27.585 -9.317 4.140 1.00 93.00 340 PRO A CA 1
ATOM 2573 C C . PRO A 1 340 ? -26.353 -10.227 4.226 1.00 93.00 340 PRO A C 1
ATOM 2575 O O . PRO A 1 340 ? -25.665 -10.219 5.246 1.00 93.00 340 PRO A O 1
ATOM 2578 N N . VAL A 1 341 ? -26.068 -11.009 3.176 1.00 90.00 341 VAL A N 1
ATOM 2579 C CA . VAL A 1 341 ? -24.925 -11.937 3.152 1.00 90.00 341 VAL A CA 1
ATOM 2580 C C . VAL A 1 341 ? -23.590 -11.187 3.128 1.00 90.00 341 VAL A C 1
ATOM 2582 O O . VAL A 1 341 ? -22.720 -11.468 3.951 1.00 90.00 341 VAL A O 1
ATOM 2585 N N . SER A 1 342 ? -23.458 -10.176 2.266 1.00 93.62 342 SER A N 1
ATOM 2586 C CA . SER A 1 342 ? -22.258 -9.339 2.168 1.00 93.62 342 SER A CA 1
ATOM 2587 C C . SER A 1 342 ? -22.073 -8.474 3.404 1.00 93.62 342 SER A C 1
ATOM 2589 O O . SER A 1 342 ? -20.970 -8.402 3.939 1.00 93.62 342 SER A O 1
ATOM 2591 N N . ASP A 1 343 ? -23.153 -7.867 3.903 1.00 95.94 343 ASP A N 1
ATOM 2592 C CA . ASP A 1 343 ? -23.112 -7.042 5.112 1.00 95.94 343 ASP A CA 1
ATOM 2593 C C . ASP A 1 343 ? -22.653 -7.851 6.329 1.00 95.94 343 ASP A C 1
ATOM 2595 O O . ASP A 1 343 ? -21.904 -7.351 7.168 1.00 95.94 343 ASP A O 1
ATOM 2599 N N . ASN A 1 344 ? -23.119 -9.099 6.461 1.00 92.44 344 ASN A N 1
ATOM 2600 C CA . ASN A 1 344 ? -22.701 -9.972 7.555 1.00 92.44 344 ASN A CA 1
ATOM 2601 C C . ASN A 1 344 ? -21.237 -10.397 7.415 1.00 92.44 344 ASN A C 1
ATOM 2603 O O . ASN A 1 344 ? -20.489 -10.337 8.390 1.00 92.44 344 ASN A O 1
ATOM 2607 N N . TYR A 1 345 ? -20.818 -10.769 6.206 1.00 92.38 345 TYR A N 1
ATOM 2608 C CA . TYR A 1 345 ? -19.433 -11.142 5.941 1.00 92.38 345 TYR A CA 1
ATOM 2609 C C . TYR A 1 345 ? -18.467 -9.990 6.239 1.00 92.38 345 TYR A C 1
ATOM 2611 O O . TYR A 1 345 ? -17.536 -10.157 7.026 1.00 92.38 345 TYR A O 1
ATOM 2619 N N . PHE A 1 346 ? -18.751 -8.792 5.719 1.00 95.69 346 PHE A N 1
ATOM 2620 C CA . PHE A 1 346 ? -17.959 -7.594 5.995 1.00 95.69 346 PHE A CA 1
ATOM 2621 C C . PHE A 1 346 ? -17.903 -7.273 7.491 1.00 95.69 346 PHE A C 1
ATOM 2623 O O . PHE A 1 346 ? -16.831 -6.998 8.025 1.00 95.69 346 PHE A O 1
ATOM 2630 N N . ARG A 1 347 ? -19.035 -7.374 8.202 1.00 94.56 347 ARG A N 1
ATOM 2631 C CA . ARG A 1 347 ? -19.074 -7.146 9.653 1.00 94.56 347 ARG A CA 1
ATOM 2632 C C . ARG A 1 347 ? -18.166 -8.108 10.414 1.00 94.56 347 ARG A C 1
ATOM 2634 O O . ARG A 1 347 ? -17.457 -7.669 11.315 1.00 94.56 347 ARG A O 1
ATOM 2641 N N . ARG A 1 348 ? -18.184 -9.399 10.077 1.00 90.69 348 ARG A N 1
ATOM 2642 C CA . ARG A 1 348 ? -17.339 -10.414 10.728 1.00 90.69 348 ARG A CA 1
ATOM 2643 C C . ARG A 1 348 ? -15.861 -10.165 10.468 1.00 90.69 348 ARG A C 1
ATOM 2645 O O . ARG A 1 348 ? -15.081 -10.163 11.415 1.00 90.69 348 ARG A O 1
ATOM 2652 N N . GLU A 1 349 ? -15.503 -9.905 9.217 1.00 93.12 349 GLU A N 1
ATOM 2653 C CA . GLU A 1 349 ? -14.116 -9.675 8.817 1.00 93.12 349 GLU A CA 1
ATOM 2654 C C . GLU A 1 349 ? -13.553 -8.380 9.412 1.00 93.12 349 GLU A C 1
ATOM 2656 O O . GLU A 1 349 ? -12.465 -8.396 9.984 1.00 93.12 349 GLU A O 1
ATOM 2661 N N . LEU A 1 350 ? -14.311 -7.279 9.388 1.00 96.12 350 LEU A N 1
ATOM 2662 C CA . LEU A 1 350 ? -13.864 -6.028 9.998 1.00 96.12 350 LEU A CA 1
ATOM 2663 C C . LEU A 1 350 ? -13.777 -6.137 11.528 1.00 96.12 350 LEU A C 1
ATOM 2665 O O . LEU A 1 350 ? -12.830 -5.620 12.114 1.00 96.12 350 LEU A O 1
ATOM 2669 N N . LEU A 1 351 ? -14.699 -6.844 12.194 1.00 94.88 351 LEU A N 1
ATOM 2670 C CA . LEU A 1 351 ? -14.572 -7.106 13.634 1.00 94.88 351 LEU A CA 1
ATOM 2671 C C . LEU A 1 351 ? -13.331 -7.948 13.956 1.00 94.88 351 LEU A C 1
ATOM 2673 O O . LEU A 1 351 ? -12.621 -7.625 14.904 1.00 94.88 351 LEU A O 1
ATOM 2677 N N . ALA A 1 352 ? -13.040 -8.982 13.164 1.00 90.44 352 ALA A N 1
ATOM 2678 C CA . ALA A 1 352 ? -11.839 -9.794 13.340 1.00 90.44 352 ALA A CA 1
ATOM 2679 C C . ALA A 1 352 ? -10.558 -8.962 13.142 1.00 90.44 352 ALA A C 1
ATOM 2681 O O . ALA A 1 352 ? -9.634 -9.056 13.952 1.00 90.44 352 ALA A O 1
ATOM 2682 N N . ALA A 1 353 ? -10.527 -8.093 12.126 1.00 93.75 353 ALA A N 1
ATOM 2683 C CA . ALA A 1 353 ? -9.413 -7.177 11.886 1.00 93.75 353 ALA A CA 1
ATOM 2684 C C . ALA A 1 353 ? -9.219 -6.205 13.058 1.00 93.75 353 ALA A C 1
ATOM 2686 O O . ALA A 1 353 ? -8.105 -6.043 13.551 1.00 93.75 353 ALA A O 1
ATOM 2687 N N . ILE A 1 354 ? -10.306 -5.595 13.544 1.00 95.06 354 ILE A N 1
ATOM 2688 C CA . ILE A 1 354 ? -10.318 -4.698 14.711 1.00 95.06 354 ILE A CA 1
ATOM 2689 C C . ILE A 1 354 ? -9.786 -5.409 15.954 1.00 95.06 354 ILE A C 1
ATOM 2691 O O . ILE A 1 354 ? -8.949 -4.856 16.671 1.00 95.06 354 ILE A O 1
ATOM 2695 N N . ASP A 1 355 ? -10.262 -6.622 16.226 1.00 89.81 355 ASP A N 1
ATOM 2696 C CA . ASP A 1 355 ? -9.883 -7.377 17.418 1.00 89.81 355 ASP A CA 1
ATOM 2697 C C . ASP A 1 355 ? -8.406 -7.801 17.356 1.00 89.81 355 ASP A C 1
ATOM 2699 O O . ASP A 1 355 ? -7.703 -7.720 18.366 1.00 89.81 355 ASP A O 1
ATOM 2703 N N . LEU A 1 356 ? -7.894 -8.155 16.170 1.00 86.00 356 LEU A N 1
ATOM 2704 C CA . LEU A 1 356 ? -6.468 -8.410 15.971 1.00 86.00 356 LEU A CA 1
ATOM 2705 C C . LEU A 1 356 ? -5.644 -7.132 16.162 1.00 86.00 356 LEU A C 1
ATOM 2707 O O . LEU A 1 356 ? -4.742 -7.118 16.998 1.00 86.00 356 LEU A O 1
ATOM 2711 N N . LEU A 1 357 ? -5.970 -6.053 15.443 1.00 92.94 357 LEU A N 1
ATOM 2712 C CA . LEU A 1 357 ? -5.258 -4.767 15.486 1.00 92.94 357 LEU A CA 1
ATOM 2713 C C . LEU A 1 357 ? -5.229 -4.151 16.887 1.00 92.94 357 LEU A C 1
ATOM 2715 O O . LEU A 1 357 ? -4.224 -3.565 17.288 1.00 92.94 357 LEU A O 1
ATOM 2719 N N . SER A 1 358 ? -6.299 -4.328 17.659 1.00 92.19 358 SER A N 1
ATOM 2720 C CA . SER A 1 358 ? -6.409 -3.816 19.027 1.00 92.19 358 SER A CA 1
ATOM 2721 C C . SER A 1 358 ? -5.873 -4.770 20.098 1.00 92.19 358 SER A C 1
ATOM 2723 O O . SER A 1 358 ? -5.792 -4.376 21.263 1.00 92.19 358 SER A O 1
ATOM 2725 N N . SER A 1 359 ? -5.453 -5.990 19.735 1.00 86.88 359 SER A N 1
ATOM 2726 C CA . SER A 1 359 ? -5.085 -7.066 20.675 1.00 86.88 359 SER A CA 1
ATOM 2727 C C . SER A 1 359 ? -3.974 -6.702 21.665 1.00 86.88 359 SER A C 1
ATOM 2729 O O . SER A 1 359 ? -3.938 -7.228 22.777 1.00 86.88 359 SER A O 1
ATOM 2731 N N . GLN A 1 360 ? -3.084 -5.776 21.295 1.00 84.94 360 GLN A N 1
ATOM 2732 C CA . GLN A 1 360 ? -2.001 -5.288 22.157 1.00 84.94 360 GLN A CA 1
ATOM 2733 C C . GLN A 1 360 ? -2.303 -3.934 22.815 1.00 84.94 360 GLN A C 1
ATOM 2735 O O . GLN A 1 360 ? -1.396 -3.310 23.361 1.00 84.94 360 GLN A O 1
ATOM 2740 N N . GLY A 1 361 ? -3.563 -3.494 22.789 1.00 88.31 361 GLY A N 1
ATOM 2741 C CA . GLY A 1 361 ? -4.037 -2.261 23.420 1.00 88.31 361 GLY A CA 1
ATOM 2742 C C . GLY A 1 361 ? -4.086 -1.046 22.494 1.00 88.31 361 GLY A C 1
ATOM 2743 O O . GLY A 1 361 ? -4.255 0.071 22.981 1.00 88.31 361 GLY A O 1
ATOM 2744 N N . ALA A 1 362 ? -3.936 -1.224 21.178 1.00 94.25 362 ALA A N 1
ATOM 2745 C CA . ALA A 1 362 ? -4.139 -0.133 20.231 1.00 94.25 362 ALA A CA 1
ATOM 2746 C C . ALA A 1 362 ? -5.623 0.255 20.181 1.00 94.25 362 ALA A C 1
ATOM 2748 O O . ALA A 1 362 ? -6.503 -0.609 20.127 1.00 94.25 362 ALA A O 1
ATOM 2749 N N . ARG A 1 363 ? -5.902 1.557 20.185 1.00 96.00 363 ARG A N 1
ATOM 2750 C CA . ARG A 1 363 ? -7.228 2.087 19.850 1.00 96.00 363 ARG A CA 1
ATOM 2751 C C . ARG A 1 363 ? -7.454 2.000 18.347 1.00 96.00 363 ARG A C 1
ATOM 2753 O O . ARG A 1 363 ? -6.491 2.055 17.588 1.00 96.00 363 ARG A O 1
ATOM 2760 N N . ILE A 1 364 ? -8.706 1.917 17.911 1.00 98.00 364 ILE A N 1
ATOM 2761 C CA . ILE A 1 364 ? -9.035 1.833 16.486 1.00 98.00 364 ILE A CA 1
ATOM 2762 C C . ILE A 1 364 ? -9.882 3.026 16.056 1.00 98.00 364 ILE A C 1
ATOM 2764 O O . ILE A 1 364 ? -10.865 3.384 16.708 1.00 98.00 364 ILE A O 1
ATOM 2768 N N . THR A 1 365 ? -9.521 3.612 14.922 1.00 98.69 365 THR A N 1
ATOM 2769 C CA . THR A 1 365 ? -10.319 4.620 14.228 1.00 98.69 365 THR A CA 1
ATOM 2770 C C . THR A 1 365 ? -10.728 4.086 12.868 1.00 98.69 365 THR A C 1
ATOM 2772 O O . THR A 1 365 ? -9.878 3.780 12.041 1.00 98.69 365 THR A O 1
ATOM 2775 N N . LEU A 1 366 ? -12.032 3.998 12.626 1.00 98.75 366 LEU A N 1
ATOM 2776 C CA . LEU A 1 366 ? -12.593 3.723 11.306 1.00 98.75 366 LEU A CA 1
ATOM 2777 C C . LEU A 1 366 ? -12.851 5.054 10.596 1.00 98.75 366 LEU A C 1
ATOM 2779 O O . LEU A 1 366 ? -13.450 5.957 11.185 1.00 98.75 366 LEU A O 1
ATOM 2783 N N . ILE A 1 367 ? -12.403 5.187 9.352 1.00 98.69 367 ILE A N 1
ATOM 2784 C CA . ILE A 1 367 ? -12.559 6.414 8.563 1.00 98.69 367 ILE A CA 1
ATOM 2785 C C . ILE A 1 367 ? -13.625 6.185 7.488 1.00 98.69 367 ILE A C 1
ATOM 2787 O O . ILE A 1 367 ? -13.521 5.257 6.689 1.00 98.69 367 ILE A O 1
ATOM 2791 N N . THR A 1 368 ? -14.664 7.021 7.474 1.00 97.81 368 THR A N 1
ATOM 2792 C CA . THR A 1 368 ? -15.744 6.949 6.470 1.00 97.81 368 THR A CA 1
ATOM 2793 C C . THR A 1 368 ? -15.256 7.348 5.081 1.00 97.81 368 THR A C 1
ATOM 2795 O O . THR A 1 368 ? -14.418 8.242 4.953 1.00 97.81 368 THR A O 1
ATOM 2798 N N . HIS A 1 369 ? -15.864 6.787 4.042 1.00 95.88 369 HIS A N 1
ATOM 2799 C CA . HIS A 1 369 ? -15.527 7.087 2.656 1.00 95.88 369 HIS A CA 1
ATOM 2800 C C . HIS A 1 369 ? -16.512 8.077 2.016 1.00 95.88 369 HIS A C 1
ATOM 2802 O O . HIS A 1 369 ? -17.717 8.018 2.253 1.00 95.88 369 HIS A O 1
ATOM 2808 N N . HIS A 1 370 ? -16.001 8.975 1.177 1.00 94.88 370 HIS A N 1
ATOM 2809 C CA . HIS A 1 370 ? -16.809 9.844 0.318 1.00 94.88 370 HIS A CA 1
ATOM 2810 C C . HIS A 1 370 ? -17.402 9.053 -0.866 1.00 94.88 370 HIS A C 1
ATOM 2812 O O . HIS A 1 370 ? -16.944 7.951 -1.170 1.00 94.88 370 HIS A O 1
ATOM 2818 N N . TYR A 1 371 ? -18.394 9.608 -1.564 1.00 95.12 371 TYR A N 1
ATOM 2819 C CA . TYR A 1 371 ? -18.928 9.000 -2.792 1.00 95.12 371 TYR A CA 1
ATOM 2820 C C . TYR A 1 371 ? -17.893 8.952 -3.911 1.00 95.12 371 TYR A C 1
ATOM 2822 O O . TYR A 1 371 ? -17.435 9.998 -4.368 1.00 95.12 371 TYR A O 1
ATOM 2830 N N . ILE A 1 372 ? -17.617 7.742 -4.395 1.00 94.19 372 ILE A N 1
ATOM 2831 C CA . ILE A 1 372 ? -16.615 7.469 -5.429 1.00 94.19 372 ILE A CA 1
ATOM 2832 C C . ILE A 1 372 ? -17.243 7.375 -6.820 1.00 94.19 372 ILE A C 1
ATOM 2834 O O . ILE A 1 372 ? -18.404 6.988 -6.962 1.00 94.19 372 ILE A O 1
ATOM 2838 N N . GLU A 1 373 ? -16.477 7.740 -7.840 1.00 92.75 373 GLU A N 1
ATOM 2839 C CA . GLU A 1 373 ? -16.786 7.573 -9.263 1.00 92.75 373 GLU A CA 1
ATOM 2840 C C . GLU A 1 373 ? -15.587 6.907 -9.947 1.00 92.75 373 GLU A C 1
ATOM 2842 O O . GLU A 1 373 ? -14.801 7.538 -10.647 1.00 92.75 373 GLU A O 1
ATOM 2847 N N . VAL A 1 374 ? -15.419 5.618 -9.668 1.00 90.06 374 VAL A N 1
ATOM 2848 C CA . VAL A 1 374 ? -14.276 4.811 -10.098 1.00 90.06 374 VAL A CA 1
ATOM 2849 C C . VAL A 1 374 ? -14.053 4.928 -11.603 1.00 90.06 374 VAL A C 1
ATOM 2851 O O . VAL A 1 374 ? -14.951 4.674 -12.407 1.00 90.06 374 VAL A O 1
ATOM 2854 N N . GLY A 1 375 ? -12.818 5.251 -11.981 1.00 81.75 375 GLY A N 1
ATOM 2855 C CA . GLY A 1 375 ? -12.390 5.233 -13.372 1.00 81.75 375 GLY A CA 1
ATOM 2856 C C . GLY A 1 375 ? -12.990 6.365 -14.208 1.00 81.75 375 GLY A C 1
ATOM 2857 O O . GLY A 1 375 ? -13.050 6.255 -15.437 1.00 81.75 375 GLY A O 1
ATOM 2858 N N . ALA A 1 376 ? -13.407 7.466 -13.571 1.00 85.88 376 ALA A N 1
ATOM 2859 C CA . ALA A 1 376 ? -13.894 8.667 -14.252 1.00 85.88 376 ALA A CA 1
ATOM 2860 C C . ALA A 1 376 ? -12.879 9.200 -15.284 1.00 85.88 376 ALA A C 1
ATOM 2862 O O . ALA A 1 376 ? -13.246 9.577 -16.396 1.00 85.88 376 ALA A O 1
ATOM 2863 N N . ASN A 1 377 ? -11.586 9.127 -14.962 1.00 79.25 377 ASN A N 1
ATOM 2864 C CA . ASN A 1 377 ? -10.471 9.458 -15.857 1.00 79.25 377 ASN A CA 1
ATOM 2865 C C . ASN A 1 377 ? -10.346 8.540 -17.088 1.00 79.25 377 ASN A C 1
ATOM 2867 O O . ASN A 1 377 ? -9.770 8.925 -18.104 1.00 79.25 377 ASN A O 1
ATOM 2871 N N . LYS A 1 378 ? -10.901 7.328 -17.025 1.00 81.44 378 LYS A N 1
ATOM 2872 C CA . LYS A 1 378 ? -10.985 6.374 -18.142 1.00 81.44 378 LYS A CA 1
ATOM 2873 C C . LYS A 1 378 ? -12.304 6.505 -18.912 1.00 81.44 378 LYS A C 1
ATOM 2875 O O . LYS A 1 378 ? -12.545 5.742 -19.846 1.00 81.44 378 LYS A O 1
ATOM 2880 N N . GLY A 1 379 ? -13.163 7.453 -18.533 1.00 83.06 379 GLY A N 1
ATOM 2881 C CA . GLY A 1 379 ? -14.481 7.657 -19.132 1.00 83.06 379 GLY A CA 1
ATOM 2882 C C . GLY A 1 379 ? -15.536 6.646 -18.681 1.00 83.06 379 GLY A C 1
ATOM 2883 O O . GLY A 1 379 ? -16.579 6.538 -19.330 1.00 83.06 379 GLY A O 1
ATOM 2884 N N . PHE A 1 380 ? -15.287 5.899 -17.600 1.00 88.00 380 PHE A N 1
ATOM 2885 C CA . PHE A 1 380 ? -16.331 5.087 -16.986 1.00 88.00 380 PHE A CA 1
ATOM 2886 C C . PHE A 1 380 ? -17.388 5.979 -16.336 1.00 88.00 380 PHE A C 1
ATOM 2888 O O . PHE A 1 380 ? -17.094 7.061 -15.833 1.00 88.00 380 PHE A O 1
ATOM 2895 N N . VAL A 1 381 ? -18.635 5.512 -16.374 1.00 88.44 381 VAL A N 1
ATOM 2896 C CA . VAL A 1 381 ? -19.781 6.173 -15.747 1.00 88.44 381 VAL A CA 1
ATOM 2897 C C . VAL A 1 381 ? -20.731 5.120 -15.196 1.00 88.44 381 VAL A C 1
ATOM 2899 O O . VAL A 1 381 ? -21.003 4.120 -15.867 1.00 88.44 381 VAL A O 1
ATOM 2902 N N . GLY A 1 382 ? -21.260 5.348 -13.992 1.00 89.81 382 GLY A N 1
ATOM 2903 C CA . GLY A 1 382 ? -22.333 4.519 -13.431 1.00 89.81 382 GLY A CA 1
ATOM 2904 C C . GLY A 1 382 ? -21.941 3.058 -13.197 1.00 89.81 382 GLY A C 1
ATOM 2905 O O . GLY A 1 382 ? -22.766 2.163 -13.381 1.00 89.81 382 GLY A O 1
ATOM 2906 N N . LEU A 1 383 ? -20.679 2.808 -12.837 1.00 95.06 383 LEU A N 1
ATOM 2907 C CA . LEU A 1 383 ? -20.237 1.484 -12.406 1.00 95.06 383 LEU A CA 1
ATOM 2908 C C . LEU A 1 383 ? -20.926 1.093 -11.083 1.00 95.06 383 LEU A C 1
ATOM 2910 O O . LEU A 1 383 ? -21.114 1.970 -10.235 1.00 95.06 383 LEU A O 1
ATOM 2914 N N . PRO A 1 384 ? -21.265 -0.194 -10.865 1.00 95.44 384 PRO A N 1
ATOM 2915 C CA . PRO A 1 384 ? -21.903 -0.645 -9.625 1.00 95.44 384 PRO A CA 1
ATOM 2916 C C . PRO A 1 384 ? -21.133 -0.242 -8.360 1.00 95.44 384 PRO A C 1
ATOM 2918 O O . PRO A 1 384 ? -21.717 0.245 -7.399 1.00 95.44 384 PRO A O 1
ATOM 2921 N N . GLU A 1 385 ? -19.806 -0.355 -8.370 1.00 93.12 385 GLU A N 1
ATOM 2922 C CA . GLU A 1 385 ? -18.921 0.054 -7.273 1.00 93.12 385 GLU A CA 1
ATOM 2923 C C . GLU A 1 385 ? -18.925 1.569 -6.987 1.00 93.12 385 GLU A C 1
ATOM 2925 O O . GLU A 1 385 ? -18.450 1.990 -5.939 1.00 93.12 385 GLU A O 1
ATOM 2930 N N . SER A 1 386 ? -19.489 2.387 -7.881 1.00 95.19 386 SER A N 1
ATOM 2931 C CA . SER A 1 386 ? -19.640 3.846 -7.734 1.00 95.19 386 SER A CA 1
ATOM 2932 C C . SER A 1 386 ? -21.052 4.279 -7.315 1.00 95.19 386 SER A C 1
ATOM 2934 O O . SER A 1 386 ? -21.349 5.479 -7.249 1.00 95.19 386 SER A O 1
ATOM 2936 N N . GLU A 1 387 ? -21.943 3.321 -7.039 1.00 95.56 387 GLU A N 1
ATOM 2937 C CA . GLU A 1 387 ? -23.297 3.585 -6.554 1.00 95.56 387 GLU A CA 1
ATOM 2938 C C . GLU A 1 387 ? -23.258 4.209 -5.144 1.00 95.56 387 GLU A C 1
ATOM 2940 O O . GLU A 1 387 ? -22.801 3.556 -4.199 1.00 95.56 387 GLU A O 1
ATOM 2945 N N . PRO A 1 388 ? -23.802 5.429 -4.943 1.00 94.94 388 PRO A N 1
ATOM 2946 C CA . PRO A 1 388 ? -23.779 6.099 -3.638 1.00 94.94 388 PRO A CA 1
ATOM 2947 C C . PRO A 1 388 ? -24.367 5.259 -2.499 1.00 94.94 388 PRO A C 1
ATOM 2949 O O . PRO A 1 388 ? -23.823 5.244 -1.399 1.00 94.94 388 PRO A O 1
ATOM 2952 N N . ALA A 1 389 ? -25.409 4.469 -2.784 1.00 96.19 389 ALA A N 1
ATOM 2953 C CA . ALA A 1 389 ? -26.050 3.598 -1.802 1.00 96.19 389 ALA A CA 1
ATOM 2954 C C . ALA A 1 389 ? -25.096 2.549 -1.196 1.00 96.19 389 ALA A C 1
ATOM 2956 O O . ALA A 1 389 ? -25.263 2.164 -0.037 1.00 96.19 389 ALA A O 1
ATOM 2957 N N . ARG A 1 390 ? -24.081 2.093 -1.945 1.00 96.88 390 ARG A N 1
ATOM 2958 C CA . ARG A 1 390 ? -23.079 1.147 -1.431 1.00 96.88 390 ARG A CA 1
ATOM 2959 C C . ARG A 1 390 ? -22.108 1.827 -0.474 1.00 96.88 390 ARG A C 1
ATOM 2961 O O . ARG A 1 390 ? -21.766 1.243 0.551 1.00 96.88 390 ARG A O 1
ATOM 2968 N N . ILE A 1 391 ? -21.726 3.070 -0.765 1.00 96.75 391 ILE A N 1
ATOM 2969 C CA . ILE A 1 391 ? -20.889 3.889 0.122 1.00 96.75 391 ILE A CA 1
ATOM 2970 C C . ILE A 1 391 ? -21.661 4.292 1.382 1.00 96.75 391 ILE A C 1
ATOM 2972 O O . ILE A 1 391 ? -21.130 4.171 2.486 1.00 96.75 391 ILE A O 1
ATOM 2976 N N . ASP A 1 392 ? -22.933 4.680 1.248 1.00 96.50 392 ASP A N 1
ATOM 2977 C CA . ASP A 1 392 ? -23.818 4.932 2.391 1.00 96.50 392 ASP A CA 1
ATOM 2978 C C . ASP A 1 392 ? -23.895 3.699 3.294 1.00 96.50 392 ASP A C 1
ATOM 2980 O O . ASP A 1 392 ? -23.769 3.798 4.518 1.00 96.50 392 ASP A O 1
ATOM 2984 N N . ARG A 1 393 ? -24.060 2.512 2.693 1.00 98.06 393 ARG A N 1
ATOM 2985 C CA . ARG A 1 393 ? -24.117 1.266 3.453 1.00 98.06 393 ARG A CA 1
ATOM 2986 C C . ARG A 1 393 ? -22.790 0.935 4.123 1.00 98.06 393 ARG A C 1
ATOM 2988 O O . ARG A 1 393 ? -22.802 0.566 5.296 1.00 98.06 393 ARG A O 1
ATOM 2995 N N . TYR A 1 394 ? -21.673 1.085 3.419 1.00 98.19 394 TYR A N 1
ATOM 2996 C CA . TYR A 1 394 ? -20.334 0.914 3.978 1.00 98.19 394 TYR A CA 1
ATOM 2997 C C . TYR A 1 394 ? -20.129 1.815 5.206 1.00 98.19 394 TYR A C 1
ATOM 2999 O O . TYR A 1 394 ? -19.840 1.315 6.293 1.00 98.19 394 TYR A O 1
ATOM 3007 N N . ASN A 1 395 ? -20.400 3.118 5.086 1.00 97.81 395 ASN A N 1
ATOM 3008 C CA . ASN A 1 395 ? -20.273 4.074 6.191 1.00 97.81 395 ASN A CA 1
ATOM 3009 C C . ASN A 1 395 ? -21.209 3.745 7.367 1.00 97.81 395 ASN A C 1
ATOM 3011 O O . ASN A 1 395 ? -20.804 3.843 8.528 1.00 97.81 395 ASN A O 1
ATOM 3015 N N . ALA A 1 396 ? -22.439 3.299 7.088 1.00 98.25 396 ALA A N 1
ATOM 3016 C CA . ALA A 1 396 ? -23.364 2.839 8.121 1.00 98.25 396 ALA A CA 1
ATOM 3017 C C . ALA A 1 396 ? -22.833 1.599 8.864 1.00 98.25 396 ALA A C 1
ATOM 3019 O O . ALA A 1 396 ? -22.919 1.538 10.091 1.00 98.25 396 ALA A O 1
ATOM 3020 N N . LEU A 1 397 ? -22.234 0.637 8.151 1.00 98.38 397 LEU A N 1
ATOM 3021 C CA . LEU A 1 397 ? -21.619 -0.549 8.755 1.00 98.38 397 LEU A CA 1
ATOM 3022 C C . LEU A 1 397 ? -20.439 -0.183 9.663 1.00 98.38 397 LEU A C 1
ATOM 3024 O O . LEU A 1 397 ? -20.323 -0.764 10.741 1.00 98.38 397 LEU A O 1
ATOM 3028 N N . LEU A 1 398 ? -19.611 0.805 9.299 1.00 98.62 398 LEU A N 1
ATOM 3029 C CA . LEU A 1 398 ? -18.537 1.289 10.180 1.00 98.62 398 LEU A CA 1
ATOM 3030 C C . LEU A 1 398 ? -19.093 1.812 11.515 1.00 98.62 398 LEU A C 1
ATOM 3032 O O . LEU A 1 398 ? -18.563 1.488 12.580 1.00 98.62 398 LEU A O 1
ATOM 3036 N N . ALA A 1 399 ? -20.190 2.575 11.475 1.00 98.25 399 ALA A N 1
ATOM 3037 C CA . ALA A 1 399 ? -20.857 3.078 12.676 1.00 98.25 399 ALA A CA 1
ATOM 3038 C C . ALA A 1 399 ? -21.486 1.952 13.519 1.00 98.25 399 ALA A C 1
ATOM 3040 O O . ALA A 1 399 ? -21.324 1.937 14.742 1.00 98.25 399 ALA A O 1
ATOM 3041 N N . GLU A 1 400 ? -22.156 0.987 12.879 1.00 97.81 400 GLU A N 1
ATOM 3042 C CA . GLU A 1 400 ? -22.691 -0.209 13.548 1.00 97.81 400 GLU A CA 1
ATOM 3043 C C . GLU A 1 400 ? -21.579 -0.991 14.266 1.00 97.81 400 GLU A C 1
ATOM 3045 O O . GLU A 1 400 ? -21.733 -1.381 15.422 1.00 97.81 400 GLU A O 1
ATOM 3050 N N . ILE A 1 401 ? -20.440 -1.194 13.603 1.00 96.69 401 ILE A N 1
ATOM 3051 C CA . ILE A 1 401 ? -19.300 -1.958 14.125 1.00 96.69 401 ILE A CA 1
ATOM 3052 C C . ILE A 1 401 ? -18.612 -1.230 15.277 1.00 96.69 401 ILE A C 1
ATOM 3054 O O . ILE A 1 401 ? -18.291 -1.857 16.288 1.00 96.69 401 ILE A O 1
ATOM 3058 N N . ALA A 1 402 ? -18.447 0.090 15.184 1.00 97.19 402 ALA A N 1
ATOM 3059 C CA . ALA A 1 402 ? -17.914 0.880 16.289 1.00 97.19 402 ALA A CA 1
ATOM 3060 C C . ALA A 1 402 ? -18.782 0.753 17.553 1.00 97.19 402 ALA A C 1
ATOM 3062 O O . ALA A 1 402 ? -18.257 0.606 18.659 1.00 97.19 402 ALA A O 1
ATOM 3063 N N . ALA A 1 403 ? -20.111 0.709 17.401 1.00 96.62 403 ALA A N 1
ATOM 3064 C CA . ALA A 1 403 ? -21.031 0.498 18.519 1.00 96.62 403 ALA A CA 1
ATOM 3065 C C . ALA A 1 403 ? -20.894 -0.894 19.173 1.00 96.62 403 ALA A C 1
ATOM 3067 O O . ALA A 1 403 ? -21.209 -1.046 20.354 1.00 96.62 403 ALA A O 1
ATOM 3068 N N . LEU A 1 404 ? -20.386 -1.898 18.447 1.00 94.44 404 LEU A N 1
ATOM 3069 C CA . LEU A 1 404 ? -20.111 -3.245 18.969 1.00 94.44 404 LEU A CA 1
ATOM 3070 C C . LEU A 1 404 ? -18.784 -3.349 19.740 1.00 94.44 404 LEU A C 1
ATOM 3072 O O . LEU A 1 404 ? -18.513 -4.390 20.349 1.00 94.44 404 LEU A O 1
ATOM 3076 N N . ARG A 1 405 ? -17.942 -2.309 19.712 1.00 91.62 405 ARG A N 1
ATOM 3077 C CA . ARG A 1 405 ? -16.632 -2.253 20.388 1.00 91.62 405 ARG A CA 1
ATOM 3078 C C . ARG A 1 405 ? -16.441 -0.920 21.136 1.00 91.62 405 ARG A C 1
ATOM 3080 O O . ARG A 1 405 ? -15.468 -0.199 20.885 1.00 91.62 405 ARG A O 1
ATOM 3087 N N . PRO A 1 406 ? -17.351 -0.573 22.069 1.00 90.81 406 PRO A N 1
ATOM 3088 C CA . PRO A 1 406 ? -17.302 0.706 22.767 1.00 90.81 406 PRO A CA 1
ATOM 3089 C C . PRO A 1 406 ? -15.996 0.858 23.557 1.00 90.81 406 PRO A C 1
ATOM 3091 O O . PRO A 1 406 ? -15.554 -0.067 24.235 1.00 90.81 406 PRO A O 1
ATOM 3094 N N . GLY A 1 407 ? -15.376 2.035 23.468 1.00 87.81 407 GLY A N 1
ATOM 3095 C CA . GLY A 1 407 ? -14.115 2.352 24.152 1.00 87.81 407 GLY A CA 1
ATOM 3096 C C . GLY A 1 407 ? -12.845 1.856 23.447 1.00 87.81 407 GLY A C 1
ATOM 3097 O O . GLY A 1 407 ? -11.765 2.347 23.775 1.00 87.81 407 GLY A O 1
ATOM 3098 N N . ILE A 1 408 ? -12.974 0.952 22.467 1.00 92.44 408 ILE A N 1
ATOM 3099 C CA . ILE A 1 408 ? -11.878 0.476 21.607 1.00 92.44 408 ILE A CA 1
ATOM 3100 C C . ILE A 1 408 ? -11.914 1.204 20.262 1.00 92.44 408 ILE A C 1
ATOM 3102 O O . ILE A 1 408 ? -10.887 1.693 19.793 1.00 92.44 408 ILE A O 1
ATOM 3106 N N . VAL A 1 409 ? -13.103 1.269 19.655 1.00 96.88 409 VAL A N 1
ATOM 3107 C CA . VAL A 1 409 ? -13.314 1.761 18.291 1.00 96.88 409 VAL A CA 1
ATOM 3108 C C . VAL A 1 409 ? -14.059 3.092 18.310 1.00 96.88 409 VAL A C 1
ATOM 3110 O O . VAL A 1 409 ? -15.035 3.262 19.044 1.00 96.88 409 VAL A O 1
ATOM 3113 N N . ARG A 1 410 ? -13.645 4.017 17.443 1.00 97.12 410 ARG A N 1
ATOM 3114 C CA . ARG A 1 410 ? -14.426 5.203 17.062 1.00 97.12 410 ARG A CA 1
ATOM 3115 C C . ARG A 1 410 ? -14.510 5.338 15.544 1.00 97.12 410 ARG A C 1
ATOM 3117 O O . ARG A 1 410 ? -13.726 4.729 14.820 1.00 97.12 410 ARG A O 1
ATOM 3124 N N . VAL A 1 411 ? -15.414 6.197 15.084 1.00 98.50 411 VAL A N 1
ATOM 3125 C CA . VAL A 1 411 ? -15.517 6.597 13.676 1.00 98.50 411 VAL A CA 1
ATOM 3126 C C . VAL A 1 411 ? -15.104 8.059 13.528 1.00 98.50 411 VAL A C 1
ATOM 3128 O O . VAL A 1 411 ? -15.520 8.898 14.330 1.00 98.50 411 VAL A O 1
ATOM 3131 N N . ILE A 1 412 ? -14.301 8.365 12.509 1.00 98.38 412 ILE A N 1
ATOM 3132 C CA . ILE A 1 412 ? -14.079 9.729 12.021 1.00 98.38 412 ILE A CA 1
ATOM 3133 C C . ILE A 1 412 ? -14.808 9.891 10.688 1.00 98.38 412 ILE A C 1
ATOM 3135 O O . ILE A 1 412 ? -14.574 9.139 9.742 1.00 98.38 412 ILE A O 1
ATOM 3139 N N . ASP A 1 413 ? -15.668 10.906 10.628 1.00 96.62 413 ASP A N 1
ATOM 3140 C CA . ASP A 1 413 ? -16.482 11.222 9.457 1.00 96.62 413 ASP A CA 1
ATOM 3141 C C . ASP A 1 413 ? -15.709 12.104 8.460 1.00 96.62 413 ASP A C 1
ATOM 3143 O O . ASP A 1 413 ? -15.906 13.319 8.365 1.00 96.62 413 ASP A O 1
ATOM 3147 N N . LEU A 1 414 ? -14.752 11.490 7.762 1.00 96.69 414 LEU A N 1
ATOM 3148 C CA . LEU A 1 414 ? -14.033 12.124 6.655 1.00 96.69 414 LEU A CA 1
ATOM 3149 C C . LEU A 1 414 ? -14.972 12.437 5.477 1.00 96.69 414 LEU A C 1
ATOM 3151 O O . LEU A 1 414 ? -14.747 13.409 4.758 1.00 96.69 414 LEU A O 1
ATOM 3155 N N . ALA A 1 415 ? -16.044 11.661 5.295 1.00 94.38 415 ALA A N 1
ATOM 3156 C CA . ALA A 1 415 ? -17.002 11.881 4.220 1.00 94.38 415 ALA A CA 1
ATOM 3157 C C . ALA A 1 415 ? -17.679 13.248 4.382 1.00 94.38 415 ALA A C 1
ATOM 3159 O O . ALA A 1 415 ? -17.666 14.043 3.447 1.00 94.38 415 ALA A O 1
ATOM 3160 N N . ALA A 1 416 ? -18.153 13.578 5.586 1.00 93.00 416 ALA A N 1
ATOM 3161 C CA . ALA A 1 416 ? -18.744 14.881 5.886 1.00 93.00 416 ALA A CA 1
ATOM 3162 C C . ALA A 1 416 ? -17.745 16.047 5.792 1.00 93.00 416 ALA A C 1
ATOM 3164 O O . ALA A 1 416 ? -18.137 17.161 5.444 1.00 93.00 416 ALA A O 1
ATOM 3165 N N . PHE A 1 417 ? -16.459 15.820 6.088 1.00 94.00 417 PHE A N 1
ATOM 3166 C CA . PHE A 1 417 ? -15.421 16.839 5.886 1.00 94.00 417 PHE A CA 1
ATOM 3167 C C . PHE A 1 417 ? -15.256 17.190 4.401 1.00 94.00 417 PHE A C 1
ATOM 3169 O O . PHE A 1 417 ? -15.168 18.364 4.045 1.00 94.00 417 PHE A O 1
ATOM 3176 N N . LEU A 1 418 ? -15.256 16.176 3.536 1.00 91.38 418 LEU A N 1
ATOM 3177 C CA . LEU A 1 418 ? -15.079 16.337 2.092 1.00 91.38 418 LEU A CA 1
ATOM 3178 C C . LEU A 1 418 ? -16.362 16.776 1.373 1.00 91.38 418 LEU A C 1
ATOM 3180 O O . LEU A 1 418 ? -16.289 17.430 0.332 1.00 91.38 418 LEU A O 1
ATOM 3184 N N . GLN A 1 419 ? -17.520 16.412 1.924 1.00 84.88 419 GLN A N 1
ATOM 3185 C CA . GLN A 1 419 ? -18.856 16.634 1.373 1.00 84.88 419 GLN A CA 1
ATOM 3186 C C . GLN A 1 419 ? -19.726 17.358 2.412 1.00 84.88 419 GLN A C 1
ATOM 3188 O O . GLN A 1 419 ? -20.581 16.748 3.058 1.00 84.88 419 GLN A O 1
ATOM 3193 N N . PRO A 1 420 ? -19.533 18.676 2.605 1.00 76.88 420 PRO A N 1
ATOM 3194 C CA . PRO A 1 420 ? -20.260 19.420 3.634 1.00 76.88 420 PRO A CA 1
ATOM 3195 C C . PRO A 1 420 ? -21.770 19.502 3.361 1.00 76.88 420 PRO A C 1
ATOM 3197 O O . PRO A 1 420 ? -22.542 19.787 4.278 1.00 76.88 420 PRO A O 1
ATOM 3200 N N . VAL A 1 421 ? -22.200 19.261 2.117 1.00 81.31 421 VAL A N 1
ATOM 3201 C CA . VAL A 1 421 ? -23.608 19.084 1.758 1.00 81.31 421 VAL A CA 1
ATOM 3202 C C . VAL A 1 421 ? -23.911 17.581 1.706 1.00 81.31 421 VAL A C 1
ATOM 3204 O O . VAL A 1 421 ? -23.383 16.888 0.834 1.00 81.31 421 VAL A O 1
ATOM 3207 N N . PRO A 1 422 ? -24.758 17.056 2.612 1.00 78.25 422 PRO A N 1
ATOM 3208 C CA . PRO A 1 422 ? -25.080 15.635 2.641 1.00 78.25 422 PRO A CA 1
ATOM 3209 C C . PRO A 1 422 ? -25.646 15.144 1.306 1.00 78.25 422 PRO A C 1
ATOM 3211 O O . PRO A 1 422 ? -26.602 15.719 0.783 1.00 78.25 422 PRO A O 1
ATOM 3214 N N . GLY A 1 423 ? -25.083 14.053 0.791 1.00 75.38 423 GLY A N 1
ATOM 3215 C CA . GLY A 1 423 ? -25.534 13.420 -0.447 1.00 75.38 423 GLY A CA 1
ATOM 3216 C C . GLY A 1 423 ? -24.934 14.002 -1.732 1.00 75.38 423 GLY A C 1
ATOM 3217 O O . GLY A 1 423 ? -25.251 13.508 -2.815 1.00 75.38 423 GLY A O 1
ATOM 3218 N N . GLU A 1 424 ? -24.071 15.019 -1.654 1.00 84.50 424 GLU A N 1
ATOM 3219 C CA . GLU A 1 424 ? -23.330 15.511 -2.820 1.00 84.50 424 GLU A CA 1
ATOM 3220 C C . GLU A 1 424 ? -22.025 14.739 -3.030 1.00 84.50 424 GLU A C 1
ATOM 3222 O O . GLU A 1 424 ? -21.403 14.248 -2.091 1.00 84.50 424 GLU A O 1
ATOM 3227 N N . ARG A 1 425 ? -21.588 14.628 -4.288 1.00 87.62 425 ARG A N 1
ATOM 3228 C CA . ARG A 1 425 ? -20.260 14.093 -4.611 1.00 87.62 425 ARG A CA 1
ATOM 3229 C C . ARG A 1 425 ? -19.188 15.133 -4.282 1.00 87.62 425 ARG A C 1
ATOM 3231 O O . ARG A 1 425 ? -19.455 16.332 -4.279 1.00 87.62 425 ARG A O 1
ATOM 3238 N N . ILE A 1 426 ? -17.969 14.662 -4.022 1.00 90.56 426 ILE A N 1
ATOM 3239 C CA . ILE A 1 426 ? -16.818 15.560 -3.894 1.00 90.56 426 ILE A CA 1
ATOM 3240 C C . ILE A 1 426 ? -16.573 16.266 -5.238 1.00 90.56 426 ILE A C 1
ATOM 3242 O O . ILE A 1 426 ? -16.887 15.715 -6.294 1.00 90.56 426 ILE A O 1
ATOM 3246 N N . ASP A 1 427 ? -16.014 17.476 -5.198 1.00 90.00 427 ASP A N 1
ATOM 3247 C CA . ASP A 1 427 ? -15.523 18.160 -6.395 1.00 90.00 427 ASP A CA 1
ATOM 3248 C C . ASP A 1 427 ? -14.548 17.242 -7.167 1.00 90.00 427 ASP A C 1
ATOM 3250 O O . ASP A 1 427 ? -13.532 16.839 -6.591 1.00 90.00 427 ASP A O 1
ATOM 3254 N N . PRO A 1 428 ? -14.811 16.916 -8.449 1.00 88.56 428 PRO A N 1
ATOM 3255 C CA . PRO A 1 428 ? -13.917 16.092 -9.257 1.00 88.56 428 PRO A CA 1
ATOM 3256 C C . PRO A 1 428 ? -12.489 16.641 -9.360 1.00 88.56 428 PRO A C 1
ATOM 3258 O O . PRO A 1 428 ? -11.564 15.868 -9.540 1.00 88.56 428 PRO A O 1
ATOM 3261 N N . ALA A 1 429 ? -12.259 17.947 -9.184 1.00 89.94 429 ALA A N 1
ATOM 3262 C CA . ALA A 1 429 ? -10.900 18.500 -9.162 1.00 89.94 429 ALA A CA 1
ATOM 3263 C C . ALA A 1 429 ? -10.072 18.047 -7.940 1.00 89.94 429 ALA A C 1
ATOM 3265 O O . ALA A 1 429 ? -8.851 18.210 -7.917 1.00 89.94 429 ALA A O 1
ATOM 3266 N N . LYS A 1 430 ? -10.726 17.494 -6.911 1.00 92.44 430 LYS A N 1
ATOM 3267 C CA . LYS A 1 430 ? -10.079 16.972 -5.701 1.00 92.44 430 LYS A CA 1
ATOM 3268 C C . LYS A 1 430 ? -9.671 15.503 -5.813 1.00 92.44 430 LYS A C 1
ATOM 3270 O O . LYS A 1 430 ? -8.921 15.034 -4.958 1.00 92.44 430 LYS A O 1
ATOM 3275 N N . VAL A 1 431 ? -10.147 14.793 -6.838 1.00 91.62 431 VAL A N 1
ATOM 3276 C CA . VAL A 1 431 ? -9.904 13.361 -7.054 1.00 91.62 431 VAL A CA 1
ATOM 3277 C C . VAL A 1 431 ? -9.571 13.083 -8.520 1.00 91.62 431 VAL A C 1
ATOM 3279 O O . VAL A 1 431 ? -10.386 13.327 -9.399 1.00 91.62 431 VAL A O 1
ATOM 3282 N N . PHE A 1 432 ? -8.389 12.548 -8.814 1.00 84.31 432 PHE A N 1
ATOM 3283 C CA . PHE A 1 432 ? -7.926 12.432 -10.209 1.00 84.31 432 PHE A CA 1
ATOM 3284 C C . PHE A 1 432 ? -8.587 11.287 -10.992 1.00 84.31 432 PHE A C 1
ATOM 3286 O O . PHE A 1 432 ? -8.634 11.319 -12.214 1.00 84.31 432 PHE A O 1
ATOM 3293 N N . ASP A 1 433 ? -9.108 10.257 -10.324 1.00 84.06 433 ASP A N 1
ATOM 3294 C CA . ASP A 1 433 ? -9.788 9.121 -10.968 1.00 84.06 433 ASP A CA 1
ATOM 3295 C C . ASP A 1 433 ? -11.187 8.851 -10.406 1.00 84.06 433 ASP A C 1
ATOM 3297 O O . ASP A 1 433 ? -11.765 7.789 -10.648 1.00 84.06 433 ASP A O 1
ATOM 3301 N N . GLY A 1 434 ? -11.715 9.828 -9.663 1.00 90.06 434 GLY A N 1
ATOM 3302 C CA . GLY A 1 434 ? -12.981 9.743 -8.944 1.00 90.06 434 GLY A CA 1
ATOM 3303 C C . GLY A 1 434 ? -12.939 8.900 -7.665 1.00 90.06 434 GLY A C 1
ATOM 3304 O O . GLY A 1 434 ? -13.982 8.729 -7.037 1.00 90.06 434 GLY A O 1
ATOM 3305 N N . LEU A 1 435 ? -11.771 8.395 -7.255 1.00 92.50 435 LEU A N 1
ATOM 3306 C CA . LEU A 1 435 ? -11.570 7.644 -6.012 1.00 92.50 435 LEU A CA 1
ATOM 3307 C C . LEU A 1 435 ? -10.440 8.244 -5.165 1.00 92.50 435 LEU A C 1
ATOM 3309 O O . LEU A 1 435 ? -10.623 8.507 -3.977 1.00 92.50 435 LEU A O 1
ATOM 3313 N N . HIS A 1 436 ? -9.271 8.435 -5.763 1.00 92.94 436 HIS A N 1
ATOM 3314 C CA . HIS A 1 436 ? -8.056 8.820 -5.060 1.00 92.94 436 HIS A CA 1
ATOM 3315 C C . HIS A 1 436 ? -7.854 10.341 -5.076 1.00 92.94 436 HIS A C 1
ATOM 3317 O O . HIS A 1 436 ? -8.065 11.008 -6.091 1.00 92.94 436 HIS A O 1
ATOM 3323 N N . PHE A 1 437 ? -7.435 10.888 -3.936 1.00 94.56 437 PHE A N 1
ATOM 3324 C CA . PHE A 1 437 ? -7.250 12.325 -3.732 1.00 94.56 437 PHE A CA 1
ATOM 3325 C C . PHE A 1 437 ? -5.962 12.848 -4.364 1.00 94.56 437 PHE A C 1
ATOM 3327 O O . PHE A 1 437 ? -4.941 12.169 -4.350 1.00 94.56 437 PHE A O 1
ATOM 3334 N N . THR A 1 438 ? -5.987 14.094 -4.833 1.00 91.75 438 THR A N 1
ATOM 3335 C CA . THR A 1 438 ? -4.767 14.803 -5.249 1.00 91.75 438 THR A CA 1
ATOM 3336 C C . THR A 1 438 ? -3.874 15.140 -4.048 1.00 91.75 438 THR A C 1
ATOM 3338 O O . THR A 1 438 ? -4.380 15.332 -2.940 1.00 91.75 438 THR A O 1
ATOM 3341 N N . ASP A 1 439 ? -2.558 15.288 -4.259 1.00 90.88 439 ASP A N 1
ATOM 3342 C CA . ASP A 1 439 ? -1.599 15.630 -3.190 1.00 90.88 439 ASP A CA 1
ATOM 3343 C C . ASP A 1 439 ? -2.039 16.842 -2.335 1.00 90.88 439 ASP A C 1
ATOM 3345 O O . ASP A 1 439 ? -2.031 16.731 -1.108 1.00 90.88 439 ASP A O 1
ATOM 3349 N N . PRO A 1 440 ? -2.495 17.984 -2.907 1.00 92.88 440 PRO A N 1
ATOM 3350 C CA . PRO A 1 440 ? -2.931 19.123 -2.095 1.00 92.88 440 PRO A CA 1
ATOM 3351 C C . PRO A 1 440 ? -4.127 18.803 -1.193 1.00 92.88 440 PRO A C 1
ATOM 3353 O O . PRO A 1 440 ? -4.218 19.319 -0.081 1.00 92.88 440 PRO A O 1
ATOM 3356 N N . VAL A 1 441 ? -5.039 17.948 -1.661 1.00 95.62 441 VAL A N 1
ATOM 3357 C CA . VAL A 1 441 ? -6.211 17.524 -0.888 1.00 95.62 441 VAL A CA 1
ATOM 3358 C C . VAL A 1 441 ? -5.806 16.533 0.195 1.00 95.62 441 VAL A C 1
ATOM 3360 O O . VAL A 1 441 ? -6.316 16.625 1.307 1.00 95.62 441 VAL A O 1
ATOM 3363 N N . LEU A 1 442 ? -4.867 15.622 -0.078 1.00 96.12 442 LEU A N 1
ATOM 3364 C CA . LEU A 1 442 ? -4.319 14.726 0.944 1.00 96.12 442 LEU A CA 1
ATOM 3365 C C . LEU A 1 442 ? -3.668 15.509 2.090 1.00 96.12 442 LEU A C 1
ATOM 3367 O O . LEU A 1 442 ? -3.920 15.195 3.252 1.00 96.12 442 LEU A O 1
ATOM 3371 N N . LEU A 1 443 ? -2.905 16.561 1.783 1.00 94.75 443 LEU A N 1
ATOM 3372 C CA . LEU A 1 443 ? -2.305 17.436 2.797 1.00 94.75 443 LEU A CA 1
ATOM 3373 C C . LEU A 1 443 ? -3.367 18.230 3.582 1.00 94.75 443 LEU A C 1
ATOM 3375 O O . LEU A 1 443 ? -3.275 18.323 4.805 1.00 94.75 443 LEU A O 1
ATOM 3379 N N . GLU A 1 444 ? -4.422 18.723 2.920 1.00 96.25 444 GLU A N 1
ATOM 3380 C CA . GLU A 1 444 ? -5.578 19.352 3.588 1.00 96.25 444 GLU A CA 1
ATOM 3381 C C . GLU A 1 444 ? -6.277 18.372 4.552 1.00 96.25 444 GLU A C 1
ATOM 3383 O O . GLU A 1 444 ? -6.622 18.724 5.685 1.00 96.25 444 GLU A O 1
ATOM 3388 N N . ILE A 1 445 ? -6.468 17.120 4.121 1.00 97.56 445 ILE A N 1
ATOM 3389 C CA . ILE A 1 445 ? -7.033 16.060 4.961 1.00 97.56 445 ILE A CA 1
ATOM 3390 C C . ILE A 1 445 ? -6.099 15.766 6.136 1.00 97.56 445 ILE A C 1
ATOM 3392 O O . ILE A 1 445 ? -6.591 15.624 7.254 1.00 97.56 445 ILE A O 1
ATOM 3396 N N . ALA A 1 446 ? -4.784 15.683 5.923 1.00 96.44 446 ALA A N 1
ATOM 3397 C CA . ALA A 1 446 ? -3.810 15.414 6.979 1.00 96.44 446 ALA A CA 1
ATOM 3398 C C . ALA A 1 446 ? -3.829 16.505 8.061 1.00 96.44 446 ALA A C 1
ATOM 3400 O O . ALA A 1 446 ? -3.934 16.175 9.245 1.00 96.44 446 ALA A O 1
ATOM 3401 N N . ASP A 1 447 ? -3.867 17.783 7.669 1.00 95.25 447 ASP A N 1
ATOM 3402 C CA . ASP A 1 447 ? -4.015 18.925 8.586 1.00 95.25 447 ASP A CA 1
ATOM 3403 C C . ASP A 1 447 ? -5.265 18.812 9.469 1.00 95.25 447 ASP A C 1
ATOM 3405 O O . ASP A 1 447 ? -5.252 19.133 10.664 1.00 95.25 447 ASP A O 1
ATOM 3409 N N . TRP A 1 448 ? -6.366 18.329 8.896 1.00 96.81 448 TRP A N 1
ATOM 3410 C CA . TRP A 1 448 ? -7.611 18.119 9.624 1.00 96.81 448 TRP A CA 1
ATOM 3411 C C . TRP A 1 448 ? -7.596 16.836 10.472 1.00 96.81 448 TRP A C 1
ATOM 3413 O O . TRP A 1 448 ? -8.101 16.820 11.601 1.00 96.81 448 TRP A O 1
ATOM 3423 N N . LEU A 1 449 ? -7.037 15.746 9.959 1.00 97.69 449 LEU A N 1
ATOM 3424 C CA . LEU A 1 449 ? -7.133 14.413 10.546 1.00 97.69 449 LEU A CA 1
ATOM 3425 C C . LEU A 1 449 ? -6.093 14.178 11.646 1.00 97.69 449 LEU A C 1
ATOM 3427 O O . LEU A 1 449 ? -6.439 13.621 12.693 1.00 97.69 449 LEU A O 1
ATOM 3431 N N . ALA A 1 450 ? -4.848 14.619 11.453 1.00 96.25 450 ALA A N 1
ATOM 3432 C CA . ALA A 1 450 ? -3.743 14.346 12.371 1.00 96.25 450 ALA A CA 1
ATOM 3433 C C . ALA A 1 450 ? -4.045 14.775 13.819 1.00 96.25 450 ALA A C 1
ATOM 3435 O O . ALA A 1 450 ? -3.894 13.938 14.718 1.00 96.25 450 ALA A O 1
ATOM 3436 N N . PRO A 1 451 ? -4.570 15.991 14.101 1.00 95.06 451 PRO A N 1
ATOM 3437 C CA . PRO A 1 451 ? -4.912 16.386 15.469 1.00 95.06 451 PRO A CA 1
ATOM 3438 C C . PRO A 1 451 ? -5.956 15.474 16.126 1.00 95.06 451 PRO A C 1
ATOM 3440 O O . PRO A 1 451 ? -5.866 15.197 17.322 1.00 95.06 451 PRO A O 1
ATOM 3443 N N . ARG A 1 452 ? -6.925 14.969 15.351 1.00 96.44 452 ARG A N 1
ATOM 3444 C CA . ARG A 1 452 ? -7.993 14.082 15.843 1.00 96.44 452 ARG A CA 1
ATOM 3445 C C . ARG A 1 452 ? -7.458 12.699 16.179 1.00 96.44 452 ARG A C 1
ATOM 3447 O O . ARG A 1 452 ? 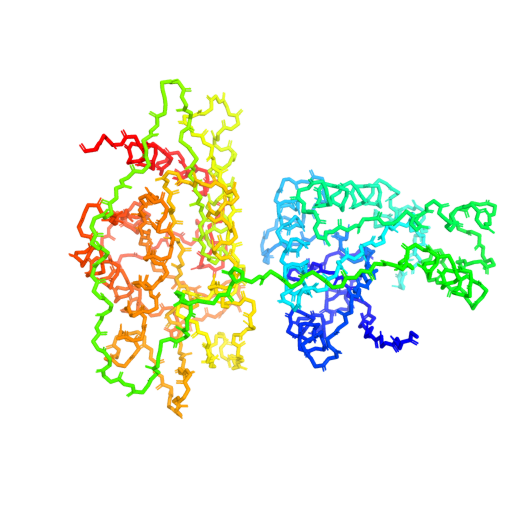-7.883 12.119 17.181 1.00 96.44 452 ARG A O 1
ATOM 3454 N N . LEU A 1 453 ? -6.551 12.161 15.361 1.00 96.56 453 LEU A N 1
ATOM 3455 C CA . LEU A 1 453 ? -5.841 10.908 15.643 1.00 96.56 453 LEU A CA 1
ATOM 3456 C C . LEU A 1 453 ? -4.968 11.069 16.896 1.00 96.56 453 LEU A C 1
ATOM 3458 O O . LEU A 1 453 ? -5.114 10.323 17.856 1.00 96.56 453 LEU A O 1
ATOM 3462 N N . ILE A 1 454 ? -4.165 12.130 16.977 1.00 94.44 454 ILE A N 1
ATOM 3463 C CA . ILE A 1 454 ? -3.324 12.414 18.153 1.00 94.44 454 ILE A CA 1
ATOM 3464 C C . ILE A 1 454 ? -4.144 12.508 19.445 1.00 94.44 454 ILE A C 1
ATOM 3466 O O . ILE A 1 454 ? -3.729 11.977 20.477 1.00 94.44 454 ILE A O 1
ATOM 3470 N N . GLU A 1 455 ? -5.293 13.184 19.410 1.00 93.06 455 GLU A N 1
ATOM 3471 C CA . GLU A 1 455 ? -6.178 13.326 20.568 1.00 93.06 455 GLU A CA 1
ATOM 3472 C C . GLU A 1 455 ? -6.613 11.966 21.130 1.00 93.06 455 GLU A C 1
ATOM 3474 O O . GLU A 1 455 ? -6.570 11.756 22.341 1.00 93.06 455 GLU A O 1
ATOM 3479 N N . HIS A 1 456 ? -6.989 11.025 20.267 1.00 93.06 456 HIS A N 1
ATOM 3480 C CA . HIS A 1 456 ? -7.492 9.715 20.683 1.00 93.06 456 HIS A CA 1
ATOM 3481 C C . HIS A 1 456 ? -6.394 8.783 21.155 1.00 93.06 456 HIS A C 1
ATOM 3483 O O . HIS A 1 456 ? -6.539 8.184 22.222 1.00 93.06 456 HIS A O 1
ATOM 3489 N N . ALA A 1 457 ? -5.262 8.752 20.456 1.00 92.31 457 ALA A N 1
ATOM 3490 C CA . ALA A 1 457 ? -4.072 8.047 20.911 1.00 92.31 457 ALA A CA 1
ATOM 3491 C C . ALA A 1 457 ? -3.613 8.519 22.306 1.00 92.31 457 ALA A C 1
ATOM 3493 O O . ALA A 1 457 ? -2.998 7.754 23.047 1.00 92.31 457 ALA A O 1
ATOM 3494 N N . ARG A 1 458 ? -3.928 9.768 22.687 1.00 91.06 458 ARG A N 1
ATOM 3495 C CA . ARG A 1 458 ? -3.614 10.356 24.000 1.00 91.06 458 ARG A CA 1
ATOM 3496 C C . ARG A 1 458 ? -4.696 10.194 25.061 1.00 91.06 458 ARG A C 1
ATOM 3498 O O . ARG A 1 458 ? -4.453 10.579 26.206 1.00 91.06 458 ARG A O 1
ATOM 3505 N N . GLN A 1 459 ? -5.866 9.651 24.730 1.00 86.38 459 GLN A N 1
ATOM 3506 C CA . GLN A 1 459 ? -6.936 9.515 25.714 1.00 86.38 459 GLN A CA 1
ATOM 3507 C C . GLN A 1 459 ? -6.493 8.617 26.875 1.00 86.38 459 GLN A C 1
ATOM 3509 O O . GLN A 1 459 ? -6.070 7.477 26.636 1.00 86.38 459 GLN A O 1
ATOM 3514 N N . PRO A 1 460 ? -6.601 9.104 28.127 1.00 71.19 460 PRO A N 1
ATOM 3515 C CA . PRO A 1 460 ? -6.243 8.318 29.295 1.00 71.19 460 PRO A CA 1
ATOM 3516 C C . PRO A 1 460 ? -7.141 7.081 29.429 1.00 71.19 460 PRO A C 1
ATOM 3518 O O . PRO A 1 460 ? -8.143 6.929 28.726 1.00 71.19 460 PRO A O 1
ATOM 3521 N N . ARG A 1 461 ? -6.722 6.186 30.326 1.00 63.34 461 ARG A N 1
ATOM 3522 C CA . ARG A 1 461 ? -7.468 4.977 30.689 1.00 63.34 461 ARG A CA 1
ATOM 3523 C C . ARG A 1 461 ? -8.868 5.280 31.197 1.00 63.34 461 ARG A C 1
ATOM 3525 O O . ARG A 1 461 ? -9.007 6.263 31.962 1.00 63.34 461 ARG A O 1
#

Sequence (461 aa):
MVIESDITPGCGATVGATRVVTGQANEAVNPAACDEIPTRWPELAAAFQPDVIVVSTGFWDVTDRSFWIEDPVRSPTESVYVDFTNAELQARTDELSATGATIVWTTMPPQRRVLAGVDAAAETLVENDPARAQWYNERLAELAAANSQVRVVDFASAVTSAGIGPFDPAIRPDGVTLSRVGADFALDWLLGQVHGLTRTVSSAATAAAEMTDDVANADLPSAPVGWVPLSLAAGEKPRIMIVGDSVAFGLGWALEEWDDGDGGARFMNRGRFNCPIARGGTYRFEQKTTEFPLRCDWAESFAGLITDSRPHEVAIFNGVWDVVDRILPGQRSWSHLGEPVSDNYFRRELLAAIDLLSSQGARITLITHHYIEVGANKGFVGLPESEPARIDRYNALLAEIAALRPGIVRVIDLAAFLQPVPGERIDPAKVFDGLHFTDPVLLEIADWLAPRLIEHARQPR

Secondary structure (DSSP, 8-state):
--------TT--S---SEEE-TT--HHHHS-GGGGGHHHHHHHHHHHH--SEEEE---GGGSSEEESSTTSPPBPTTSHHHHHHHHHHHHHHHHHHHTTSPEEEEEPPPP--PPPTT--S-GGGSGGG-HHHHHHHHHHHHHHHHH-TTEEEE-HHHHHHHHTTSTT-TTT-TTSSSPPHHHHHHHHHHHHHHHTT------TTSSSS-----SSS-PPPPPPPTT--PPPPPTTPPPEEEEEESHHHHHHHHHHHHHHTTT-SSEEEEEE-TT--SS-SSEEEETTEEEE--GGG-HHHHHHHHHHHH--SEEEEE--HHHHSEEE-TT--S-B-TTSHHHHHHHHHHHHHHHHHHHTTS-EEEEEPPPPP-TTGGGT--S-GGG-HHHHHHHHHHHHHHHHTSTTTEEEE-HHHHH-SSTTPPPPGGGBSSSSSBPHHHHHHHHHHHHHHHHHHHT---